Protein AF-0000000084920908 (afdb_homodimer)

Radius of gyration: 29.71 Å; Cα contacts (8 Å, |Δi|>4): 576; chains: 2; bounding box: 121×95×80 Å

Sequence (414 aa):
MKMKKLLQISVFVLLLNSCSPSNESLADKYKKKGDIEKAIKHYKLAIEDGSTKSMNKLALLYVNNHNLSEAKKYYQMSFERGNESAAQILASLCASNQDYEGTIKYAKNLADKGNLDVVYNLGNAYLKLKQYDEAIKYLELDSTSVFTKNLLGEAYYKKGNLLKAEKVWKSAVDNHKKGNASSLQKLLKLYLKQGKTAQYNKYKRLEMKMKKLLQISVFVLLLNSCSPSNESLADKYKKKGDIEKAIKHYKLAIEDGSTKSMNKLALLYVNNHNLSEAKKYYQMSFERGNESAAQILASLCASNQDYEGTIKYAKNLADKGNLDVVYNLGNAYLKLKQYDEAIKYLELDSTSVFTKNLLGEAYYKKGNLLKAEKVWKSAVDNHKKGNASSLQKLLKLYLKQGKTAQYNKYKRLE

pLDDT: mean 85.0, std 16.88, range [24.14, 98.69]

Nearest PDB structures (foldseek):
  6gmh-assembly1_Q  TM=5.364E-01  e=1.686E-04  Homo sapiens
  7xn7-assembly1_q  TM=7.175E-01  e=1.680E-03  Komagataella phaffii
  3uq3-assembly1_A  TM=5.125E-01  e=4.636E-04  Saccharomyces cerevisiae S288C
  4jhr-assembly1_B  TM=6.284E-01  e=4.619E-03  Mus musculus
  4jhr-assembly1_A  TM=5.922E-01  e=3.843E-03  Mus musculus

Solvent-accessible surface area (backbone atoms only — not comparable to full-atom values): 21206 Å² total; per-residue (Å²): 135,82,79,75,79,76,76,75,76,75,74,71,71,68,70,68,65,72,70,66,70,50,41,50,54,49,12,52,51,27,46,74,71,63,38,52,70,59,13,49,48,24,19,53,52,20,37,74,72,63,36,60,68,30,26,49,52,44,16,48,53,25,47,78,63,57,33,37,40,60,14,48,54,29,24,50,54,24,35,77,72,67,37,65,76,34,22,54,57,50,15,26,56,22,42,48,64,68,34,36,69,52,10,41,69,33,16,47,65,46,38,76,70,66,41,64,85,34,25,51,57,33,19,49,28,26,44,76,69,68,35,35,69,62,13,41,62,44,19,63,73,40,83,77,44,55,68,28,26,35,51,38,15,49,27,29,40,75,68,63,41,52,68,60,13,47,53,36,16,47,51,30,20,62,79,30,87,79,32,40,64,67,22,44,52,50,43,42,51,49,22,61,75,68,65,37,57,70,62,30,56,62,54,53,70,69,106,137,86,80,78,76,77,76,77,74,73,74,72,70,69,70,68,66,73,71,66,71,50,41,50,56,50,12,52,53,26,46,74,71,64,38,52,69,57,13,50,49,23,19,53,51,19,36,75,72,63,36,60,68,31,26,48,54,44,16,49,53,25,47,78,63,57,33,36,41,62,14,50,53,29,26,50,53,25,35,78,72,66,38,66,75,33,20,56,58,51,14,24,56,23,42,48,63,69,33,37,67,52,11,41,70,34,17,48,65,45,38,75,72,64,39,64,83,32,24,53,58,32,18,50,27,27,45,77,68,68,36,34,70,62,13,40,62,43,20,63,73,39,84,77,44,55,70,28,26,35,51,36,14,49,28,28,41,76,69,63,40,52,69,60,13,47,54,37,16,48,52,31,19,63,78,31,83,83,33,42,64,67,24,44,54,51,42,41,52,50,23,60,75,67,65,38,57,69,61,30,55,61,53,54,68,68,105

Foldseek 3Di:
DPPPPPPPPPPPPPCPVVVPPQLQRVLVVCVVVVNLVSNLVSLVVNVVVPDLVSLQVNLVSCVVVVNNVSSLVSLVVSVVVPNLVSLLVQLVVCLVVLVLVSNCVSQVVVLVVLNLSSLLSNLVSCVVVVVLVSSLVSLVSDLDDLSSLLSNLVSCVSVPVLVVSLVSLCCQQVVDQLGDPSSLVVNLVSCVVVVVVVVNVVSVVSD/DPPPPPPPPPPPPPCPVVVPPQLQRQLVVCVVVVNLVSNLVSLVVNVVVPDLVSLQVNLVSCVVVVNNVSSLVSLVVSVVVPNLVSLLVQLVVCLVVLVLVSNCVSQVVVLVVLNLSSLLSNLVSCVVVVVLVSSLVSLVSDLDDLSSLLSNLVSCVSVPNLVVSLVSLVCQQVVDQLGDPSSLVVNLVSCVVVVVVVVNVVSVVSD

Structure (mmCIF, N/CA/C/O backbone):
data_AF-0000000084920908-model_v1
#
loop_
_entity.id
_entity.type
_entity.pdbx_description
1 polymer 'Tetratricopeptide TPR_1 repeat-containing protein'
#
loop_
_atom_site.group_PDB
_atom_site.id
_atom_site.type_symbol
_atom_site.label_atom_id
_atom_site.label_alt_id
_atom_site.label_comp_id
_atom_site.label_asym_id
_atom_site.label_entity_id
_atom_site.label_seq_id
_atom_site.pdbx_PDB_ins_code
_atom_site.Cartn_x
_atom_site.Cartn_y
_atom_site.Cartn_z
_atom_site.occupancy
_atom_site.B_iso_or_equiv
_atom_site.auth_seq_id
_atom_site.auth_comp_id
_atom_site.auth_asym_id
_atom_site.auth_atom_id
_atom_site.pdbx_PDB_model_num
ATOM 1 N N . MET A 1 1 ? -63.188 -54.188 19.344 1 24.14 1 MET A N 1
ATOM 2 C CA . MET A 1 1 ? -62.688 -53.375 18.266 1 24.14 1 MET A CA 1
ATOM 3 C C . MET A 1 1 ? -61.656 -52.344 18.797 1 24.14 1 MET A C 1
ATOM 5 O O . MET A 1 1 ? -62.031 -51.25 19.156 1 24.14 1 MET A O 1
ATOM 9 N N . LYS A 1 2 ? -60.656 -52.781 19.672 1 34.5 2 LYS A N 1
ATOM 10 C CA . LYS A 1 2 ? -59.656 -52 20.391 1 34.5 2 LYS A CA 1
ATOM 11 C C . LYS A 1 2 ? -58.75 -51.25 19.406 1 34.5 2 LYS A C 1
ATOM 13 O O . LYS A 1 2 ? -58.125 -51.844 18.531 1 34.5 2 LYS A O 1
ATOM 18 N N . MET A 1 3 ? -58.969 -49.969 19.203 1 29.28 3 MET A N 1
ATOM 19 C CA . MET A 1 3 ? -58.25 -49 18.359 1 29.28 3 MET A CA 1
ATOM 20 C C . MET A 1 3 ? -56.812 -48.906 18.781 1 29.28 3 MET A C 1
ATOM 22 O O . MET A 1 3 ? -56.5 -48.656 19.953 1 29.28 3 MET A O 1
ATOM 26 N N . LYS A 1 4 ? -55.906 -49.719 18.312 1 34.41 4 LYS A N 1
ATOM 27 C CA . LYS A 1 4 ? -54.469 -49.531 18.422 1 34.41 4 LYS A CA 1
ATOM 28 C C . LYS A 1 4 ? -54.062 -48.094 18.078 1 34.41 4 LYS A C 1
ATOM 30 O O . LYS A 1 4 ? -54.406 -47.594 17 1 34.41 4 LYS A O 1
ATOM 35 N N . LYS A 1 5 ? -53.812 -47.219 19.062 1 38.94 5 LYS A N 1
ATOM 36 C CA . LYS A 1 5 ? -53.125 -45.969 19.031 1 38.94 5 LYS A CA 1
ATOM 37 C C . LYS A 1 5 ? -51.781 -46.094 18.297 1 38.94 5 LYS A C 1
ATOM 39 O O . LYS A 1 5 ? -50.875 -46.781 18.75 1 38.94 5 LYS A O 1
ATOM 44 N N . LEU A 1 6 ? -51.781 -46.219 16.953 1 36.66 6 LEU A N 1
ATOM 45 C CA . LEU A 1 6 ? -50.531 -46.094 16.219 1 36.66 6 LEU A CA 1
ATOM 46 C C . LEU A 1 6 ? -49.75 -44.875 16.672 1 36.66 6 LEU A C 1
ATOM 48 O O . LEU A 1 6 ? -50.219 -43.75 16.562 1 36.66 6 LEU A O 1
ATOM 52 N N . LEU A 1 7 ? -48.906 -45.094 17.688 1 41.31 7 LEU A N 1
ATOM 53 C CA . LEU A 1 7 ? -47.875 -44.094 18.062 1 41.31 7 LEU A CA 1
ATOM 54 C C . LEU A 1 7 ? -47.031 -43.688 16.875 1 41.31 7 LEU A C 1
ATOM 56 O O . LEU A 1 7 ? -46.344 -44.5 16.281 1 41.31 7 LEU A O 1
ATOM 60 N N . GLN A 1 8 ? -47.5 -42.781 15.953 1 45.31 8 GLN A N 1
ATOM 61 C CA . GLN A 1 8 ? -46.656 -42.094 14.992 1 45.31 8 GLN A CA 1
ATOM 62 C C . GLN A 1 8 ? -45.406 -41.5 15.672 1 45.31 8 GLN A C 1
ATOM 64 O O . GLN A 1 8 ? -45.531 -40.594 16.469 1 45.31 8 GLN A O 1
ATOM 69 N N . ILE A 1 9 ? -44.438 -42.344 15.898 1 43.97 9 ILE A N 1
ATOM 70 C CA . ILE A 1 9 ? -43.125 -41.781 16.25 1 43.97 9 ILE A CA 1
ATOM 71 C C . ILE A 1 9 ? -42.688 -40.812 15.18 1 43.97 9 ILE A C 1
ATOM 73 O O . ILE A 1 9 ? -42.438 -41.188 14.031 1 43.97 9 ILE A O 1
ATOM 77 N N . SER A 1 10 ? -43.125 -39.594 15.203 1 47 10 SER A N 1
ATOM 78 C CA . SER A 1 10 ? -42.469 -38.531 14.438 1 47 10 SER A CA 1
ATOM 79 C C . SER A 1 10 ? -40.969 -38.531 14.68 1 47 10 SER A C 1
ATOM 81 O O . SER A 1 10 ? -40.5 -38.219 15.773 1 47 10 SER A O 1
ATOM 83 N N . VAL A 1 11 ? -40.25 -39.406 14.0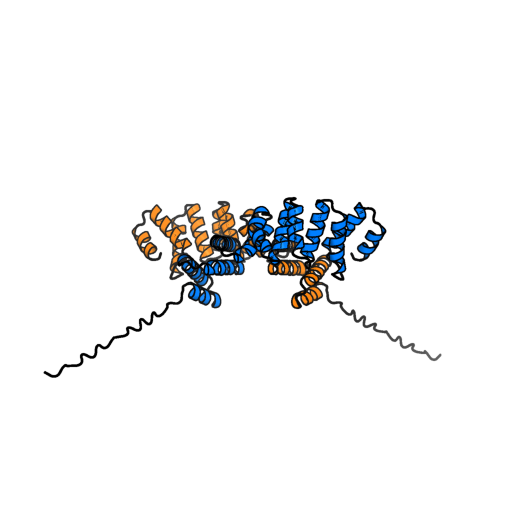23 1 46.66 11 VAL A N 1
ATOM 84 C CA . VAL A 1 11 ? -38.812 -39.219 13.938 1 46.66 11 VAL A CA 1
ATOM 85 C C . VAL A 1 11 ? -38.469 -37.781 13.578 1 46.66 11 VAL A C 1
ATOM 87 O O . VAL A 1 11 ? -38.719 -37.344 12.453 1 46.66 11 VAL A O 1
ATOM 90 N N . PHE A 1 12 ? -38.625 -36.906 14.477 1 45.75 12 PHE A N 1
ATOM 91 C CA . PHE A 1 12 ? -37.938 -35.625 14.289 1 45.75 12 PHE A CA 1
ATOM 92 C C . PHE A 1 12 ? -36.5 -35.875 13.859 1 45.75 12 PHE A C 1
ATOM 94 O O . PHE A 1 12 ? -35.656 -36.312 14.656 1 45.75 12 PHE A O 1
ATOM 101 N N . VAL A 1 13 ? -36.281 -36.406 12.625 1 43.97 13 VAL A N 1
ATOM 102 C CA . VAL A 1 13 ? -34.938 -36.25 12.078 1 43.97 13 VAL A CA 1
ATOM 103 C C . VAL A 1 13 ? -34.375 -34.875 12.469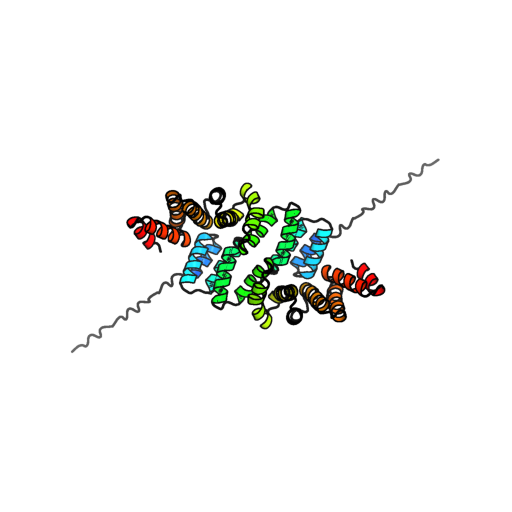 1 43.97 13 VAL A C 1
ATOM 105 O O . VAL A 1 13 ? -34.875 -33.844 12 1 43.97 13 VAL A O 1
ATOM 108 N N . LEU A 1 14 ? -34.094 -34.688 13.703 1 41.53 14 LEU A N 1
ATOM 109 C CA . LEU A 1 14 ? -33.156 -33.594 13.961 1 41.53 14 LEU A CA 1
ATOM 110 C C . LEU A 1 14 ? -32.094 -33.531 12.867 1 41.53 14 LEU A C 1
ATOM 112 O O . LEU A 1 14 ? -31.203 -34.375 12.797 1 41.53 14 LEU A O 1
ATOM 116 N N . LEU A 1 15 ? -32.531 -33.312 11.617 1 40.38 15 LEU A N 1
ATOM 117 C CA . LEU A 1 15 ? -31.5 -32.812 10.711 1 40.38 15 LEU A CA 1
ATOM 118 C C . LEU A 1 15 ? -30.469 -31.984 11.477 1 40.38 15 LEU A C 1
ATOM 120 O O . LEU A 1 15 ? -30.703 -30.812 11.781 1 40.38 15 LEU A O 1
ATOM 124 N N . LEU A 1 16 ? -29.922 -32.531 12.531 1 42.66 16 LEU A N 1
ATOM 125 C CA . LEU A 1 16 ? -28.672 -31.906 12.914 1 42.66 16 LEU A CA 1
ATOM 126 C C . LEU A 1 16 ? -27.922 -31.422 11.68 1 42.66 16 LEU A C 1
ATOM 128 O O . LEU A 1 16 ? -27.312 -32.219 10.961 1 42.66 16 LEU A O 1
ATOM 132 N N . ASN A 1 17 ? -28.469 -30.703 10.844 1 41.69 17 ASN A N 1
ATOM 133 C CA . ASN A 1 17 ? -27.672 -29.984 9.867 1 41.69 17 ASN A CA 1
ATOM 134 C C . ASN A 1 17 ? -26.281 -29.656 10.414 1 41.69 17 ASN A C 1
ATOM 136 O O . ASN A 1 17 ? -26.141 -28.797 11.289 1 41.69 17 ASN A O 1
ATOM 140 N N . SER A 1 18 ? -25.531 -30.609 10.891 1 47.28 18 SER A N 1
ATOM 141 C CA . SER A 1 18 ? -24.109 -30.359 11.125 1 47.28 18 SER A CA 1
ATOM 142 C C . SER A 1 18 ? -23.609 -29.219 10.258 1 47.28 18 SER A C 1
ATOM 144 O O . SER A 1 18 ? -23.5 -29.359 9.031 1 47.28 18 SER A O 1
ATOM 146 N N . CYS A 1 19 ? -23.984 -28.078 10.477 1 54.31 19 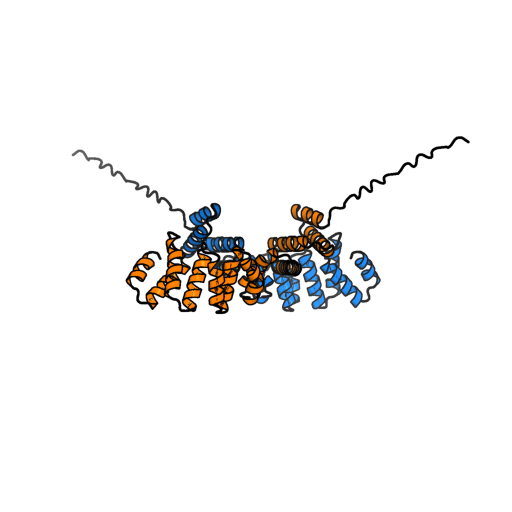CYS A N 1
ATOM 147 C CA . CYS A 1 19 ? -23.672 -26.844 9.742 1 54.31 19 CYS A CA 1
ATOM 148 C C . CYS A 1 19 ? -22.188 -26.766 9.43 1 54.31 19 CYS A C 1
ATOM 150 O O . CYS A 1 19 ? -21.359 -26.609 10.328 1 54.31 19 CYS A O 1
ATOM 152 N N . SER A 1 20 ? -21.672 -27.656 8.516 1 66.56 20 SER A N 1
ATOM 153 C CA . SER A 1 20 ? -20.297 -27.5 8.047 1 66.56 20 SER A CA 1
ATOM 154 C C . SER A 1 20 ? -19.875 -26.031 8.078 1 66.56 20 SER A C 1
ATOM 156 O O . SER A 1 20 ? -20.688 -25.141 7.809 1 66.56 20 SER A O 1
ATOM 158 N N . PRO A 1 21 ? -18.797 -25.922 8.844 1 77.62 21 PRO A N 1
ATOM 159 C CA . PRO A 1 21 ? -18.359 -24.531 8.867 1 77.62 21 PRO A CA 1
ATOM 160 C C . PRO A 1 21 ? -18.344 -23.891 7.477 1 77.62 21 PRO A C 1
ATOM 162 O O . PRO A 1 21 ? -18.125 -24.594 6.48 1 77.62 21 PRO A O 1
ATOM 165 N N . SER A 1 22 ? -18.891 -22.781 7.406 1 92.12 22 SER A N 1
ATOM 166 C CA . SER A 1 22 ? -18.797 -22.031 6.148 1 92.12 22 SER A CA 1
ATOM 167 C C . SER A 1 22 ? -17.359 -21.938 5.668 1 92.12 22 SER A C 1
ATOM 169 O O . SER A 1 22 ? -16.422 -22.078 6.461 1 92.12 22 SER A O 1
ATOM 171 N N . ASN A 1 23 ? -17.125 -21.922 4.457 1 94.5 23 ASN A N 1
ATOM 172 C CA . ASN A 1 23 ? -15.789 -21.719 3.912 1 94.5 23 ASN A CA 1
ATOM 173 C C . ASN A 1 23 ? -15.109 -20.516 4.543 1 94.5 23 ASN A C 1
ATOM 175 O O . ASN A 1 23 ? -13.898 -20.516 4.762 1 94.5 23 ASN A O 1
ATOM 179 N N . GLU A 1 24 ? -15.852 -19.516 4.879 1 95.62 24 GLU A N 1
ATOM 180 C CA . GLU A 1 24 ? -15.289 -18.344 5.539 1 95.62 24 GLU A CA 1
ATOM 181 C C . GLU A 1 24 ? -14.734 -18.688 6.918 1 95.62 24 GLU A C 1
ATOM 183 O O . GLU A 1 24 ? -13.633 -18.281 7.273 1 95.62 24 GLU A O 1
ATOM 188 N N . SER A 1 25 ? -15.539 -19.484 7.605 1 95.81 25 SER A N 1
ATOM 189 C CA . SER A 1 25 ? -15.102 -19.906 8.93 1 95.81 25 SER A CA 1
ATOM 190 C C . SER A 1 25 ? -13.852 -20.781 8.859 1 95.81 25 SER A C 1
ATOM 192 O O . SER A 1 25 ? -12.945 -20.641 9.68 1 95.81 25 SER A O 1
ATOM 194 N N . LEU A 1 26 ? -13.852 -21.609 7.938 1 95.06 26 LEU A N 1
ATOM 195 C CA . LEU A 1 26 ? -12.672 -22.438 7.73 1 95.06 26 LEU A CA 1
ATOM 196 C C . LEU A 1 26 ? -11.453 -21.594 7.383 1 95.06 26 LEU A C 1
ATOM 198 O O . LEU A 1 26 ? -10.367 -21.812 7.914 1 95.06 26 LEU A O 1
ATOM 202 N N . ALA A 1 27 ? -11.656 -20.578 6.52 1 96.19 27 ALA A N 1
ATOM 203 C CA . ALA A 1 27 ? -10.57 -19.688 6.133 1 96.19 27 ALA A CA 1
ATOM 204 C C . ALA A 1 27 ? -10.016 -18.953 7.344 1 96.19 27 ALA A C 1
ATOM 206 O O . ALA A 1 27 ? -8.797 -18.859 7.52 1 96.19 27 ALA A O 1
ATOM 207 N N . ASP A 1 28 ? -10.883 -18.516 8.219 1 96.81 28 ASP A N 1
ATOM 208 C CA . ASP A 1 28 ? -10.461 -17.828 9.438 1 96.81 28 ASP A CA 1
ATOM 209 C C . ASP A 1 28 ? -9.617 -18.75 10.32 1 96.81 28 ASP A C 1
ATOM 211 O O . ASP A 1 28 ? -8.633 -18.312 10.914 1 96.81 28 ASP A O 1
ATOM 215 N N . LYS A 1 29 ? -10.047 -19.922 10.406 1 95.94 29 LYS A N 1
ATOM 216 C CA . LYS A 1 29 ? -9.328 -20.906 11.219 1 95.94 29 LYS A CA 1
ATOM 217 C C . LYS A 1 29 ? -7.934 -21.156 10.664 1 95.94 29 LYS A C 1
ATOM 219 O O . LYS A 1 29 ? -6.957 -21.172 11.422 1 95.94 29 LYS A O 1
ATOM 224 N N . TYR A 1 30 ? -7.852 -21.312 9.398 1 94.88 30 TYR A N 1
ATOM 225 C CA . TYR A 1 30 ? -6.559 -21.562 8.766 1 94.88 30 TYR A CA 1
ATOM 226 C C . TYR A 1 30 ? -5.648 -20.344 8.898 1 94.88 30 TYR A C 1
ATOM 228 O O . TYR A 1 30 ? -4.445 -20.484 9.117 1 94.88 30 TYR A O 1
ATOM 236 N N . LYS A 1 31 ? -6.25 -19.172 8.688 1 95.44 31 LYS A N 1
ATOM 237 C CA . LYS A 1 31 ? -5.484 -17.938 8.867 1 95.44 31 LYS A CA 1
ATOM 238 C C . LYS A 1 31 ? -4.902 -17.859 10.281 1 95.44 31 LYS A C 1
ATOM 240 O O . LYS A 1 31 ? -3.725 -17.547 10.453 1 95.44 31 LYS A O 1
ATOM 245 N N . LYS A 1 32 ? -5.641 -18.219 11.273 1 95.75 32 LYS A N 1
ATOM 246 C CA . LYS A 1 32 ? -5.207 -18.188 12.664 1 95.75 32 LYS A CA 1
ATOM 247 C C . LYS A 1 32 ? -4.09 -19.188 12.922 1 95.75 32 LYS A C 1
ATOM 249 O O . LYS A 1 32 ? -3.186 -18.938 13.719 1 95.75 32 LYS A O 1
ATOM 254 N N . LYS A 1 33 ? -4.09 -20.266 12.203 1 94.19 33 LYS A N 1
ATOM 255 C CA . LYS A 1 33 ? -3.082 -21.312 12.344 1 94.19 33 LYS A CA 1
ATOM 256 C C . LYS A 1 33 ? -1.832 -20.984 11.531 1 94.19 33 LYS A C 1
ATOM 258 O O . LYS A 1 33 ? -0.839 -21.719 11.594 1 94.19 33 LYS A O 1
ATOM 263 N N . GLY A 1 34 ? -1.96 -20 10.734 1 91.06 34 GLY A N 1
ATOM 264 C CA . GLY A 1 34 ? -0.819 -19.594 9.938 1 91.06 34 GLY A CA 1
ATOM 265 C C . GLY A 1 34 ? -0.727 -20.312 8.602 1 91.06 34 GLY A C 1
ATOM 266 O O . GLY A 1 34 ? 0.263 -20.172 7.883 1 91.06 34 GLY A O 1
ATOM 267 N N . ASP A 1 35 ? -1.775 -21.094 8.414 1 89.06 35 ASP A N 1
ATOM 268 C CA . ASP A 1 35 ? -1.82 -21.766 7.121 1 89.06 35 ASP A CA 1
ATOM 269 C C . ASP A 1 35 ? -2.412 -20.859 6.051 1 89.06 35 ASP A C 1
ATOM 271 O O . ASP A 1 35 ? -3.588 -20.984 5.703 1 89.06 35 ASP A O 1
ATOM 275 N N . ILE A 1 36 ? -1.65 -20.047 5.508 1 89.69 36 ILE A N 1
ATOM 276 C CA . ILE A 1 36 ? -2.057 -18.953 4.625 1 89.69 36 ILE A CA 1
ATOM 277 C C . ILE A 1 36 ? -2.631 -19.531 3.33 1 89.69 36 ILE A C 1
ATOM 279 O O . ILE A 1 36 ? -3.643 -19.031 2.824 1 89.69 36 ILE A O 1
ATOM 283 N N . GLU A 1 37 ? -2.039 -20.484 2.82 1 85.25 37 GLU A N 1
ATOM 284 C CA . GLU A 1 37 ? -2.484 -21.078 1.559 1 85.25 37 GLU A CA 1
ATOM 285 C C . GLU A 1 37 ? -3.896 -21.641 1.681 1 85.25 37 GLU A C 1
ATOM 287 O O . GLU A 1 37 ? -4.75 -21.375 0.832 1 85.25 37 GLU A O 1
ATOM 292 N N . LYS A 1 38 ? -4.125 -22.328 2.732 1 87.25 38 LYS A N 1
ATOM 293 C CA . LYS A 1 38 ? -5.465 -22.875 2.943 1 87.25 38 LYS A CA 1
ATOM 294 C C . LYS A 1 38 ? -6.469 -21.766 3.244 1 87.25 38 LYS A C 1
ATOM 296 O O . LYS A 1 38 ? -7.621 -21.828 2.814 1 87.25 38 LYS A O 1
ATOM 301 N N . ALA A 1 39 ? -6.027 -20.797 3.982 1 93.31 39 ALA A N 1
ATOM 302 C CA . ALA A 1 39 ? -6.902 -19.656 4.25 1 93.31 39 ALA A CA 1
ATOM 303 C C . ALA A 1 39 ? -7.355 -19 2.951 1 93.31 39 ALA A C 1
ATOM 305 O O . ALA A 1 39 ? -8.547 -18.766 2.754 1 93.31 39 ALA A O 1
ATOM 306 N N . ILE A 1 40 ? -6.461 -18.766 2.055 1 92.56 40 ILE A N 1
ATOM 307 C CA . ILE A 1 40 ? -6.754 -18.125 0.778 1 92.56 40 ILE A CA 1
ATOM 308 C C . ILE A 1 40 ? -7.734 -18.984 -0.017 1 92.56 40 ILE A C 1
ATOM 310 O O . ILE A 1 40 ? -8.727 -18.484 -0.545 1 92.56 40 ILE A O 1
ATOM 314 N N . LYS A 1 41 ? -7.457 -20.234 -0.027 1 88.38 41 LYS A N 1
ATOM 315 C CA . LYS A 1 41 ? -8.32 -21.172 -0.75 1 88.38 41 LYS A CA 1
ATOM 316 C C . LYS A 1 41 ? -9.758 -21.094 -0.24 1 88.38 41 LYS A C 1
ATOM 318 O O . LYS A 1 41 ? -10.695 -20.953 -1.029 1 88.38 41 LYS A O 1
ATOM 323 N N . HIS A 1 42 ? -9.875 -21.109 0.946 1 92.69 42 HIS A N 1
ATOM 324 C CA . HIS A 1 42 ? -11.211 -21.156 1.519 1 92.69 42 HIS A CA 1
ATOM 325 C C . HIS A 1 42 ? -11.891 -19.781 1.444 1 92.69 42 HIS A C 1
ATOM 327 O O . HIS A 1 42 ? -13.109 -19.703 1.286 1 92.69 42 HIS A O 1
ATOM 333 N N . TYR A 1 43 ? -11.148 -18.75 1.469 1 95.62 43 TYR A N 1
ATOM 334 C CA . TYR A 1 43 ? -11.758 -17.438 1.215 1 95.62 43 TYR A CA 1
ATOM 335 C C . TYR A 1 43 ? -12.266 -17.344 -0.218 1 95.62 43 TYR A C 1
ATOM 337 O O . TYR A 1 43 ? -13.352 -16.812 -0.465 1 95.62 43 TYR A O 1
ATOM 345 N N . LYS A 1 44 ? -11.5 -17.828 -1.12 1 93.38 44 LYS A N 1
ATOM 346 C CA . LYS A 1 44 ? -11.93 -17.797 -2.516 1 93.38 44 LYS A CA 1
ATOM 347 C C . LYS A 1 44 ? -13.195 -18.625 -2.715 1 93.38 44 LYS A C 1
ATOM 349 O O . LYS A 1 44 ? -14.109 -18.203 -3.426 1 93.38 44 LYS A O 1
ATOM 354 N N . LEU A 1 45 ? -13.219 -19.75 -2.09 1 91.62 45 LEU A N 1
ATOM 355 C CA . LEU A 1 45 ? -14.422 -20.562 -2.156 1 91.62 45 LEU A CA 1
ATOM 356 C C . LEU A 1 45 ? -15.609 -19.828 -1.53 1 91.62 45 LEU A C 1
ATOM 358 O O . LEU A 1 45 ? -16.719 -19.891 -2.055 1 91.62 45 LEU A O 1
ATOM 362 N N . ALA A 1 46 ? -15.336 -19.172 -0.464 1 95.25 46 ALA A N 1
ATOM 363 C CA . ALA A 1 46 ? -16.391 -18.391 0.185 1 95.25 46 ALA A CA 1
ATOM 364 C C . ALA A 1 46 ? -16.906 -17.297 -0.737 1 95.25 46 ALA A C 1
ATOM 366 O O . ALA A 1 46 ? -18.109 -17.016 -0.771 1 95.25 46 ALA A O 1
ATOM 367 N N . ILE A 1 47 ? -16.062 -16.688 -1.479 1 95.06 47 ILE A N 1
ATOM 368 C CA . ILE A 1 47 ? -16.438 -15.656 -2.43 1 95.06 47 ILE A CA 1
ATOM 369 C C . ILE A 1 47 ? -17.297 -16.25 -3.537 1 95.06 47 ILE A C 1
ATOM 371 O O . ILE A 1 47 ? -18.312 -15.664 -3.92 1 95.06 47 ILE A O 1
ATOM 375 N N . GLU A 1 48 ? -16.922 -17.406 -3.982 1 92.25 48 GLU A N 1
ATOM 376 C CA . GLU A 1 48 ? -17.719 -18.094 -4.988 1 92.25 48 GLU A CA 1
ATOM 377 C C . GLU A 1 48 ? -19.109 -18.422 -4.465 1 92.25 48 GLU A C 1
ATOM 379 O O . GLU A 1 48 ? -20.094 -18.422 -5.227 1 92.25 48 GLU A O 1
ATOM 384 N N . ASP A 1 49 ? -19.125 -18.641 -3.178 1 92.94 49 ASP A N 1
ATOM 385 C CA . ASP A 1 49 ? -20.391 -18.953 -2.533 1 92.94 49 ASP A CA 1
ATOM 386 C C . ASP A 1 49 ? -21.203 -17.672 -2.285 1 92.94 49 ASP A C 1
ATOM 388 O O . ASP A 1 49 ? -22.297 -17.734 -1.735 1 92.94 49 ASP A O 1
ATOM 392 N N . GLY A 1 50 ? -20.641 -16.547 -2.578 1 91.88 50 GLY A N 1
ATOM 393 C CA . GLY A 1 50 ? -21.391 -15.297 -2.523 1 91.88 50 GLY A CA 1
ATOM 394 C C . GLY A 1 50 ? -20.984 -14.406 -1.359 1 91.88 50 GLY A C 1
ATOM 395 O O . GLY A 1 50 ? -21.594 -13.367 -1.12 1 91.88 50 GLY A O 1
ATOM 396 N N . SER A 1 51 ? -19.969 -14.766 -0.599 1 93.38 51 SER A N 1
ATOM 397 C CA . SER A 1 51 ? -19.578 -13.984 0.569 1 93.38 51 SER A CA 1
ATOM 398 C C . SER A 1 51 ? -18.797 -12.742 0.162 1 93.38 51 SER A C 1
ATOM 400 O O . SER A 1 51 ? -17.594 -12.812 -0.102 1 93.38 51 SER A O 1
ATOM 402 N N . THR A 1 52 ? -19.406 -11.617 0.282 1 91.69 52 THR A N 1
ATOM 403 C CA . THR A 1 52 ? -18.734 -10.359 0.002 1 91.69 52 THR A CA 1
ATOM 404 C C . THR A 1 52 ? -17.75 -10.016 1.115 1 91.69 52 THR A C 1
ATOM 406 O O . THR A 1 52 ? -16.688 -9.422 0.861 1 91.69 52 THR A O 1
ATOM 409 N N . LYS A 1 53 ? -18.047 -10.43 2.301 1 93.38 53 LYS A N 1
ATOM 410 C CA . LYS A 1 53 ? -17.172 -10.211 3.447 1 93.38 53 LYS A CA 1
ATOM 411 C C . LYS A 1 53 ? -15.82 -10.898 3.24 1 93.38 53 LYS A C 1
ATOM 413 O O . LYS A 1 53 ? -14.773 -10.359 3.607 1 93.38 53 LYS A O 1
ATOM 418 N N . SER A 1 54 ? -15.867 -11.992 2.578 1 96.62 54 SER A N 1
ATOM 419 C CA . SER A 1 54 ? -14.648 -12.773 2.373 1 96.62 54 SER A CA 1
ATOM 420 C C . SER A 1 54 ? -13.727 -12.102 1.363 1 96.62 54 SER A C 1
ATOM 422 O O . SER A 1 54 ? -12.516 -12.352 1.358 1 96.62 54 SER A O 1
ATOM 424 N N . MET A 1 55 ? -14.289 -11.211 0.549 1 96.69 55 MET A N 1
ATOM 425 C CA . MET A 1 55 ? -13.445 -10.461 -0.374 1 96.69 55 MET A CA 1
ATOM 426 C C . MET A 1 55 ? -12.508 -9.523 0.385 1 96.69 55 MET A C 1
ATOM 428 O O . MET A 1 55 ? -11.312 -9.484 0.114 1 96.69 55 MET A O 1
ATOM 432 N N . ASN A 1 56 ? -13.047 -8.891 1.368 1 95.69 56 ASN A N 1
ATOM 433 C CA . ASN A 1 56 ? -12.227 -7.988 2.172 1 95.69 56 ASN A CA 1
ATOM 434 C C . ASN A 1 56 ? -11.227 -8.75 3.031 1 95.69 56 ASN A C 1
ATOM 436 O O . ASN A 1 56 ? -10.078 -8.328 3.184 1 95.69 56 ASN A O 1
ATOM 440 N N . LYS A 1 57 ? -11.727 -9.852 3.561 1 95.94 57 LYS A N 1
ATOM 441 C CA . LYS A 1 57 ? -10.844 -10.648 4.406 1 95.94 57 LYS A CA 1
ATOM 442 C C . LYS A 1 57 ? -9.672 -11.203 3.602 1 95.94 57 LYS A C 1
ATOM 444 O O . LYS A 1 57 ? -8.523 -11.188 4.066 1 95.94 57 LYS A O 1
ATOM 449 N N . LEU A 1 58 ? -9.984 -11.633 2.408 1 96.88 58 LEU A N 1
ATOM 450 C CA . LEU A 1 58 ? -8.938 -12.133 1.526 1 96.88 58 LEU A CA 1
ATOM 451 C C . LEU A 1 58 ? -7.98 -11.016 1.132 1 96.88 58 LEU A C 1
ATOM 453 O O . LEU A 1 58 ? -6.762 -11.203 1.131 1 96.88 58 LEU A O 1
ATOM 457 N N . ALA A 1 59 ? -8.531 -9.828 0.811 1 96.19 59 ALA A N 1
ATOM 458 C CA . ALA A 1 59 ? -7.703 -8.672 0.469 1 96.19 59 ALA A CA 1
ATOM 459 C C . ALA A 1 59 ? -6.766 -8.32 1.618 1 96.19 59 ALA A C 1
ATOM 461 O O . ALA A 1 59 ? -5.574 -8.078 1.404 1 96.19 59 ALA A O 1
ATOM 462 N N . LEU A 1 60 ? -7.273 -8.359 2.803 1 94.44 60 LEU A N 1
ATOM 463 C CA . LEU A 1 60 ? -6.465 -8.047 3.977 1 94.44 60 LEU A CA 1
ATOM 464 C C . LEU A 1 60 ? -5.355 -9.078 4.156 1 94.44 60 LEU A C 1
ATOM 466 O O . LEU A 1 60 ? -4.227 -8.727 4.508 1 94.44 60 LEU A O 1
ATOM 470 N N . LEU A 1 61 ? -5.699 -10.289 3.961 1 94.81 61 LEU A N 1
ATOM 471 C CA . LEU A 1 61 ? -4.695 -11.344 4.043 1 94.81 61 LEU A CA 1
ATOM 472 C C . LEU A 1 61 ? -3.562 -11.094 3.053 1 94.81 61 LEU A C 1
ATOM 474 O O . LEU A 1 61 ? -2.391 -11.289 3.385 1 94.81 61 LEU A O 1
ATOM 478 N N . TYR A 1 62 ? -3.924 -10.617 1.863 1 93.56 62 TYR A N 1
ATOM 479 C CA . TYR A 1 62 ? -2.922 -10.312 0.849 1 93.56 62 TYR A CA 1
ATOM 480 C C . TYR A 1 62 ? -2.072 -9.117 1.263 1 93.56 62 TYR A C 1
ATOM 482 O O . TYR A 1 62 ? -0.856 -9.109 1.058 1 93.56 62 TYR A O 1
ATOM 490 N N . VAL A 1 63 ? -2.736 -8.109 1.813 1 91.25 63 VAL A N 1
ATOM 491 C CA . VAL A 1 63 ? -1.991 -6.965 2.322 1 91.25 63 VAL A CA 1
ATOM 492 C C . VAL A 1 63 ? -0.961 -7.434 3.348 1 91.25 63 VAL A C 1
ATOM 494 O O . VAL A 1 63 ? 0.216 -7.074 3.262 1 91.25 63 VAL A O 1
ATOM 497 N N . ASN A 1 64 ? -1.396 -8.297 4.27 1 89.12 64 ASN A N 1
ATOM 498 C CA . ASN A 1 64 ? -0.542 -8.773 5.355 1 89.12 64 ASN A CA 1
ATOM 499 C C . ASN A 1 64 ? 0.615 -9.617 4.828 1 89.12 64 ASN A C 1
ATOM 501 O O . ASN A 1 64 ? 1.618 -9.797 5.52 1 89.12 64 ASN A O 1
ATOM 505 N N . ASN A 1 65 ? 0.451 -10.039 3.623 1 87.44 65 ASN A N 1
ATOM 506 C CA . ASN A 1 65 ? 1.499 -10.852 3.02 1 87.44 65 ASN A CA 1
ATOM 507 C C . ASN A 1 65 ? 2.219 -10.102 1.902 1 87.44 65 ASN A C 1
ATOM 509 O O . ASN A 1 65 ? 2.803 -10.719 1.011 1 87.44 65 ASN A O 1
ATOM 513 N N . HIS A 1 66 ? 2.082 -8.82 1.84 1 86.25 66 HIS A N 1
ATOM 514 C CA . HIS A 1 66 ? 2.816 -7.891 0.994 1 86.25 66 HIS A CA 1
ATOM 515 C C . HIS A 1 66 ? 2.502 -8.117 -0.481 1 86.25 66 HIS A C 1
ATOM 517 O O . HIS A 1 66 ? 3.365 -7.926 -1.341 1 86.25 66 HIS A O 1
ATOM 523 N N . ASN A 1 67 ? 1.369 -8.688 -0.762 1 90.75 67 ASN A N 1
ATOM 524 C CA . ASN A 1 67 ? 0.877 -8.812 -2.129 1 90.75 67 ASN A CA 1
ATOM 525 C C . ASN A 1 67 ? -0.204 -7.785 -2.434 1 90.75 67 ASN A C 1
ATOM 527 O O . ASN A 1 67 ? -1.386 -8.125 -2.52 1 90.75 67 ASN A O 1
ATOM 531 N N . LEU A 1 68 ? 0.258 -6.582 -2.658 1 93.81 68 LEU A N 1
ATOM 532 C CA . LEU A 1 68 ? -0.658 -5.457 -2.803 1 93.81 68 LEU A CA 1
ATOM 533 C C . LEU A 1 68 ? -1.402 -5.527 -4.133 1 93.81 68 LEU A C 1
ATOM 535 O O . LEU A 1 68 ? -2.521 -5.023 -4.25 1 93.81 68 LEU A O 1
ATOM 539 N N . SER A 1 69 ? -0.84 -6.191 -5.109 1 92.5 69 SER A N 1
ATOM 540 C CA . SER A 1 69 ? -1.534 -6.355 -6.383 1 92.5 69 SER A CA 1
ATOM 541 C C . SER A 1 69 ? -2.799 -7.191 -6.219 1 92.5 69 SER A C 1
ATOM 543 O O . SER A 1 69 ? -3.883 -6.777 -6.633 1 92.5 69 SER A O 1
ATOM 545 N N . GLU A 1 70 ? -2.652 -8.312 -5.586 1 92.62 70 GLU A N 1
ATOM 546 C CA . GLU A 1 70 ? -3.816 -9.148 -5.336 1 92.62 70 GLU A CA 1
ATOM 547 C C . GLU A 1 70 ? -4.793 -8.477 -4.379 1 92.62 70 GLU A C 1
ATOM 549 O O . GLU A 1 70 ? -6.008 -8.562 -4.555 1 92.62 70 GLU A O 1
ATOM 554 N N . ALA A 1 71 ? -4.227 -7.836 -3.367 1 95 71 ALA A N 1
ATOM 555 C CA . ALA A 1 71 ? -5.09 -7.113 -2.438 1 95 71 ALA A CA 1
ATOM 556 C C . ALA A 1 71 ? -5.965 -6.102 -3.172 1 95 71 ALA A C 1
ATOM 558 O O . ALA A 1 71 ? -7.18 -6.051 -2.955 1 95 71 ALA A O 1
ATOM 559 N N . LYS A 1 72 ? -5.34 -5.352 -4.012 1 95.62 72 LYS A N 1
ATOM 560 C CA . LYS A 1 72 ? -6.066 -4.336 -4.773 1 95.62 72 LYS A CA 1
ATOM 561 C C . LYS A 1 72 ? -7.195 -4.965 -5.582 1 95.62 72 LYS A C 1
ATOM 563 O O . LYS A 1 72 ? -8.312 -4.441 -5.609 1 95.62 72 LYS A O 1
ATOM 568 N N . LYS A 1 73 ? -6.918 -6.062 -6.23 1 94.88 73 LYS A N 1
ATOM 569 C CA . LYS A 1 73 ? -7.91 -6.781 -7.027 1 94.88 73 LYS A CA 1
ATOM 570 C C . LYS A 1 73 ? -9.133 -7.133 -6.188 1 94.88 73 LYS A C 1
ATOM 572 O O . LYS A 1 73 ? -10.273 -6.867 -6.59 1 94.88 73 LYS A O 1
ATOM 577 N N . TYR A 1 74 ? -8.938 -7.66 -5.055 1 96.94 74 TYR A N 1
ATOM 578 C CA . TYR A 1 74 ? -10.062 -8.125 -4.25 1 96.94 74 TYR A CA 1
ATOM 579 C C . TYR A 1 74 ? -10.758 -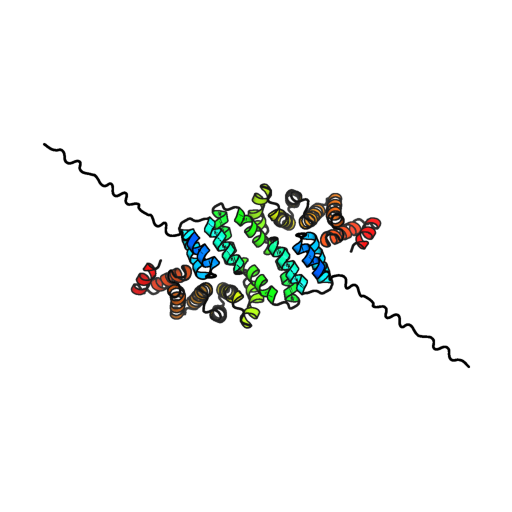6.957 -3.555 1 96.94 74 TYR A C 1
ATOM 581 O O . TYR A 1 74 ? -11.969 -6.98 -3.355 1 96.94 74 TYR A O 1
ATOM 589 N N . TYR A 1 75 ? -10.039 -5.902 -3.24 1 96.94 75 TYR A N 1
ATOM 590 C CA . TYR A 1 75 ? -10.688 -4.695 -2.742 1 96.94 75 TYR A CA 1
ATOM 591 C C . TYR A 1 75 ? -11.57 -4.066 -3.816 1 96.94 75 TYR A C 1
ATOM 593 O O . TYR A 1 75 ? -12.656 -3.568 -3.52 1 96.94 75 TYR A O 1
ATOM 601 N N . GLN A 1 76 ? -11.062 -4.098 -5.012 1 97.25 76 GLN A N 1
ATOM 602 C CA . GLN A 1 76 ? -11.867 -3.574 -6.109 1 97.25 76 GLN A CA 1
ATOM 603 C C . GLN A 1 76 ? -13.148 -4.379 -6.285 1 97.25 76 GLN A C 1
ATOM 605 O O . GLN A 1 76 ? -14.227 -3.809 -6.445 1 97.25 76 GLN A O 1
ATOM 610 N N . MET A 1 77 ? -13.008 -5.691 -6.246 1 96.81 77 MET A N 1
ATOM 611 C CA . MET A 1 77 ? -14.188 -6.551 -6.332 1 96.81 77 MET A CA 1
ATOM 612 C C . MET A 1 77 ? -15.164 -6.25 -5.203 1 96.81 77 MET A C 1
ATOM 614 O O . MET A 1 77 ? -16.375 -6.164 -5.426 1 96.81 77 MET A O 1
ATOM 618 N N . SER A 1 78 ? -14.656 -6.129 -4.047 1 96.75 78 SER A N 1
ATOM 619 C CA . SER A 1 78 ? -15.477 -5.828 -2.877 1 96.75 78 SER A CA 1
ATOM 620 C C . SER A 1 78 ? -16.203 -4.5 -3.041 1 96.75 78 SER A C 1
ATOM 622 O O . SER A 1 78 ? -17.406 -4.41 -2.771 1 96.75 78 SER A O 1
ATOM 624 N N . PHE A 1 79 ? -15.578 -3.508 -3.518 1 97.62 79 PHE A N 1
ATOM 625 C CA . PHE A 1 79 ? -16.156 -2.191 -3.74 1 97.62 79 PHE A CA 1
ATOM 626 C C . PHE A 1 79 ? -17.281 -2.268 -4.766 1 97.62 79 PHE A C 1
ATOM 628 O O . PHE A 1 79 ? -18.359 -1.694 -4.562 1 97.62 79 PHE A O 1
ATOM 635 N N . GLU A 1 80 ? -16.984 -2.947 -5.844 1 95.94 80 GLU A N 1
ATOM 636 C CA . GLU A 1 80 ? -17.969 -3.076 -6.922 1 95.94 80 GLU A CA 1
ATOM 637 C C . GLU A 1 80 ? -19.219 -3.799 -6.441 1 95.94 80 GLU A C 1
ATOM 639 O O . GLU A 1 80 ? -20.297 -3.639 -7.02 1 95.94 80 GLU A O 1
ATOM 644 N N . ARG A 1 81 ? -19.062 -4.535 -5.355 1 95.44 81 ARG A N 1
ATOM 645 C CA . ARG A 1 81 ? -20.203 -5.266 -4.816 1 95.44 81 ARG A CA 1
ATOM 646 C C . ARG A 1 81 ? -20.844 -4.5 -3.668 1 95.44 81 ARG A C 1
ATOM 648 O O . ARG A 1 81 ? -21.688 -5.043 -2.949 1 95.44 81 ARG A O 1
ATOM 655 N N . GLY A 1 82 ? -20.422 -3.318 -3.43 1 92.56 82 GLY A N 1
ATOM 656 C CA . GLY A 1 82 ? -21.125 -2.422 -2.523 1 92.56 82 GLY A CA 1
ATOM 657 C C . GLY A 1 82 ? -20.406 -2.223 -1.204 1 92.56 82 GLY A C 1
ATOM 658 O O . GLY A 1 82 ? -20.906 -1.533 -0.314 1 92.56 82 GLY A O 1
ATOM 659 N N . ASN A 1 83 ? -19.266 -2.836 -1.055 1 91.81 83 ASN A N 1
ATOM 660 C CA . ASN A 1 83 ? -18.516 -2.641 0.185 1 91.81 83 ASN A CA 1
ATOM 661 C C . ASN A 1 83 ? -17.734 -1.338 0.165 1 91.81 83 ASN A C 1
ATOM 663 O O . ASN A 1 83 ? -16.625 -1.288 -0.379 1 91.81 83 ASN A O 1
ATOM 667 N N . GLU A 1 84 ? -18.156 -0.387 0.921 1 91.44 84 GLU A N 1
ATOM 668 C CA . GLU A 1 84 ? -17.578 0.956 0.875 1 91.44 84 GLU A CA 1
ATOM 669 C C . GLU A 1 84 ? -16.266 1.027 1.658 1 91.44 84 GLU A C 1
ATOM 671 O O . GLU A 1 84 ? -15.445 1.907 1.413 1 91.44 84 GLU A O 1
ATOM 676 N N . SER A 1 85 ? -16.094 0.123 2.57 1 89.25 85 SER A N 1
ATOM 677 C CA . SER A 1 85 ? -14.883 0.177 3.393 1 89.25 85 SER A CA 1
ATOM 678 C C . SER A 1 85 ? -13.641 -0.091 2.559 1 89.25 85 SER A C 1
ATOM 680 O O . SER A 1 85 ? -12.555 0.395 2.885 1 89.25 85 SER A O 1
ATOM 682 N N . ALA A 1 86 ? -13.805 -0.811 1.418 1 95 86 ALA A N 1
ATOM 683 C CA . ALA A 1 86 ? -12.68 -1.108 0.531 1 95 86 ALA A CA 1
ATOM 684 C C . ALA A 1 86 ? -12.172 0.157 -0.15 1 95 86 ALA A C 1
ATOM 686 O O . ALA A 1 86 ? -11.016 0.217 -0.575 1 95 86 ALA A O 1
ATOM 687 N N . 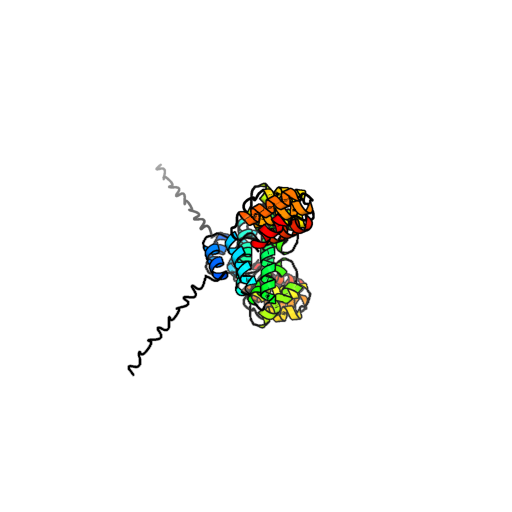ALA A 1 87 ? -13.047 1.149 -0.174 1 96.56 87 ALA A N 1
ATOM 688 C CA . ALA A 1 87 ? -12.75 2.363 -0.93 1 96.56 87 ALA A CA 1
ATOM 689 C C . ALA A 1 87 ? -11.586 3.127 -0.306 1 96.56 87 ALA A C 1
ATOM 691 O O . ALA A 1 87 ? -10.789 3.746 -1.016 1 96.56 87 ALA A O 1
ATOM 692 N N . GLN A 1 88 ? -11.508 3.059 0.974 1 95.62 88 GLN A N 1
ATOM 693 C CA . GLN A 1 88 ? -10.445 3.793 1.653 1 95.62 88 GLN A CA 1
ATOM 694 C C . GLN A 1 88 ? -9.07 3.275 1.244 1 95.62 88 GLN A C 1
ATOM 696 O O . GLN A 1 88 ? -8.18 4.062 0.913 1 95.62 88 GLN A O 1
ATOM 701 N N . ILE A 1 89 ? -8.945 1.944 1.243 1 94.38 89 ILE A N 1
ATOM 702 C CA . ILE A 1 89 ? -7.668 1.33 0.883 1 94.38 89 ILE A CA 1
ATOM 703 C C . ILE A 1 89 ? -7.379 1.572 -0.596 1 94.38 89 ILE A C 1
ATOM 705 O O . ILE A 1 89 ? -6.254 1.921 -0.965 1 94.38 89 ILE A O 1
ATOM 709 N N . LEU A 1 90 ? -8.359 1.419 -1.4 1 96.94 90 LEU A N 1
ATOM 710 C CA . LEU A 1 90 ? -8.188 1.646 -2.832 1 96.94 90 LEU A CA 1
ATOM 711 C C . LEU A 1 90 ? -7.754 3.08 -3.109 1 96.94 90 LEU A C 1
ATOM 713 O O . LEU A 1 90 ? -6.887 3.318 -3.951 1 96.94 90 LEU A O 1
ATOM 717 N N . ALA A 1 91 ? -8.305 4.031 -2.412 1 97.38 91 ALA A N 1
ATOM 718 C CA . ALA A 1 91 ? -7.914 5.43 -2.568 1 97.38 91 ALA A CA 1
ATOM 719 C C . ALA A 1 91 ? -6.438 5.629 -2.23 1 97.38 91 ALA A C 1
ATOM 721 O O . ALA A 1 91 ? -5.723 6.34 -2.941 1 97.38 91 ALA A O 1
ATOM 722 N N . SER A 1 92 ? -5.996 5.023 -1.173 1 96.31 92 SER A N 1
ATOM 723 C CA . SER A 1 92 ? -4.609 5.137 -0.745 1 96.31 92 SER A CA 1
ATOM 724 C C . SER A 1 92 ? -3.66 4.527 -1.772 1 96.31 92 SER A C 1
ATOM 726 O O . SER A 1 92 ? -2.605 5.094 -2.064 1 96.31 92 SER A O 1
ATOM 728 N N . LEU A 1 93 ? -4.043 3.408 -2.271 1 95.5 93 LEU A N 1
ATOM 729 C CA . LEU A 1 93 ? -3.232 2.76 -3.297 1 95.5 93 LEU A CA 1
ATOM 730 C C . LEU A 1 93 ? -3.141 3.627 -4.547 1 95.5 93 LEU A C 1
ATOM 732 O O . LEU A 1 93 ? -2.061 3.779 -5.121 1 95.5 93 LEU A O 1
ATOM 736 N N . CYS A 1 94 ? -4.234 4.188 -4.906 1 96 94 CYS A N 1
ATOM 737 C CA . CYS A 1 94 ? -4.238 5.078 -6.062 1 96 94 CYS A CA 1
ATOM 738 C C . CYS A 1 94 ? -3.342 6.285 -5.824 1 96 94 CYS A C 1
ATOM 740 O O . CYS A 1 94 ? -2.566 6.672 -6.699 1 96 94 CYS A O 1
ATOM 742 N N . ALA A 1 95 ? -3.451 6.82 -4.668 1 96.19 95 ALA A N 1
ATOM 743 C CA . ALA A 1 95 ? -2.656 7.996 -4.324 1 96.19 95 ALA A CA 1
ATOM 744 C C . ALA A 1 95 ? -1.164 7.684 -4.375 1 96.19 95 ALA A C 1
ATOM 746 O O . ALA A 1 95 ? -0.372 8.484 -4.875 1 96.19 95 ALA A O 1
ATOM 747 N N . SER A 1 96 ? -0.759 6.559 -3.881 1 93.94 96 SER A N 1
ATOM 748 C CA . SER A 1 96 ? 0.649 6.18 -3.85 1 93.94 96 SER A CA 1
ATOM 749 C C . SER A 1 96 ? 1.219 6.051 -5.258 1 93.94 96 SER A C 1
ATOM 751 O O . SER A 1 96 ? 2.436 6.113 -5.449 1 93.94 96 SER A O 1
ATOM 753 N N . ASN A 1 97 ? 0.288 5.938 -6.215 1 92.12 97 ASN A N 1
ATOM 754 C CA . ASN A 1 97 ? 0.708 5.789 -7.602 1 92.12 97 ASN A CA 1
ATOM 755 C C . ASN A 1 97 ? 0.421 7.051 -8.414 1 92.12 97 ASN A C 1
ATOM 757 O O . ASN A 1 97 ? 0.427 7.016 -9.648 1 92.12 97 ASN A O 1
ATOM 761 N N . GLN A 1 98 ? 0.032 8.031 -7.754 1 94.75 98 GLN A N 1
ATOM 762 C CA . GLN A 1 98 ? -0.289 9.305 -8.375 1 94.75 98 GLN A CA 1
ATOM 763 C C . GLN A 1 98 ? -1.438 9.164 -9.375 1 94.75 98 GLN A C 1
ATOM 765 O O . GLN A 1 98 ? -1.459 9.828 -10.406 1 94.75 98 GLN A O 1
ATOM 770 N N . ASP A 1 99 ? -2.258 8.125 -9.203 1 95.69 99 ASP A N 1
ATOM 771 C CA . ASP A 1 99 ? -3.537 8 -9.891 1 95.69 99 ASP A CA 1
ATOM 772 C C . ASP A 1 99 ? -4.605 8.867 -9.227 1 95.69 99 ASP A C 1
ATOM 774 O O . ASP A 1 99 ? -5.441 8.359 -8.477 1 95.69 99 ASP A O 1
ATOM 778 N N . TYR A 1 100 ? -4.582 10.109 -9.609 1 97.88 100 TYR A N 1
ATOM 779 C CA . TYR A 1 100 ? -5.414 11.078 -8.914 1 97.88 100 TYR A CA 1
ATOM 780 C C . TYR A 1 100 ? -6.887 10.883 -9.258 1 97.88 100 TYR A C 1
ATOM 782 O O . TYR A 1 100 ? -7.758 11.086 -8.414 1 97.88 100 TYR A O 1
ATOM 790 N N . GLU A 1 101 ? -7.18 10.43 -10.492 1 97.94 101 GLU A N 1
ATOM 791 C CA . GLU A 1 101 ? -8.57 10.148 -10.852 1 97.94 101 GLU A CA 1
ATOM 792 C C . GLU A 1 101 ? -9.109 8.961 -10.062 1 97.94 101 GLU A C 1
ATOM 794 O O . GLU A 1 101 ? -10.242 9 -9.57 1 97.94 101 GLU A O 1
ATOM 799 N N . GLY A 1 102 ? -8.289 7.953 -9.914 1 97.56 102 GLY A N 1
ATOM 800 C CA . GLY A 1 102 ? -8.688 6.824 -9.086 1 97.56 102 GLY A CA 1
ATOM 801 C C . GLY A 1 102 ? -8.859 7.188 -7.625 1 97.56 102 GLY A C 1
ATOM 802 O O . GLY A 1 102 ? -9.781 6.703 -6.961 1 97.56 102 GLY A O 1
ATOM 803 N N . THR A 1 103 ? -7.996 8.055 -7.137 1 98.31 103 THR A N 1
ATOM 804 C CA . THR A 1 103 ? -8.117 8.531 -5.762 1 98.31 103 THR A CA 1
ATOM 805 C C . THR A 1 103 ? -9.461 9.203 -5.531 1 98.31 103 THR A C 1
ATOM 807 O O . THR A 1 103 ? -10.148 8.922 -4.547 1 98.31 103 THR A O 1
ATOM 810 N N . ILE A 1 104 ? -9.82 10.047 -6.5 1 98.62 104 ILE A N 1
ATOM 811 C CA . ILE A 1 104 ? -11.086 10.766 -6.387 1 98.62 104 ILE A CA 1
ATOM 812 C C . ILE A 1 104 ? -12.25 9.781 -6.465 1 98.62 104 ILE A C 1
ATOM 814 O O . ILE A 1 104 ? -13.18 9.836 -5.652 1 98.62 104 ILE A O 1
ATOM 818 N N . LYS A 1 105 ? -12.18 8.852 -7.352 1 97.94 105 LYS A N 1
ATOM 819 C CA . LYS A 1 105 ? -13.211 7.844 -7.543 1 97.94 105 LYS A CA 1
ATOM 820 C C . LYS A 1 105 ? -13.516 7.109 -6.238 1 97.94 105 LYS A C 1
ATOM 822 O O . LYS A 1 105 ? -14.68 6.926 -5.879 1 97.94 105 LYS A O 1
ATOM 827 N N . TYR A 1 106 ? -12.539 6.824 -5.516 1 98.12 106 TYR A N 1
ATOM 828 C CA . TYR A 1 106 ? -12.734 5.953 -4.359 1 98.12 106 TYR A CA 1
ATOM 829 C C . TYR A 1 106 ? -12.906 6.77 -3.086 1 98.12 106 TYR A C 1
ATOM 831 O O . TYR A 1 106 ? -13.602 6.344 -2.16 1 98.12 106 TYR A O 1
ATOM 839 N N . ALA A 1 107 ? -12.398 7.977 -3 1 98.06 107 ALA A N 1
ATOM 840 C CA . ALA A 1 107 ? -12.344 8.719 -1.743 1 98.06 107 ALA A CA 1
ATOM 841 C C . ALA A 1 107 ? -13.547 9.656 -1.609 1 98.06 107 ALA A C 1
ATOM 843 O O . ALA A 1 107 ? -13.992 9.953 -0.497 1 98.06 107 ALA A O 1
ATOM 844 N N . LYS A 1 108 ? -14.023 10.133 -2.699 1 98.25 108 LYS A N 1
ATOM 845 C CA . LYS A 1 108 ? -14.969 11.25 -2.682 1 98.25 108 LYS A CA 1
ATOM 846 C C . LYS A 1 108 ? -16.203 10.914 -1.853 1 98.25 108 LYS A C 1
ATOM 848 O O . LYS A 1 108 ? -16.578 11.672 -0.959 1 98.25 108 LYS A O 1
ATOM 853 N N . ASN A 1 109 ? -16.828 9.758 -2.156 1 97.75 109 ASN A N 1
ATOM 854 C CA . ASN A 1 109 ? -18.047 9.391 -1.442 1 97.75 109 ASN A CA 1
ATOM 855 C C . ASN A 1 109 ? -17.781 9.195 0.049 1 97.75 109 ASN A C 1
ATOM 857 O O . ASN A 1 109 ? -18.625 9.539 0.879 1 97.75 109 ASN A O 1
ATOM 861 N N . LEU A 1 110 ? -16.719 8.641 0.388 1 96.88 110 LEU A N 1
ATOM 862 C CA . LEU A 1 110 ? -16.359 8.477 1.792 1 96.88 110 LEU A CA 1
ATOM 863 C C . LEU A 1 110 ? -16.25 9.828 2.49 1 96.88 110 LEU A C 1
ATOM 865 O O . LEU A 1 110 ? -16.766 10.008 3.596 1 96.88 110 LEU A O 1
ATOM 869 N N . ALA A 1 111 ? -15.602 10.742 1.847 1 97.31 111 ALA A N 1
ATOM 870 C CA . ALA A 1 111 ? -15.453 12.078 2.406 1 97.31 111 ALA A CA 1
ATOM 871 C C . ALA A 1 111 ? -16.812 12.773 2.545 1 97.31 111 ALA A C 1
ATOM 873 O O . ALA A 1 111 ? -17.078 13.406 3.562 1 97.31 111 ALA A O 1
ATOM 874 N N . ASP A 1 112 ? -17.625 12.586 1.57 1 97.62 112 ASP A N 1
ATOM 875 C CA . ASP A 1 112 ? -18.969 13.164 1.604 1 97.62 112 ASP A CA 1
ATOM 876 C C . ASP A 1 112 ? -19.766 12.625 2.785 1 97.62 112 ASP A C 1
ATOM 878 O O . ASP A 1 112 ? -20.625 13.32 3.332 1 97.62 112 ASP A O 1
ATOM 882 N N . LYS A 1 113 ? -19.422 11.477 3.172 1 96.25 113 LYS A N 1
ATOM 883 C CA . LYS A 1 113 ? -20.141 10.844 4.273 1 96.25 113 LYS A CA 1
ATOM 884 C C . LYS A 1 113 ? -19.453 11.117 5.605 1 96.25 113 LYS A C 1
ATOM 886 O O . LYS A 1 113 ? -19.781 10.508 6.625 1 96.25 113 LYS A O 1
ATOM 891 N N . GLY A 1 114 ? -18.391 11.875 5.598 1 94.81 114 GLY A N 1
ATOM 892 C CA . GLY A 1 114 ? -17.781 12.352 6.832 1 94.81 114 GLY A CA 1
ATOM 893 C C . GLY A 1 114 ? -16.531 11.586 7.219 1 94.81 114 GLY A C 1
ATOM 894 O O . GLY A 1 114 ? -15.984 11.789 8.305 1 94.81 114 GLY A O 1
ATOM 895 N N . ASN A 1 115 ? -16.047 10.672 6.379 1 94 115 ASN A N 1
ATOM 896 C CA . ASN A 1 115 ? -14.812 9.945 6.672 1 94 115 ASN A CA 1
ATOM 897 C C . ASN A 1 115 ? -13.586 10.844 6.512 1 94 115 ASN A C 1
ATOM 899 O O . ASN A 1 115 ? -13.164 11.133 5.391 1 94 115 ASN A O 1
ATOM 903 N N . LEU A 1 116 ? -12.922 11.164 7.594 1 93.31 116 LEU A N 1
ATOM 904 C CA . LEU A 1 116 ? -11.812 12.109 7.574 1 93.31 116 LEU A CA 1
ATOM 905 C C . LEU A 1 116 ? -10.523 11.438 7.109 1 93.31 116 LEU A C 1
ATOM 907 O O . LEU A 1 116 ? -9.586 12.109 6.68 1 93.31 116 LEU A O 1
ATOM 911 N N . ASP A 1 117 ? -10.531 10.078 7.082 1 90.25 117 ASP A N 1
ATOM 912 C CA . ASP A 1 117 ? -9.312 9.328 6.762 1 90.25 117 ASP A CA 1
ATOM 913 C C . ASP A 1 117 ? -8.945 9.492 5.289 1 90.25 117 ASP A C 1
ATOM 915 O O . ASP A 1 117 ? -7.789 9.281 4.91 1 90.25 117 ASP A O 1
ATOM 919 N N . VAL A 1 118 ? -9.883 9.883 4.492 1 96.12 118 VAL A N 1
ATOM 920 C CA . VAL A 1 118 ? -9.609 9.93 3.059 1 96.12 118 VAL A CA 1
ATOM 921 C C . VAL A 1 118 ? -9.414 11.375 2.611 1 96.12 118 VAL A C 1
ATOM 923 O O . VAL A 1 118 ? -9.086 11.633 1.45 1 96.12 118 VAL A O 1
ATOM 926 N N . VAL A 1 119 ? -9.586 12.336 3.471 1 96.75 119 VAL A N 1
ATOM 927 C CA . VAL A 1 119 ? -9.625 13.758 3.143 1 96.75 119 VAL A CA 1
ATOM 928 C C . VAL A 1 119 ? -8.266 14.211 2.615 1 96.75 119 VAL A C 1
ATOM 930 O O . VAL A 1 119 ? -8.195 14.914 1.607 1 96.75 119 VAL A O 1
ATOM 933 N N . TYR A 1 120 ? -7.195 13.758 3.221 1 95.25 120 TYR A N 1
ATOM 934 C CA . TYR A 1 120 ? -5.855 14.141 2.783 1 95.25 120 TYR A CA 1
ATOM 935 C C . TYR A 1 120 ? -5.609 13.703 1.344 1 95.25 120 TYR A C 1
ATOM 937 O O . TYR A 1 120 ? -5.246 14.523 0.496 1 95.25 120 TYR A O 1
ATOM 945 N N . ASN A 1 121 ? -5.852 12.406 1.062 1 97 121 ASN A N 1
ATOM 946 C CA . ASN A 1 121 ? -5.609 11.875 -0.273 1 97 121 ASN A CA 1
ATOM 947 C C . ASN A 1 121 ? -6.52 12.523 -1.311 1 97 121 ASN A C 1
ATOM 949 O O . ASN A 1 121 ? -6.078 12.859 -2.41 1 97 121 ASN A O 1
ATOM 953 N N . LEU A 1 122 ? -7.75 12.711 -0.906 1 98.12 122 LEU A N 1
ATOM 954 C CA . LEU A 1 122 ? -8.711 13.336 -1.807 1 98.12 122 LEU A CA 1
ATOM 955 C C . LEU A 1 122 ? -8.32 14.773 -2.113 1 98.12 122 LEU A C 1
ATOM 957 O O . LEU A 1 122 ? -8.273 15.18 -3.277 1 98.12 122 LEU A O 1
ATOM 961 N N . GLY A 1 123 ? -8.031 15.523 -1.063 1 98.06 123 GLY A N 1
ATOM 962 C CA . GLY A 1 123 ? -7.598 16.906 -1.241 1 98.06 123 GLY A CA 1
ATOM 963 C C . GLY A 1 123 ? -6.348 17.031 -2.094 1 98.06 123 GLY A C 1
ATOM 964 O O . GLY A 1 123 ? -6.273 17.891 -2.971 1 98.06 123 GLY A O 1
ATOM 965 N N . ASN A 1 124 ? -5.371 16.172 -1.807 1 97 124 ASN A N 1
ATOM 966 C CA . ASN A 1 124 ? -4.137 16.188 -2.584 1 97 124 ASN A CA 1
ATOM 967 C C . ASN A 1 124 ? -4.395 15.875 -4.055 1 97 124 ASN A C 1
ATOM 969 O O . ASN A 1 124 ? -3.781 16.469 -4.941 1 97 124 ASN A O 1
ATOM 973 N N . ALA A 1 125 ? -5.266 14.906 -4.328 1 98.38 125 ALA A N 1
ATOM 974 C CA . ALA A 1 125 ? -5.605 14.562 -5.707 1 98.38 125 ALA A CA 1
ATOM 975 C C . ALA A 1 125 ? -6.172 15.773 -6.449 1 98.38 125 ALA A C 1
ATOM 977 O O . ALA A 1 125 ? -5.727 16.094 -7.551 1 98.38 125 ALA A O 1
ATOM 978 N N . TYR A 1 126 ? -7.082 16.453 -5.84 1 98.56 126 TYR A N 1
ATOM 979 C CA . TYR A 1 126 ? -7.664 17.641 -6.453 1 98.56 126 TYR A CA 1
ATOM 980 C C . TYR A 1 126 ? -6.609 18.719 -6.66 1 98.56 126 TYR A C 1
ATOM 982 O O . TYR A 1 126 ? -6.625 19.422 -7.676 1 98.56 126 TYR A O 1
ATOM 990 N N . LEU A 1 127 ? -5.703 18.875 -5.656 1 97.62 127 LEU A N 1
ATOM 991 C CA . LEU A 1 127 ? -4.621 19.844 -5.766 1 97.62 127 LEU A CA 1
ATOM 992 C C . LEU A 1 127 ? -3.74 19.547 -6.973 1 97.62 127 LEU A C 1
ATOM 994 O O . LEU A 1 127 ? -3.416 20.453 -7.746 1 97.62 127 LEU A O 1
ATOM 998 N N . LYS A 1 128 ? -3.422 18.312 -7.156 1 97.69 128 LYS A N 1
ATOM 999 C CA . LYS A 1 128 ? -2.533 17.906 -8.242 1 97.69 128 LYS A CA 1
ATOM 1000 C C . LYS A 1 128 ? -3.221 18.031 -9.594 1 97.69 128 LYS A C 1
ATOM 1002 O O . LYS A 1 128 ? -2.564 18.297 -10.609 1 97.69 128 LYS A O 1
ATOM 1007 N N . LEU A 1 129 ? -4.504 17.953 -9.578 1 98.31 129 LEU A N 1
ATOM 1008 C CA . LEU A 1 129 ? -5.281 18.125 -10.797 1 98.31 129 LEU A CA 1
ATOM 1009 C C . LEU A 1 129 ? -5.66 19.594 -11.008 1 98.31 129 LEU A C 1
ATOM 1011 O O . LEU A 1 129 ? -6.434 19.922 -11.906 1 98.31 129 LEU A O 1
ATOM 1015 N N . LYS A 1 130 ? -5.227 20.469 -10.148 1 98.06 130 LYS A N 1
ATOM 1016 C CA . LYS A 1 130 ? -5.41 21.922 -10.195 1 98.06 130 LYS A CA 1
ATOM 1017 C C . LYS A 1 130 ? -6.883 22.297 -10.039 1 98.06 130 LYS A C 1
ATOM 1019 O O . LYS A 1 130 ? -7.344 23.281 -10.609 1 98.06 130 LYS A O 1
ATOM 1024 N N . GLN A 1 131 ? -7.598 21.422 -9.453 1 98.56 131 GLN A N 1
ATOM 1025 C CA . GLN A 1 131 ? -8.969 21.688 -9.039 1 98.56 131 GLN A CA 1
ATOM 1026 C C . GLN A 1 131 ? -9.023 22.25 -7.621 1 98.56 131 GLN A C 1
ATOM 1028 O O . GLN A 1 131 ? -9.477 21.562 -6.699 1 98.56 131 GLN A O 1
ATOM 1033 N N . TYR A 1 132 ? -8.688 23.516 -7.496 1 98.19 132 TYR A N 1
ATOM 1034 C CA . TYR A 1 132 ? -8.383 24.109 -6.199 1 98.19 132 TYR A CA 1
ATOM 1035 C C . TYR A 1 132 ? -9.656 24.297 -5.375 1 98.19 132 TYR A C 1
ATOM 1037 O O . TYR A 1 132 ? -9.633 24.156 -4.152 1 98.19 132 TYR A O 1
ATOM 1045 N N . ASP A 1 133 ? -10.75 24.609 -6.047 1 98.44 133 ASP A N 1
ATOM 1046 C CA . ASP A 1 133 ? -12 24.766 -5.312 1 98.44 133 ASP A CA 1
ATOM 1047 C C . ASP A 1 133 ? -12.438 23.453 -4.668 1 98.44 133 ASP A C 1
ATOM 1049 O O . ASP A 1 133 ? -12.844 23.438 -3.502 1 98.44 133 ASP A O 1
ATOM 1053 N N . GLU A 1 134 ? -12.312 22.406 -5.406 1 98.69 134 GLU A N 1
ATOM 1054 C CA . GLU A 1 134 ? -12.648 21.094 -4.859 1 98.69 134 GLU A CA 1
ATOM 1055 C C . GLU A 1 134 ? -11.68 20.703 -3.748 1 98.69 134 GLU A C 1
ATOM 1057 O O . GLU A 1 134 ? -12.086 20.125 -2.736 1 98.69 134 GLU A O 1
ATOM 1062 N N . ALA A 1 135 ? -10.414 20.984 -3.957 1 98.5 135 ALA A N 1
ATOM 1063 C CA . ALA A 1 135 ? -9.422 20.703 -2.922 1 98.5 135 ALA A CA 1
ATOM 1064 C C . ALA A 1 135 ? -9.781 21.406 -1.613 1 98.5 135 ALA A C 1
ATOM 1066 O O . ALA A 1 135 ? -9.805 20.766 -0.552 1 98.5 135 ALA A O 1
ATOM 1067 N N . ILE A 1 136 ? -10.133 22.656 -1.725 1 98 136 ILE A N 1
ATOM 1068 C CA . ILE A 1 136 ? -10.469 23.469 -0.556 1 98 136 ILE A CA 1
ATOM 1069 C C . ILE A 1 136 ? -11.719 22.906 0.115 1 98 136 ILE A C 1
ATOM 1071 O O . ILE A 1 136 ? -11.75 22.719 1.334 1 98 136 ILE A O 1
ATOM 1075 N N . LYS A 1 137 ? -12.719 22.594 -0.62 1 98.25 137 LYS A N 1
ATOM 1076 C CA . LYS A 1 137 ? -13.977 22.062 -0.112 1 98.25 137 LYS A CA 1
ATOM 1077 C C . LYS A 1 137 ? -13.734 20.844 0.783 1 98.25 137 LYS A C 1
ATOM 1079 O O . LYS A 1 137 ? -14.242 20.781 1.903 1 98.25 137 LYS A O 1
ATOM 1084 N N . TYR A 1 138 ? -12.953 19.953 0.372 1 98.38 138 TYR A N 1
ATOM 1085 C CA . TYR A 1 138 ? -12.781 18.688 1.088 1 98.38 138 TYR A CA 1
ATOM 1086 C C . TYR A 1 138 ? -11.742 18.828 2.195 1 98.38 138 TYR A C 1
ATOM 1088 O O . TYR A 1 138 ? -11.898 18.266 3.279 1 98.38 138 TYR A O 1
ATOM 1096 N N . LEU A 1 139 ? -10.68 19.578 1.903 1 97.19 139 LEU A N 1
ATOM 1097 C CA . LEU A 1 139 ? -9.648 19.734 2.92 1 97.19 139 LEU A CA 1
ATOM 1098 C C . LEU A 1 139 ? -10.188 20.469 4.137 1 97.19 139 LEU A C 1
ATOM 1100 O O . LEU A 1 139 ? -9.734 20.234 5.262 1 97.19 139 LEU A O 1
ATOM 1104 N N . GLU A 1 140 ? -11.141 21.219 3.988 1 96.69 140 GLU A N 1
ATOM 1105 C CA . GLU A 1 140 ? -11.742 21.969 5.086 1 96.69 140 GLU A CA 1
ATOM 1106 C C . GLU A 1 140 ? -12.523 21.062 6.02 1 96.69 140 GLU A C 1
ATOM 1108 O O . GLU A 1 140 ? -12.852 21.438 7.145 1 96.69 140 GLU A O 1
ATOM 1113 N N . LEU A 1 141 ? -12.828 19.859 5.586 1 95.75 141 LEU A N 1
ATOM 1114 C CA . LEU A 1 141 ? -13.57 18.906 6.41 1 95.75 141 LEU A CA 1
ATOM 1115 C C . LEU A 1 141 ? -12.742 18.484 7.625 1 95.75 141 LEU A C 1
ATOM 1117 O O . LEU A 1 141 ? -13.305 18.109 8.656 1 95.75 141 LEU A O 1
ATOM 1121 N N . ASP A 1 142 ? -11.445 18.453 7.453 1 91.56 142 ASP A N 1
ATOM 1122 C CA . ASP A 1 142 ? -10.547 18.047 8.531 1 91.56 142 ASP A CA 1
ATOM 1123 C C . ASP A 1 142 ? -9.742 19.234 9.047 1 91.56 142 ASP A C 1
ATOM 1125 O O . ASP A 1 142 ? -8.672 19.547 8.508 1 91.56 142 ASP A O 1
ATOM 1129 N N . SER A 1 143 ? -10.07 19.828 10.125 1 80.25 143 SER A N 1
ATOM 1130 C CA . SER A 1 143 ? -9.461 21.062 10.641 1 80.25 143 SER A CA 1
ATOM 1131 C C . SER A 1 143 ? -8.383 20.75 11.664 1 80.25 143 SER A C 1
ATOM 1133 O O . SER A 1 143 ? -7.715 21.656 12.164 1 80.25 143 SER A O 1
ATOM 1135 N N . THR A 1 144 ? -8.219 19.547 11.945 1 78.44 144 THR A N 1
ATOM 1136 C CA . THR A 1 144 ? -7.34 19.234 13.062 1 78.44 144 THR A CA 1
ATOM 1137 C C . THR A 1 144 ? -6.02 18.656 12.562 1 78.44 144 THR A C 1
ATOM 1139 O O . THR A 1 144 ? -4.984 18.797 13.219 1 78.44 144 THR A O 1
ATOM 1142 N N . SER A 1 145 ? -6.039 18.125 11.453 1 82.62 145 SER A N 1
ATOM 1143 C CA . SER A 1 145 ? -4.844 17.469 10.938 1 82.62 145 SER A CA 1
ATOM 1144 C C . SER A 1 145 ? -3.854 18.484 10.375 1 82.62 145 SER A C 1
ATOM 1146 O O . SER A 1 145 ? -4.203 19.266 9.484 1 82.62 145 SER A O 1
ATOM 1148 N N . VAL A 1 146 ? -2.619 18.406 10.797 1 76.88 146 VAL A N 1
ATOM 1149 C CA . VAL A 1 146 ? -1.579 19.297 10.297 1 76.88 146 VAL A CA 1
ATOM 1150 C C . VAL A 1 146 ? -1.291 18.984 8.828 1 76.88 146 VAL A C 1
ATOM 1152 O O . VAL A 1 146 ? -0.983 19.891 8.047 1 76.88 146 VAL A O 1
ATOM 1155 N N . PHE A 1 147 ? -1.495 17.75 8.398 1 82.12 147 PHE A N 1
ATOM 1156 C CA . PHE A 1 147 ? -1.277 17.344 7.02 1 82.12 147 PHE A CA 1
ATOM 1157 C C . PHE A 1 147 ? -2.305 18 6.098 1 82.12 147 PHE A C 1
ATOM 1159 O O . PHE A 1 147 ? -1.95 18.547 5.051 1 82.12 147 PHE A O 1
ATOM 1166 N N . THR A 1 148 ? -3.467 17.891 6.652 1 90.25 148 THR A N 1
ATOM 1167 C CA . THR A 1 148 ? -4.547 18.453 5.852 1 90.25 148 THR A CA 1
ATOM 1168 C C . THR A 1 148 ? -4.445 19.969 5.801 1 90.25 148 THR A C 1
ATOM 1170 O O . THR A 1 148 ? -4.688 20.578 4.754 1 90.25 148 THR A O 1
ATOM 1173 N N . LYS A 1 149 ? -3.996 20.578 6.891 1 87.44 149 LYS A N 1
ATOM 1174 C CA . LYS A 1 149 ? -3.824 22.031 6.926 1 87.44 149 LYS A CA 1
ATOM 1175 C C . LYS A 1 149 ? -2.738 22.484 5.953 1 87.44 149 LYS A C 1
ATOM 1177 O O . LYS A 1 149 ? -2.879 23.516 5.289 1 87.44 149 LYS A O 1
ATOM 1182 N N . ASN A 1 150 ? -1.679 21.734 5.902 1 85.94 150 ASN A N 1
ATOM 1183 C CA . ASN A 1 150 ? -0.618 22.062 4.949 1 85.94 150 ASN A CA 1
ATOM 1184 C C . ASN A 1 150 ? -1.141 22.078 3.518 1 85.94 150 ASN A C 1
ATOM 1186 O O . ASN A 1 150 ? -0.875 23.016 2.77 1 85.94 150 ASN A O 1
ATOM 1190 N N . LEU A 1 151 ? -1.934 21.141 3.178 1 92.19 151 LEU A N 1
ATOM 1191 C CA . LEU A 1 151 ? -2.484 21.062 1.829 1 92.19 151 LEU A CA 1
ATOM 1192 C C . LEU A 1 151 ? -3.523 22.156 1.603 1 92.19 151 LEU A C 1
ATOM 1194 O O . LEU A 1 151 ? -3.631 22.688 0.501 1 92.19 151 LEU A O 1
ATOM 1198 N N . LEU A 1 152 ? -4.293 22.391 2.645 1 94.06 152 LEU A N 1
ATOM 1199 C CA . LEU A 1 152 ? -5.297 23.453 2.545 1 94.06 152 LEU A CA 1
ATOM 1200 C C . LEU A 1 152 ? -4.645 24.797 2.268 1 94.06 152 LEU A C 1
ATOM 1202 O O . LEU A 1 152 ? -5.094 25.547 1.396 1 94.06 152 LEU A O 1
ATOM 1206 N N . GLY A 1 153 ? -3.57 25.078 3.021 1 91.38 153 GLY A N 1
ATOM 1207 C CA . GLY A 1 153 ? -2.814 26.281 2.738 1 91.38 153 GLY A CA 1
ATOM 1208 C C . GLY A 1 153 ? -2.291 26.344 1.316 1 91.38 153 GLY A C 1
ATOM 1209 O O . GLY A 1 153 ? -2.365 27.391 0.663 1 91.38 153 GLY A O 1
ATOM 1210 N N . GLU A 1 154 ? -1.796 25.234 0.819 1 90.56 154 GLU A N 1
ATOM 1211 C CA . GLU A 1 154 ? -1.312 25.156 -0.555 1 90.56 154 GLU A CA 1
ATOM 1212 C C . GLU A 1 154 ? -2.434 25.422 -1.554 1 90.56 154 GLU A C 1
ATOM 1214 O O . GLU A 1 154 ? -2.225 26.094 -2.562 1 90.56 154 GLU A O 1
ATOM 1219 N N . ALA A 1 155 ? -3.566 24.859 -1.301 1 95.56 155 ALA A N 1
ATOM 1220 C CA . ALA A 1 155 ? -4.707 25.062 -2.188 1 95.56 155 ALA A CA 1
ATOM 1221 C C . ALA A 1 155 ? -5.086 26.531 -2.264 1 95.56 155 ALA A C 1
ATOM 1223 O O . ALA A 1 155 ? -5.281 27.078 -3.354 1 95.56 155 ALA A O 1
ATOM 1224 N N . TYR A 1 156 ? -5.152 27.203 -1.151 1 93.88 156 TYR A N 1
ATOM 1225 C CA . TYR A 1 156 ? -5.445 28.625 -1.123 1 93.88 156 TYR A CA 1
ATOM 1226 C C . TYR A 1 156 ? -4.371 29.422 -1.863 1 93.88 156 TYR A C 1
ATOM 1228 O O . TYR A 1 156 ? -4.684 30.344 -2.615 1 93.88 156 TYR A O 1
ATOM 1236 N N . TYR A 1 157 ? -3.148 29.016 -1.595 1 89.69 157 TYR A N 1
ATOM 1237 C CA . TYR A 1 157 ? -2.02 29.688 -2.242 1 89.69 157 TYR A CA 1
ATOM 1238 C C . TYR A 1 157 ? -2.121 29.578 -3.758 1 89.69 157 TYR A C 1
ATOM 1240 O O . TYR A 1 157 ? -2.021 30.578 -4.465 1 89.69 157 TYR A O 1
ATOM 1248 N N . LYS A 1 158 ? -2.369 28.406 -4.246 1 93.88 158 LYS A N 1
ATOM 1249 C CA . LYS A 1 158 ? -2.441 28.156 -5.684 1 93.88 158 LYS A CA 1
ATOM 1250 C C . LYS A 1 158 ? -3.654 28.844 -6.301 1 93.88 158 LYS A C 1
ATOM 1252 O O . LYS A 1 158 ? -3.611 29.266 -7.461 1 93.88 158 LYS A O 1
ATOM 1257 N N . LYS A 1 159 ? -4.676 29.031 -5.531 1 94.38 159 LYS A N 1
ATOM 1258 C CA . LYS A 1 159 ? -5.879 29.719 -5.988 1 94.38 159 LYS A CA 1
ATOM 1259 C C . LYS A 1 159 ? -5.684 31.234 -5.98 1 94.38 159 LYS A C 1
ATOM 1261 O O . LYS A 1 159 ? -6.535 31.969 -6.477 1 94.38 159 LYS A O 1
ATOM 1266 N N . GLY A 1 160 ? -4.629 31.641 -5.266 1 91 160 GLY A N 1
ATOM 1267 C CA . GLY A 1 160 ? -4.324 33.062 -5.242 1 91 160 GLY A CA 1
ATOM 1268 C C . GLY A 1 160 ? -4.836 33.781 -4 1 91 160 GLY A C 1
ATOM 1269 O O . GLY A 1 160 ? -4.746 35 -3.889 1 91 160 GLY A O 1
ATOM 1270 N N . ASN A 1 161 ? -5.449 33 -3.174 1 92.19 161 ASN A N 1
ATOM 1271 C CA . ASN A 1 161 ? -5.891 33.594 -1.908 1 92.19 161 ASN A CA 1
ATOM 1272 C C . ASN A 1 161 ? -4.777 33.562 -0.861 1 92.19 161 ASN A C 1
ATOM 1274 O O . ASN A 1 161 ? -4.793 32.719 0.041 1 92.19 161 ASN A O 1
ATOM 1278 N N . LEU A 1 162 ? -3.867 34.438 -0.949 1 84.81 162 LEU A N 1
ATOM 1279 C CA . LEU A 1 162 ? -2.633 34.438 -0.172 1 84.81 162 LEU A CA 1
ATOM 1280 C C . LEU A 1 162 ? -2.922 34.688 1.308 1 84.81 162 LEU A C 1
ATOM 1282 O O . LEU A 1 162 ? -2.246 34.125 2.174 1 84.81 162 LEU A O 1
ATOM 1286 N N . LEU A 1 163 ? -3.922 35.469 1.607 1 86.12 163 LEU A N 1
ATOM 1287 C CA . LEU A 1 163 ? -4.273 35.75 2.996 1 86.12 163 LEU A CA 1
ATOM 1288 C C . LEU A 1 163 ? -4.758 34.5 3.697 1 86.12 163 LEU A C 1
ATOM 1290 O O . LEU A 1 163 ? -4.328 34.188 4.812 1 86.12 163 LEU A O 1
ATOM 1294 N N . LYS A 1 164 ? -5.648 33.781 3.094 1 90.56 164 LYS A N 1
ATOM 1295 C CA . LYS A 1 164 ? -6.145 32.531 3.686 1 90.56 164 LYS A CA 1
ATOM 1296 C C . LYS A 1 164 ? -5.039 31.484 3.77 1 90.56 164 LYS A C 1
ATOM 1298 O O . LYS A 1 164 ? -4.965 30.734 4.742 1 90.56 164 LYS A O 1
ATOM 1303 N N . ALA A 1 165 ? -4.203 31.422 2.742 1 87.94 165 ALA A N 1
ATOM 1304 C CA . ALA A 1 165 ? -3.061 30.516 2.777 1 87.94 165 ALA A CA 1
ATOM 1305 C C . ALA A 1 165 ? -2.186 30.781 4 1 87.94 165 ALA A C 1
ATOM 1307 O O . ALA A 1 165 ? -1.851 29.859 4.746 1 87.94 165 ALA A O 1
ATOM 1308 N N . GLU A 1 166 ? -1.907 32 4.199 1 82.94 166 GLU A N 1
ATOM 1309 C CA . GLU A 1 166 ? -1.097 32.438 5.34 1 82.94 166 GLU A CA 1
ATOM 1310 C C . GLU A 1 166 ? -1.748 32.031 6.656 1 82.94 166 GLU A C 1
ATOM 1312 O O . GLU A 1 166 ? -1.092 31.438 7.527 1 82.94 166 GLU A O 1
ATOM 1317 N N . LYS A 1 167 ? -3.012 32.312 6.812 1 84.31 167 LYS A N 1
ATOM 1318 C CA . LYS A 1 167 ? -3.746 31.984 8.039 1 84.31 167 LYS A CA 1
ATOM 1319 C C . LYS A 1 167 ? -3.705 30.5 8.344 1 84.31 167 LYS A C 1
ATOM 1321 O O . LYS A 1 167 ? -3.453 30.094 9.484 1 84.31 167 LYS A O 1
ATOM 1326 N N . VAL A 1 168 ? -3.936 29.719 7.367 1 86.62 168 VAL A N 1
ATOM 1327 C CA . VAL A 1 168 ? -4 28.266 7.547 1 86.62 168 VAL A CA 1
ATOM 1328 C C . VAL A 1 168 ? -2.621 27.734 7.918 1 86.62 168 VAL A C 1
ATOM 1330 O O . VAL A 1 168 ? -2.482 26.969 8.875 1 86.62 168 VAL A O 1
ATOM 1333 N N . TRP A 1 169 ? -1.607 28.125 7.18 1 83.56 169 TRP A N 1
ATOM 1334 C CA . TRP A 1 169 ? -0.264 27.625 7.469 1 83.56 169 TRP A CA 1
ATOM 1335 C C . TRP A 1 169 ? 0.205 28.094 8.844 1 83.56 169 TRP A C 1
ATOM 1337 O O . TRP A 1 169 ? 0.872 27.359 9.562 1 83.56 169 TRP A O 1
ATOM 1347 N N . LYS A 1 170 ? -0.158 29.281 9.273 1 80.62 170 LYS A N 1
ATOM 1348 C CA . LYS A 1 170 ? 0.142 29.75 10.625 1 80.62 170 LYS A CA 1
ATOM 1349 C C . LYS A 1 170 ? -0.499 28.859 11.68 1 80.62 170 LYS A C 1
ATOM 1351 O O . LYS A 1 170 ? 0.138 28.5 12.672 1 80.62 170 LYS A O 1
ATOM 1356 N N . SER A 1 171 ? -1.711 28.531 11.453 1 81.62 171 SER A N 1
ATOM 1357 C CA . SER A 1 171 ? -2.424 27.672 12.391 1 81.62 171 SER A CA 1
ATOM 1358 C C . SER A 1 171 ? -1.768 26.297 12.492 1 81.62 171 SER A C 1
ATOM 1360 O O . SER A 1 171 ? -1.759 25.688 13.562 1 81.62 171 SER A O 1
ATOM 1362 N N . ALA A 1 172 ? -1.288 25.844 11.375 1 78.12 172 ALA A N 1
ATOM 1363 C CA . ALA A 1 172 ? -0.613 24.562 11.344 1 78.12 172 ALA A CA 1
ATOM 1364 C C . ALA A 1 172 ? 0.708 24.609 12.109 1 78.12 172 ALA A C 1
ATOM 1366 O O . ALA A 1 172 ? 1.12 23.609 12.719 1 78.12 172 ALA A O 1
ATOM 1367 N N . VAL A 1 173 ? 1.366 25.703 12.047 1 74.5 173 VAL A N 1
ATOM 1368 C CA . VAL A 1 173 ? 2.664 25.875 12.688 1 74.5 173 VAL A CA 1
ATOM 1369 C C . VAL A 1 173 ? 2.473 26.156 14.172 1 74.5 173 VAL A C 1
ATOM 1371 O O . VAL A 1 173 ? 3.182 25.609 15.016 1 74.5 173 VAL A O 1
ATOM 1374 N N . ASP A 1 174 ? 1.533 26.953 14.57 1 71 174 ASP A N 1
ATOM 1375 C CA . ASP A 1 174 ? 1.344 27.438 15.93 1 71 174 ASP A CA 1
ATOM 1376 C C . ASP A 1 174 ? 0.751 26.344 16.828 1 71 174 ASP A C 1
ATOM 1378 O O . ASP A 1 174 ? 1.023 26.312 18.016 1 71 174 ASP A O 1
ATOM 1382 N N . ASN A 1 175 ? -0.238 25.625 16.359 1 60.59 175 ASN A N 1
ATOM 1383 C CA . ASN A 1 175 ? -0.867 24.578 17.172 1 60.59 175 ASN A CA 1
ATOM 1384 C C . ASN A 1 175 ? 0.135 23.516 17.578 1 60.59 175 ASN A C 1
ATOM 1386 O O . ASN A 1 175 ? -0.122 22.734 18.5 1 60.59 175 ASN A O 1
ATOM 1390 N N . HIS A 1 176 ? 1.256 23.5 16.859 1 55.56 176 HIS A N 1
ATOM 1391 C CA . HIS A 1 176 ? 2.219 22.484 17.234 1 55.56 176 HIS A CA 1
ATOM 1392 C C . HIS A 1 176 ? 3.539 23.094 17.688 1 55.56 176 HIS A C 1
ATOM 1394 O O . HIS A 1 176 ? 3.996 24.078 17.094 1 55.56 176 HIS A O 1
ATOM 1400 N N . LYS A 1 177 ? 3.707 23.234 19.031 1 49.97 177 LYS A N 1
ATOM 1401 C CA . LYS A 1 177 ? 4.953 23.859 19.484 1 49.97 177 LYS A CA 1
ATOM 1402 C C . LYS A 1 177 ? 5.98 23.906 18.344 1 49.97 177 LYS A C 1
ATOM 1404 O O . LYS A 1 177 ? 6.562 24.953 18.062 1 49.97 177 LYS A O 1
ATOM 1409 N N . LYS A 1 178 ? 6.645 22.844 18.031 1 49.22 178 LYS A N 1
ATOM 1410 C CA . LYS A 1 178 ? 7.652 22.859 16.984 1 49.22 178 LYS A CA 1
ATOM 1411 C C . LYS A 1 178 ? 7.039 22.5 15.633 1 49.22 178 LYS A C 1
ATOM 1413 O O . LYS A 1 178 ? 6.582 21.375 15.43 1 49.22 178 LYS A O 1
ATOM 1418 N N . GLY A 1 179 ? 6.23 23.359 15.039 1 51.69 179 GLY A N 1
ATOM 1419 C CA . GLY A 1 179 ? 5.449 23.594 13.836 1 51.69 179 GLY A CA 1
ATOM 1420 C C . GLY A 1 179 ? 5.598 22.516 12.797 1 51.69 179 GLY A C 1
ATOM 1421 O O . GLY A 1 179 ? 6.473 21.641 12.906 1 51.69 179 GLY A O 1
ATOM 1422 N N . ASN A 1 180 ? 4.5 22.266 11.984 1 63.47 180 ASN A N 1
ATOM 1423 C CA . ASN A 1 180 ? 4.609 21.469 10.773 1 63.47 180 ASN A CA 1
ATOM 1424 C C . ASN A 1 180 ? 5.68 22.016 9.836 1 63.47 180 ASN A C 1
ATOM 1426 O O . ASN A 1 180 ? 5.543 23.125 9.312 1 63.47 180 ASN A O 1
ATOM 1430 N N . ALA A 1 181 ? 6.742 21.375 9.711 1 64 181 ALA A N 1
ATOM 1431 C CA . ALA A 1 181 ? 7.906 21.844 8.961 1 64 181 ALA A CA 1
ATOM 1432 C C . ALA A 1 181 ? 7.52 22.234 7.539 1 64 181 ALA A C 1
ATOM 1434 O O . ALA A 1 181 ? 7.984 23.25 7.023 1 64 181 ALA A O 1
ATOM 1435 N N . SER A 1 182 ? 6.637 21.484 6.973 1 69.25 182 SER A N 1
ATOM 1436 C CA . SER A 1 182 ? 6.246 21.797 5.605 1 69.25 182 SER A CA 1
ATOM 1437 C C . SER A 1 182 ? 5.449 23.094 5.539 1 69.25 182 SER A C 1
ATOM 1439 O O . SER A 1 182 ? 5.719 23.953 4.699 1 69.25 182 SER A O 1
ATOM 1441 N N . SER A 1 183 ? 4.531 23.203 6.434 1 71.5 183 SER A N 1
ATOM 1442 C CA . SER A 1 183 ? 3.738 24.438 6.477 1 71.5 183 SER A CA 1
ATOM 1443 C C . SER A 1 183 ? 4.605 25.641 6.809 1 71.5 183 SER A C 1
ATOM 1445 O O . SER A 1 183 ? 4.391 26.734 6.273 1 71.5 183 SER A O 1
ATOM 1447 N N . LEU A 1 184 ? 5.59 25.422 7.715 1 71.81 184 LEU A N 1
ATOM 1448 C CA . LEU A 1 184 ? 6.5 26.5 8.078 1 71.81 184 LEU A CA 1
ATOM 1449 C C . LEU A 1 184 ? 7.309 26.953 6.871 1 71.81 184 LEU A C 1
ATOM 1451 O O . LEU A 1 184 ? 7.406 28.156 6.602 1 71.81 184 LEU A O 1
ATOM 1455 N N . GLN A 1 185 ? 7.777 26 6.105 1 72.38 185 GLN A N 1
ATOM 1456 C CA . GLN A 1 185 ? 8.547 26.344 4.914 1 72.38 185 GLN A CA 1
ATOM 1457 C C . GLN A 1 185 ? 7.68 27.094 3.9 1 72.38 185 GLN A C 1
ATOM 1459 O O . GLN A 1 185 ? 8.133 28.062 3.283 1 72.38 185 GLN A O 1
ATOM 1464 N N . LYS A 1 186 ? 6.484 26.688 3.846 1 72.62 186 LYS A N 1
ATOM 1465 C CA . LYS A 1 186 ? 5.574 27.344 2.91 1 72.62 186 LYS A CA 1
ATOM 1466 C C . LYS A 1 186 ? 5.191 28.734 3.393 1 72.62 186 LYS A C 1
ATOM 1468 O O . LYS A 1 186 ? 5.098 29.672 2.592 1 72.62 186 LYS A O 1
ATOM 1473 N N . LEU A 1 187 ? 5.051 28.844 4.605 1 74.12 187 LEU A N 1
ATOM 1474 C CA . LEU A 1 187 ? 4.762 30.125 5.215 1 74.12 187 LEU A CA 1
ATOM 1475 C C . LEU A 1 187 ? 5.922 31.094 5.016 1 74.12 187 LEU A C 1
ATOM 1477 O O . LEU A 1 187 ? 5.715 32.25 4.637 1 74.12 187 LEU A O 1
ATOM 1481 N N . LEU A 1 188 ? 7.109 30.641 5.16 1 74.88 188 LEU A N 1
ATOM 1482 C CA . LEU A 1 188 ? 8.297 31.469 4.992 1 74.88 188 LEU A CA 1
ATOM 1483 C C . LEU A 1 188 ? 8.461 31.906 3.539 1 74.88 188 LEU A C 1
ATOM 1485 O O . LEU A 1 188 ? 8.75 33.062 3.26 1 74.88 188 LEU A O 1
ATOM 1489 N N . LYS A 1 189 ? 8.156 31 2.68 1 76.62 189 LYS A N 1
ATOM 1490 C CA . LYS A 1 189 ? 8.203 31.328 1.259 1 76.62 189 LYS A CA 1
ATOM 1491 C C . LYS A 1 189 ? 7.148 32.375 0.905 1 76.62 189 LYS A C 1
ATOM 1493 O O . LYS A 1 189 ? 7.414 33.281 0.126 1 76.62 189 LYS A O 1
ATOM 1498 N N . LEU A 1 190 ? 6.051 32.25 1.498 1 74.25 190 LEU A N 1
ATOM 1499 C CA . LEU A 1 190 ? 4.977 33.219 1.287 1 74.25 190 LEU A CA 1
ATOM 1500 C C . LEU A 1 190 ? 5.383 34.594 1.788 1 74.25 190 LEU A C 1
ATOM 1502 O O . LEU A 1 190 ? 5.172 35.594 1.098 1 74.25 190 LEU A O 1
ATOM 1506 N N . TYR A 1 191 ? 6 34.688 2.91 1 82.75 191 TYR A N 1
ATOM 1507 C CA . TYR A 1 191 ? 6.395 35.969 3.492 1 82.75 191 TYR A CA 1
ATOM 1508 C C . TYR A 1 191 ? 7.512 36.625 2.68 1 82.75 191 TYR A C 1
ATOM 1510 O O . TYR A 1 191 ? 7.523 37.844 2.492 1 82.75 191 TYR A O 1
ATOM 1518 N N . LEU A 1 192 ? 8.383 35.844 2.172 1 81.56 192 LEU A N 1
ATOM 1519 C CA . LEU A 1 192 ? 9.445 36.344 1.304 1 81.56 192 LEU A CA 1
ATOM 1520 C C . LEU A 1 192 ? 8.859 36.938 0.02 1 81.56 192 LEU A C 1
ATOM 1522 O O . LEU A 1 192 ? 9.234 38.031 -0.397 1 81.56 192 LEU A O 1
ATOM 1526 N N . LYS A 1 193 ? 7.883 36.281 -0.47 1 76.62 193 LYS A N 1
ATOM 1527 C CA . LYS A 1 193 ? 7.234 36.719 -1.701 1 76.62 193 LYS A CA 1
ATOM 1528 C C . LYS A 1 193 ? 6.461 38.031 -1.481 1 76.62 193 LYS A C 1
ATOM 1530 O O . LYS A 1 193 ? 6.395 38.875 -2.373 1 76.62 193 LYS A O 1
ATOM 1535 N N . GLN A 1 194 ? 6 38.125 -0.268 1 83.38 194 GLN A N 1
ATOM 1536 C CA . GLN A 1 194 ? 5.148 39.25 0.032 1 83.38 194 GLN A CA 1
ATOM 1537 C C . GLN A 1 194 ? 5.957 40.406 0.622 1 83.38 194 GLN A C 1
ATOM 1539 O O . GLN A 1 194 ? 5.422 41.5 0.866 1 83.38 194 GLN A O 1
ATOM 1544 N N . GLY A 1 195 ? 7.27 40.188 0.888 1 82.75 195 GLY A N 1
ATOM 1545 C CA . GLY A 1 195 ? 8.125 41.219 1.486 1 82.75 195 GLY A CA 1
ATOM 1546 C C . GLY A 1 195 ? 7.801 41.469 2.945 1 82.75 195 GLY A C 1
ATOM 1547 O O . GLY A 1 195 ? 8.055 42.562 3.451 1 82.75 195 GLY A O 1
ATOM 1548 N N . LYS A 1 196 ? 7.102 40.469 3.557 1 84.25 196 LYS A N 1
ATOM 1549 C CA . LYS A 1 196 ? 6.773 40.594 4.973 1 84.25 196 LYS A CA 1
ATOM 1550 C C . LYS A 1 196 ? 7.945 40.156 5.852 1 84.25 196 LYS A C 1
ATOM 1552 O O . LYS A 1 196 ? 7.902 39.094 6.469 1 84.25 196 LYS A O 1
ATOM 1557 N N . THR A 1 197 ? 8.938 41.062 6.031 1 88 197 THR A N 1
ATOM 1558 C CA . THR A 1 197 ? 10.219 40.75 6.652 1 88 197 THR A CA 1
ATOM 1559 C C . THR A 1 197 ? 10.039 40.438 8.141 1 88 197 THR A C 1
ATOM 1561 O O . THR A 1 197 ? 10.641 39.5 8.672 1 88 197 THR A O 1
ATOM 1564 N N . ALA A 1 198 ? 9.242 41.25 8.805 1 87.75 198 ALA A N 1
ATOM 1565 C CA . ALA A 1 198 ? 9.031 41.062 10.242 1 87.75 198 ALA A CA 1
ATOM 1566 C C . ALA A 1 198 ? 8.422 39.688 10.516 1 87.75 198 ALA A C 1
ATOM 1568 O O . ALA A 1 198 ? 8.891 38.969 11.398 1 87.75 198 ALA A O 1
ATOM 1569 N N . GLN A 1 199 ? 7.445 39.375 9.812 1 84.5 199 GLN A N 1
ATOM 1570 C CA . GLN A 1 199 ? 6.797 38.062 9.977 1 84.5 199 GLN A CA 1
ATOM 1571 C C . GLN A 1 199 ? 7.742 36.938 9.586 1 84.5 199 GLN A C 1
ATOM 1573 O O . GLN A 1 199 ? 7.77 35.875 10.242 1 84.5 199 GLN A O 1
ATOM 1578 N N . TYR A 1 200 ? 8.477 37.094 8.453 1 83.75 200 TYR A N 1
ATOM 1579 C CA . TYR A 1 200 ? 9.469 36.094 8.031 1 83.75 200 TYR A CA 1
ATOM 1580 C C . TYR A 1 200 ? 10.453 35.812 9.156 1 83.75 200 TYR A C 1
ATOM 1582 O O . TYR A 1 200 ? 10.672 34.625 9.5 1 83.75 200 TYR A O 1
ATOM 1590 N N . ASN A 1 201 ? 11 36.844 9.727 1 82.81 201 ASN A N 1
ATOM 1591 C CA . ASN A 1 201 ? 12 36.688 10.773 1 82.81 201 ASN A CA 1
ATOM 1592 C C . ASN A 1 201 ? 11.406 36 12.008 1 82.81 201 ASN A C 1
ATOM 1594 O O . ASN A 1 201 ? 12.07 35.188 12.656 1 82.81 201 ASN A O 1
ATOM 1598 N N . LYS A 1 202 ? 10.25 36.312 12.367 1 82.12 202 LYS A N 1
ATOM 1599 C CA . LYS A 1 202 ? 9.57 35.719 13.516 1 82.12 202 LYS A CA 1
ATOM 1600 C C . LYS A 1 202 ? 9.445 34.219 13.352 1 82.12 202 LYS A C 1
ATOM 1602 O O . LYS A 1 202 ? 9.766 33.469 14.273 1 82.12 202 LYS A O 1
ATOM 1607 N N . TYR A 1 203 ? 9.055 33.875 12.172 1 78.81 203 TYR A N 1
ATOM 1608 C CA . TYR A 1 203 ? 8.789 32.438 11.969 1 78.81 203 TYR A CA 1
ATOM 1609 C C . TYR A 1 203 ? 10.055 31.703 11.586 1 78.81 203 TYR A C 1
ATOM 1611 O O . TYR A 1 203 ? 10.156 30.484 11.781 1 78.81 203 TYR A O 1
ATOM 1619 N N . LYS A 1 204 ? 11.023 32.375 11.023 1 78.88 204 LYS A N 1
ATOM 1620 C CA . LYS A 1 204 ? 12.305 31.75 10.703 1 78.88 204 LYS A CA 1
ATOM 1621 C C . LYS A 1 204 ? 12.992 31.234 11.961 1 78.88 204 LYS A C 1
ATOM 1623 O O . LYS A 1 204 ? 13.719 30.234 11.914 1 78.88 204 LYS A O 1
ATOM 1628 N N . ARG A 1 205 ? 12.648 31.875 13.047 1 74.62 205 ARG A N 1
ATOM 1629 C CA . ARG A 1 205 ? 13.219 31.484 14.336 1 74.62 205 ARG A CA 1
ATOM 1630 C C . ARG A 1 205 ? 12.711 30.109 14.766 1 74.62 205 ARG A C 1
ATOM 1632 O O . ARG A 1 205 ? 13.312 29.453 15.617 1 74.62 205 ARG A O 1
ATOM 1639 N N . LEU A 1 206 ? 11.617 29.734 14.164 1 67.5 206 LEU A N 1
ATOM 1640 C CA . LEU A 1 206 ? 11.023 28.453 14.523 1 67.5 206 LEU A CA 1
ATOM 1641 C C . LEU A 1 206 ? 11.656 27.312 13.719 1 67.5 206 LEU A C 1
ATOM 1643 O O . LEU A 1 206 ? 11.484 26.141 14.047 1 67.5 206 LEU A O 1
ATOM 1647 N N . GLU A 1 207 ? 12.352 27.625 12.602 1 64.62 207 GLU A N 1
ATOM 1648 C CA . GLU A 1 207 ? 13.023 26.609 11.797 1 64.62 207 GLU A CA 1
ATOM 1649 C C . GLU A 1 207 ? 14.156 25.938 12.578 1 64.62 207 GLU A C 1
ATOM 1651 O O . GLU A 1 207 ? 14.914 26.625 13.273 1 64.62 207 GLU A O 1
ATOM 1656 N N . MET B 1 1 ? 59.406 27.188 54.812 1 31 1 MET B N 1
ATOM 1657 C CA . MET B 1 1 ? 58.688 27.312 53.531 1 31 1 MET B CA 1
ATOM 1658 C C . MET B 1 1 ? 57.656 26.203 53.406 1 31 1 MET B C 1
ATOM 1660 O O . MET B 1 1 ? 58 25.047 53.156 1 31 1 MET B O 1
ATOM 1664 N N . LYS B 1 2 ? 56.531 26.25 54.25 1 40.03 2 LYS B N 1
ATOM 1665 C CA . LYS B 1 2 ? 55.375 25.391 54.344 1 40.03 2 LYS B CA 1
ATOM 1666 C C . LYS B 1 2 ? 54.625 25.359 53 1 40.03 2 LYS B C 1
ATOM 1668 O O . LYS B 1 2 ? 54.219 26.391 52.5 1 40.03 2 LYS B O 1
ATOM 1673 N N . MET B 1 3 ? 54.812 24.391 52.125 1 39.56 3 MET B N 1
ATOM 1674 C CA . MET B 1 3 ? 54.188 24.078 50.844 1 39.56 3 MET B CA 1
ATOM 1675 C C . MET B 1 3 ? 52.719 23.797 51 1 39.56 3 MET B C 1
ATOM 1677 O O . MET B 1 3 ? 52.344 22.891 51.75 1 39.56 3 MET B O 1
ATOM 1681 N N . LYS B 1 4 ? 51.844 24.844 51.125 1 44.47 4 LYS B N 1
ATOM 1682 C CA . LYS B 1 4 ? 50.406 24.734 50.938 1 44.47 4 LYS B CA 1
ATOM 1683 C C . LYS B 1 4 ? 50.094 23.891 49.719 1 44.47 4 LYS B C 1
ATOM 1685 O O . LYS B 1 4 ? 50.5 24.219 48.594 1 44.47 4 LYS B O 1
ATOM 1690 N N . LYS B 1 5 ? 49.906 22.547 49.781 1 41.72 5 LYS B N 1
ATOM 1691 C CA . LYS B 1 5 ? 49.281 21.688 48.781 1 41.72 5 LYS B CA 1
ATOM 1692 C C . LYS B 1 5 ? 47.906 22.203 48.406 1 41.72 5 LYS B C 1
ATOM 1694 O O . LYS B 1 5 ? 47 22.25 49.25 1 41.72 5 LYS B O 1
ATOM 1699 N N . LEU B 1 6 ? 47.781 23.188 47.5 1 39.81 6 LEU B N 1
ATOM 1700 C CA . LEU B 1 6 ? 46.5 23.453 46.844 1 39.81 6 LEU B CA 1
ATOM 1701 C C . LEU B 1 6 ? 45.875 22.172 46.344 1 39.81 6 LEU B C 1
ATOM 1703 O O . LEU B 1 6 ? 46.469 21.469 45.531 1 39.81 6 LEU B O 1
ATOM 1707 N N . LEU B 1 7 ? 44.969 21.547 47.125 1 42.06 7 LEU B N 1
ATOM 1708 C CA . LEU B 1 7 ? 44.094 20.5 46.656 1 42.06 7 LEU B CA 1
ATOM 1709 C C . LEU B 1 7 ? 43.312 20.938 45.406 1 42.06 7 LEU B C 1
ATOM 1711 O O . LEU B 1 7 ? 42.531 21.891 45.469 1 42.06 7 LEU B O 1
ATOM 1715 N N . GLN B 1 8 ? 43.906 20.797 44.188 1 47.94 8 GLN B N 1
ATOM 1716 C CA . GLN B 1 8 ? 43.125 20.906 42.969 1 47.94 8 GLN B CA 1
ATOM 1717 C C . GLN B 1 8 ? 41.875 20.031 43.031 1 47.94 8 GLN B C 1
ATOM 1719 O O . GLN B 1 8 ? 41.969 18.812 43.094 1 47.94 8 GLN B O 1
ATOM 1724 N N . ILE B 1 9 ? 40.812 20.562 43.656 1 45.34 9 ILE B N 1
ATOM 1725 C CA . ILE B 1 9 ? 39.5 19.922 43.469 1 45.34 9 ILE B CA 1
ATOM 1726 C C . ILE B 1 9 ? 39.188 19.828 42 1 45.34 9 ILE B C 1
ATOM 1728 O O . ILE B 1 9 ? 39.031 20.844 41.312 1 45.34 9 ILE B O 1
ATOM 1732 N N . SER B 1 10 ? 39.719 18.828 41.344 1 48.69 10 SER B N 1
ATOM 1733 C CA . SER B 1 10 ? 39.156 18.5 40.031 1 48.69 10 SER B CA 1
ATOM 1734 C C . SER B 1 10 ? 37.625 18.422 40.062 1 48.69 10 SER B C 1
ATOM 1736 O O . SER B 1 10 ? 37.062 17.516 40.719 1 48.69 10 SER B O 1
ATOM 1738 N N . VAL B 1 11 ? 36.938 19.531 40.031 1 47.28 11 VAL B N 1
ATOM 1739 C CA . VAL B 1 11 ? 35.531 19.484 39.719 1 47.28 11 VAL B CA 1
ATOM 1740 C C . VAL B 1 11 ? 35.281 18.578 38.531 1 47.28 11 VAL B C 1
ATOM 1742 O O . VAL B 1 11 ? 35.656 18.922 37.406 1 47.28 11 VAL B O 1
ATOM 1745 N N . PHE B 1 12 ? 35.375 17.297 38.719 1 47.66 12 PHE B N 1
ATOM 1746 C CA . PHE B 1 12 ? 34.75 16.438 37.719 1 47.66 12 PHE B CA 1
ATOM 1747 C C . PHE B 1 12 ? 33.344 16.953 37.375 1 47.66 12 PHE B C 1
ATOM 1749 O O . PHE B 1 12 ? 32.406 16.844 38.156 1 47.66 12 PHE B O 1
ATOM 1756 N N . VAL B 1 13 ? 33.312 18.094 36.688 1 45.41 13 VAL B N 1
ATOM 1757 C CA . VAL B 1 13 ? 32.031 18.375 36 1 45.41 13 VAL B CA 1
ATOM 1758 C C . VAL B 1 13 ? 31.484 17.094 35.406 1 45.41 13 VAL B C 1
ATOM 1760 O O . VAL B 1 13 ? 32.031 16.562 34.438 1 45.41 13 VAL B O 1
ATOM 1763 N N . LEU B 1 14 ? 31.016 16.203 36.219 1 42.81 14 LEU B N 1
ATOM 1764 C CA . LEU B 1 14 ? 30.109 15.234 35.625 1 42.81 14 LEU B CA 1
ATOM 1765 C C . LEU B 1 14 ? 29.203 15.891 34.594 1 42.81 14 LEU B C 1
ATOM 1767 O O . LEU B 1 14 ? 28.297 16.656 34.938 1 42.81 14 LEU B O 1
ATOM 1771 N N . LEU B 1 15 ? 29.812 16.422 33.562 1 41.12 15 LEU B N 1
ATOM 1772 C CA . LEU B 1 15 ? 28.922 16.672 32.438 1 41.12 15 LEU B CA 1
ATOM 1773 C C . LEU B 1 15 ? 27.828 15.609 32.375 1 41.12 15 LEU B C 1
ATOM 1775 O O . LEU B 1 15 ? 28.062 14.5 31.891 1 41.12 15 LEU B O 1
ATOM 1779 N N . LEU B 1 16 ? 27.125 15.422 33.438 1 43.25 16 LEU B N 1
ATOM 1780 C CA . LEU B 1 16 ? 25.859 14.742 33.188 1 43.25 16 LEU B CA 1
ATOM 1781 C C . LEU B 1 16 ? 25.266 15.156 31.844 1 43.25 16 LEU B C 1
ATOM 1783 O O . LEU B 1 16 ? 24.766 16.281 31.703 1 43.25 16 LEU B O 1
ATOM 1787 N N . ASN B 1 17 ? 25.969 15.055 30.828 1 41.97 17 ASN B N 1
ATOM 1788 C CA . ASN B 1 17 ? 25.297 15.141 29.531 1 41.97 17 ASN B CA 1
ATOM 1789 C C . ASN B 1 17 ? 23.859 14.625 29.594 1 41.97 17 ASN B C 1
ATOM 1791 O O . ASN B 1 17 ? 23.641 13.422 29.719 1 41.97 17 ASN B O 1
ATOM 1795 N N . SER B 1 18 ? 23.047 15.117 30.453 1 47.5 18 SER B N 1
ATOM 1796 C CA . SER B 1 18 ? 21.609 14.852 30.328 1 47.5 18 SER B CA 1
ATOM 1797 C C . SER B 1 18 ? 21.234 14.523 28.891 1 47.5 18 SER B C 1
ATOM 1799 O O . SER B 1 18 ? 21.281 15.398 28.016 1 47.5 18 SER B O 1
ATOM 1801 N N . CYS B 1 19 ? 21.609 13.453 28.391 1 54.44 19 CYS B N 1
ATOM 1802 C CA . CYS B 1 19 ? 21.438 12.961 27.031 1 54.44 19 CYS B CA 1
ATOM 1803 C C . CYS B 1 19 ? 20 13.164 26.578 1 54.44 19 CYS B C 1
ATOM 1805 O O . CYS B 1 19 ? 19.078 12.523 27.078 1 54.44 19 CYS B O 1
ATOM 1807 N N . SER B 1 20 ? 19.562 14.438 26.359 1 66.25 20 SER B N 1
ATOM 1808 C CA . SER B 1 20 ? 18.266 14.672 25.734 1 66.25 20 SER B CA 1
ATOM 1809 C C . SER B 1 20 ? 17.891 13.539 24.781 1 66.25 20 SER B C 1
ATOM 1811 O O . SER B 1 20 ? 18.75 12.984 24.109 1 66.25 20 SER B O 1
ATOM 1813 N N . PRO B 1 21 ? 16.719 13.016 25.172 1 77.94 21 PRO B N 1
ATOM 1814 C CA . PRO B 1 21 ? 16.328 11.945 24.266 1 77.94 21 PRO B CA 1
ATOM 1815 C C . PRO B 1 21 ? 16.516 12.32 22.797 1 77.94 21 PRO B C 1
ATOM 1817 O O . PRO B 1 21 ? 16.406 13.5 22.438 1 77.94 21 PRO B O 1
ATOM 1820 N N . SER B 1 22 ? 17.094 11.461 22.094 1 92.12 22 SER B N 1
ATOM 1821 C CA . SER B 1 22 ? 17.188 11.68 20.656 1 92.12 22 SER B CA 1
ATOM 1822 C C . SER B 1 22 ? 15.82 11.977 20.047 1 92.12 22 SER B C 1
ATOM 1824 O O . SER B 1 22 ? 14.789 11.641 20.641 1 92.12 22 SER B O 1
ATOM 1826 N N . ASN B 1 23 ? 15.75 12.734 19.094 1 94.25 23 ASN B N 1
ATOM 1827 C CA . ASN B 1 23 ? 14.5 12.984 18.391 1 94.25 23 ASN B CA 1
ATOM 1828 C C . ASN B 1 23 ? 13.789 11.688 18.016 1 94.25 23 ASN B C 1
ATOM 1830 O O . ASN B 1 23 ? 12.555 11.617 18.047 1 94.25 23 ASN B O 1
ATOM 1834 N N . GLU B 1 24 ? 14.523 10.664 17.734 1 95.69 24 GLU B N 1
ATOM 1835 C CA . GLU B 1 24 ? 13.922 9.367 17.438 1 95.69 24 GLU B CA 1
ATOM 1836 C C . GLU B 1 24 ? 13.188 8.812 18.656 1 95.69 24 GLU B C 1
ATOM 1838 O O . GLU B 1 24 ? 12.055 8.328 18.531 1 95.69 24 GLU B O 1
ATOM 1843 N N . SER B 1 25 ? 13.867 8.945 19.766 1 95.94 25 SER B N 1
ATOM 1844 C CA . SER B 1 25 ? 13.25 8.461 21 1 95.94 25 SER B CA 1
ATOM 1845 C C . SER B 1 25 ? 11.992 9.258 21.344 1 95.94 25 SER B C 1
ATOM 1847 O O . SER B 1 25 ? 10.992 8.68 21.766 1 95.94 25 SER B O 1
ATOM 1849 N N . LEU B 1 26 ? 12.062 10.477 21.172 1 95 26 LEU B N 1
ATOM 1850 C CA . LEU B 1 26 ? 10.891 11.32 21.391 1 95 26 LEU B CA 1
ATOM 1851 C C . LEU B 1 26 ? 9.766 10.945 20.438 1 95 26 LEU B C 1
ATOM 1853 O O . LEU B 1 26 ? 8.602 10.844 20.859 1 95 26 LEU B O 1
ATOM 1857 N N . ALA B 1 27 ? 10.109 10.68 19.172 1 96.31 27 ALA B N 1
ATOM 1858 C CA . ALA B 1 27 ? 9.109 10.281 18.188 1 96.31 27 ALA B CA 1
ATOM 1859 C C . ALA B 1 27 ? 8.43 8.977 18.578 1 96.31 27 ALA B C 1
ATOM 1861 O O . ALA B 1 27 ? 7.207 8.859 18.5 1 96.31 27 ALA B O 1
ATOM 1862 N N . ASP B 1 28 ? 9.219 8.055 19.078 1 96.94 28 ASP B N 1
ATOM 1863 C CA . ASP B 1 28 ? 8.672 6.785 19.531 1 96.94 28 ASP B CA 1
ATOM 1864 C C . ASP B 1 28 ? 7.695 6.988 20.688 1 96.94 28 ASP B C 1
ATOM 1866 O O . ASP B 1 28 ? 6.652 6.332 20.75 1 96.94 28 ASP B O 1
ATOM 1870 N N . LYS B 1 29 ? 8.055 7.816 21.547 1 96.19 29 LYS B N 1
ATOM 1871 C CA . LYS B 1 29 ? 7.207 8.102 22.703 1 96.19 29 LYS B CA 1
ATOM 1872 C C . LYS B 1 29 ? 5.879 8.727 22.266 1 96.19 29 LYS B C 1
ATOM 1874 O O . LYS B 1 29 ? 4.816 8.32 22.75 1 96.19 29 LYS B O 1
ATOM 1879 N N . TYR B 1 30 ? 5.941 9.656 21.375 1 94.81 30 TYR B N 1
ATOM 1880 C CA . TYR B 1 30 ? 4.73 10.305 20.891 1 94.81 30 TYR B CA 1
ATOM 1881 C C . TYR B 1 30 ? 3.857 9.328 20.109 1 94.81 30 TYR B C 1
ATOM 1883 O O . TYR B 1 30 ? 2.629 9.359 20.234 1 94.81 30 TYR B O 1
ATOM 1891 N N . LYS B 1 31 ? 4.523 8.523 19.281 1 95.5 31 LYS B N 1
ATOM 1892 C CA . LYS B 1 31 ? 3.785 7.488 18.562 1 95.5 31 LYS B CA 1
ATOM 1893 C C . LYS B 1 31 ? 3.033 6.574 19.516 1 95.5 31 LYS B C 1
ATOM 1895 O O . LYS B 1 31 ? 1.854 6.281 19.312 1 95.5 31 LYS B O 1
ATOM 1900 N N . LYS B 1 32 ? 3.645 6.191 20.609 1 95.88 32 LYS B N 1
ATOM 1901 C CA . LYS B 1 32 ? 3.041 5.312 21.609 1 95.88 32 LYS B CA 1
ATOM 1902 C C . LYS B 1 32 ? 1.864 5.992 22.297 1 95.88 32 LYS B C 1
ATOM 1904 O O . LYS B 1 32 ? 0.876 5.34 22.641 1 95.88 32 LYS B O 1
ATOM 1909 N N . LYS B 1 33 ? 1.909 7.277 22.422 1 94.38 33 LYS B N 1
ATOM 1910 C CA . LYS B 1 33 ? 0.856 8.055 23.062 1 94.38 33 LYS B CA 1
ATOM 1911 C C . LYS B 1 33 ? -0.27 8.375 22.094 1 94.38 33 LYS B C 1
ATOM 1913 O O . LYS B 1 33 ? -1.285 8.961 22.484 1 94.38 33 LYS B O 1
ATOM 1918 N N . GLY B 1 34 ? -0.007 8.102 20.875 1 91.06 34 GLY B N 1
ATOM 1919 C CA . GLY B 1 34 ? -1.023 8.344 19.859 1 91.06 34 GLY B CA 1
ATOM 1920 C C . GLY B 1 34 ? -0.967 9.742 19.266 1 91.06 34 GLY B C 1
ATOM 1921 O O . GLY B 1 34 ? -1.848 10.133 18.5 1 91.06 34 GLY B O 1
ATOM 1922 N N . ASP B 1 35 ? 0.048 10.414 19.75 1 89.31 35 ASP B N 1
ATOM 1923 C CA . ASP B 1 35 ? 0.232 11.75 19.172 1 89.31 35 ASP B CA 1
ATOM 1924 C C . ASP B 1 35 ? 0.988 11.68 17.859 1 89.31 35 ASP B C 1
ATOM 1926 O O . ASP B 1 35 ? 2.193 11.938 17.812 1 89.31 35 ASP B O 1
ATOM 1930 N N . ILE B 1 36 ? 0.324 11.43 16.828 1 89.75 36 ILE B N 1
ATOM 1931 C CA . ILE B 1 36 ? 0.879 11.109 15.508 1 89.75 36 ILE B CA 1
ATOM 1932 C C . ILE B 1 36 ? 1.59 12.336 14.945 1 89.75 36 ILE B C 1
ATOM 1934 O O . ILE B 1 36 ? 2.676 12.227 14.367 1 89.75 36 ILE B O 1
ATOM 1938 N N . GLU B 1 37 ? 1.04 13.43 15.086 1 85.12 37 GLU B N 1
ATOM 1939 C CA . GLU B 1 37 ? 1.621 14.656 14.539 1 85.12 37 GLU B CA 1
ATOM 1940 C C . GLU B 1 37 ? 2.986 14.938 15.156 1 85.12 37 GLU B C 1
ATOM 1942 O O . GLU B 1 37 ? 3.951 15.219 14.445 1 85.12 37 GLU B O 1
ATOM 1947 N N . LYS B 1 38 ? 3.043 14.812 16.438 1 87.44 38 LYS B N 1
ATOM 1948 C CA . LYS B 1 38 ? 4.324 15.023 17.109 1 87.44 38 LYS B CA 1
ATOM 1949 C C . LYS B 1 38 ? 5.32 13.922 16.75 1 87.44 38 LYS B C 1
ATOM 1951 O O . LYS B 1 38 ? 6.516 14.188 16.609 1 87.44 38 LYS B O 1
ATOM 1956 N N . ALA B 1 39 ? 4.832 12.734 16.672 1 93.38 39 ALA B N 1
ATOM 1957 C CA . ALA B 1 39 ? 5.707 11.641 16.25 1 93.38 39 ALA B CA 1
ATOM 1958 C C . ALA B 1 39 ? 6.34 11.922 14.898 1 93.38 39 ALA B C 1
ATOM 1960 O O . ALA B 1 39 ? 7.559 11.789 14.734 1 93.38 39 ALA B O 1
ATOM 1961 N N . ILE B 1 40 ? 5.57 12.352 13.961 1 92.62 40 ILE B N 1
ATOM 1962 C CA . ILE B 1 40 ? 6.047 12.648 12.609 1 92.62 40 ILE B CA 1
ATOM 1963 C C . ILE B 1 40 ? 7.09 13.766 12.664 1 92.62 40 ILE B C 1
ATOM 1965 O O . ILE B 1 40 ? 8.156 13.648 12.062 1 92.62 40 ILE B O 1
ATOM 1969 N N . LYS B 1 41 ? 6.777 14.758 13.406 1 88.25 41 LYS B N 1
ATOM 1970 C CA . LYS B 1 41 ? 7.699 15.883 13.539 1 88.25 41 LYS B CA 1
ATOM 1971 C C . LYS B 1 41 ? 9.062 15.43 14.055 1 88.25 41 LYS B C 1
ATOM 1973 O O . LYS B 1 41 ? 10.094 15.766 13.477 1 88.25 41 LYS B O 1
ATOM 1978 N N . HIS B 1 42 ? 9.023 14.68 15 1 92.88 42 HIS B N 1
ATOM 1979 C CA . HIS B 1 42 ? 10.273 14.281 15.633 1 92.88 42 HIS B CA 1
ATOM 1980 C C . HIS B 1 42 ? 11.008 13.234 14.789 1 92.88 42 HIS B C 1
ATOM 1982 O O . HIS B 1 42 ? 12.234 13.203 14.766 1 92.88 42 HIS B O 1
ATOM 1988 N N . TYR B 1 43 ? 10.312 12.445 14.062 1 95.69 43 TYR B N 1
ATOM 1989 C CA . TYR B 1 43 ? 10.984 11.562 13.117 1 95.69 43 TYR B CA 1
ATOM 1990 C C . TYR B 1 43 ? 11.672 12.359 12.016 1 95.69 43 TYR B C 1
ATOM 1992 O O . TYR B 1 43 ? 12.789 12.031 11.617 1 95.69 43 TYR B O 1
ATOM 2000 N N . LYS B 1 44 ? 11 13.352 11.531 1 93.44 44 LYS B N 1
ATOM 2001 C CA . LYS B 1 44 ? 11.609 14.18 10.492 1 93.44 44 LYS B CA 1
ATOM 2002 C C . LYS B 1 44 ? 12.859 14.883 11.016 1 93.44 44 LYS B C 1
ATOM 2004 O O . LYS B 1 44 ? 13.875 14.961 10.32 1 93.44 44 LYS B O 1
ATOM 2009 N N . LEU B 1 45 ? 12.766 15.367 12.203 1 91.44 45 LEU B N 1
ATOM 2010 C CA . LEU B 1 45 ? 13.945 15.977 12.812 1 91.44 45 LEU B CA 1
ATOM 2011 C C . LEU B 1 45 ? 15.062 14.953 12.984 1 91.44 45 LEU B C 1
ATOM 2013 O O . LEU B 1 45 ? 16.234 15.266 12.742 1 91.44 45 LEU B O 1
ATOM 2017 N N . ALA B 1 46 ? 14.68 13.781 13.359 1 95.31 46 ALA B N 1
ATOM 2018 C CA . ALA B 1 46 ? 15.664 12.711 13.492 1 95.31 46 ALA B CA 1
ATOM 2019 C C . ALA B 1 46 ? 16.328 12.414 12.156 1 95.31 46 ALA B C 1
ATOM 2021 O O . ALA B 1 46 ? 17.547 12.156 12.102 1 95.31 46 ALA B O 1
ATOM 2022 N N . ILE B 1 47 ? 15.609 12.453 11.117 1 95.06 47 ILE B N 1
ATOM 2023 C CA . ILE B 1 47 ? 16.141 12.227 9.773 1 95.06 47 ILE B CA 1
ATOM 2024 C C . ILE B 1 47 ? 17.125 13.336 9.406 1 95.06 47 ILE B C 1
ATOM 2026 O O . ILE B 1 47 ? 18.203 13.07 8.867 1 95.06 47 ILE B O 1
ATOM 2030 N N . GLU B 1 48 ? 16.797 14.531 9.727 1 91.88 48 GLU B N 1
ATOM 2031 C CA . GLU B 1 48 ? 17.688 15.656 9.492 1 91.88 48 GLU B CA 1
ATOM 2032 C C . GLU B 1 48 ? 18.984 15.5 10.266 1 91.88 48 GLU B C 1
ATOM 2034 O O . GLU B 1 48 ? 20.047 15.914 9.797 1 91.88 48 GLU B O 1
ATOM 2039 N N . ASP B 1 49 ? 18.812 14.859 11.422 1 92.69 49 ASP B N 1
ATOM 2040 C CA . ASP B 1 49 ? 19.984 14.617 12.258 1 92.69 49 ASP B CA 1
ATOM 2041 C C . ASP B 1 49 ? 20.797 13.43 11.742 1 92.69 49 ASP B C 1
ATOM 2043 O O . ASP B 1 49 ? 21.812 13.07 12.32 1 92.69 49 ASP B O 1
ATOM 2047 N N . GLY B 1 50 ? 20.328 12.773 10.742 1 91.94 50 GLY B N 1
ATOM 2048 C CA . GLY B 1 50 ? 21.094 11.727 10.086 1 91.94 50 GLY B CA 1
ATOM 2049 C C . GLY B 1 50 ? 20.578 10.336 10.375 1 91.94 50 GLY B C 1
ATOM 2050 O O . GLY B 1 50 ? 21.188 9.344 9.977 1 91.94 50 GLY B O 1
ATOM 2051 N N . SER B 1 51 ? 19.469 10.211 11.055 1 93.31 51 SER B N 1
ATOM 2052 C CA . SER B 1 51 ? 18.938 8.891 11.414 1 93.31 51 SER B CA 1
ATOM 2053 C C . SER B 1 51 ? 18.266 8.219 10.227 1 93.31 51 SER B C 1
ATOM 2055 O O . SER B 1 51 ? 17.109 8.5 9.922 1 93.31 51 SER B O 1
ATOM 2057 N N . THR B 1 52 ? 18.906 7.234 9.688 1 91.81 52 THR B N 1
ATOM 2058 C CA . THR B 1 52 ? 18.312 6.469 8.594 1 91.81 52 THR B CA 1
ATOM 2059 C C . THR B 1 52 ? 17.203 5.551 9.117 1 91.81 52 THR B C 1
ATOM 2061 O O . THR B 1 52 ? 16.219 5.305 8.414 1 91.81 52 THR B O 1
ATOM 2064 N N . LYS B 1 53 ? 17.344 5.117 10.32 1 93.38 53 LYS B N 1
ATOM 2065 C CA . LYS B 1 53 ? 16.328 4.277 10.953 1 93.38 53 LYS B CA 1
ATOM 2066 C C . LYS B 1 53 ? 14.992 5.008 11.07 1 93.38 53 LYS B C 1
ATOM 2068 O O . LYS B 1 53 ? 13.938 4.406 10.883 1 93.38 53 LYS B O 1
ATOM 2073 N N . SER B 1 54 ? 15.078 6.277 11.242 1 96.62 54 SER B N 1
ATOM 2074 C CA . SER B 1 54 ? 13.867 7.074 11.43 1 96.62 54 SER B CA 1
ATOM 2075 C C . SER B 1 54 ? 13.102 7.23 10.125 1 96.62 54 SER B C 1
ATOM 2077 O O . SER B 1 54 ? 11.898 7.484 10.133 1 96.62 54 SER B O 1
ATOM 2079 N N . MET B 1 55 ? 13.805 7.023 9.008 1 96.69 55 MET B N 1
ATOM 2080 C CA . MET B 1 55 ? 13.109 7.059 7.719 1 96.69 55 MET B CA 1
ATOM 2081 C C . MET B 1 55 ? 12.125 5.902 7.602 1 96.69 55 MET B C 1
ATOM 2083 O O . MET B 1 55 ? 10.969 6.105 7.219 1 96.69 55 MET B O 1
ATOM 2087 N N . ASN B 1 56 ? 12.562 4.773 8.031 1 95.75 56 ASN B N 1
ATOM 2088 C CA . ASN B 1 56 ? 11.68 3.607 7.984 1 95.75 56 ASN B CA 1
ATOM 2089 C C . ASN B 1 56 ? 10.555 3.717 9.008 1 95.75 56 ASN B C 1
ATOM 2091 O O . ASN B 1 56 ? 9.414 3.346 8.719 1 95.75 56 ASN B O 1
ATOM 2095 N N . LYS B 1 57 ? 10.93 4.211 10.156 1 95.88 57 LYS B N 1
ATOM 2096 C CA . LYS B 1 57 ? 9.914 4.348 11.195 1 95.88 57 LYS B CA 1
ATOM 2097 C C . LYS B 1 57 ? 8.836 5.34 10.781 1 95.88 57 LYS B C 1
ATOM 2099 O O . LYS B 1 57 ? 7.645 5.094 10.992 1 95.88 57 LYS B O 1
ATOM 2104 N N . LEU B 1 58 ? 9.281 6.414 10.172 1 96.88 58 LEU B N 1
ATOM 2105 C CA . LEU B 1 58 ? 8.336 7.406 9.68 1 96.88 58 LEU B CA 1
ATOM 2106 C C . LEU B 1 58 ? 7.48 6.828 8.562 1 96.88 58 LEU B C 1
ATOM 2108 O O . LEU B 1 58 ? 6.266 7.039 8.531 1 96.88 58 LEU B O 1
ATOM 2112 N N . ALA B 1 59 ? 8.102 6.078 7.633 1 96.19 59 ALA B N 1
ATOM 2113 C CA . ALA B 1 59 ? 7.367 5.438 6.547 1 96.19 59 ALA B CA 1
ATOM 2114 C C . ALA B 1 59 ? 6.309 4.484 7.09 1 96.19 59 ALA B C 1
ATOM 2116 O O . ALA B 1 59 ? 5.164 4.492 6.633 1 96.19 59 ALA B O 1
ATOM 2117 N N . LEU B 1 60 ? 6.664 3.742 8.086 1 94.5 60 LEU B N 1
ATOM 2118 C CA . LEU B 1 60 ? 5.723 2.807 8.703 1 94.5 60 LEU B CA 1
ATOM 2119 C C . LEU B 1 60 ? 4.566 3.551 9.352 1 94.5 60 LEU B C 1
ATOM 2121 O O . LEU B 1 60 ? 3.414 3.113 9.273 1 94.5 60 LEU B O 1
ATOM 2125 N N . LEU B 1 61 ? 4.883 4.609 10.008 1 94.94 61 LEU B N 1
ATOM 2126 C CA . LEU B 1 61 ? 3.842 5.434 10.609 1 94.94 61 LEU B CA 1
ATOM 2127 C C . LEU B 1 61 ? 2.848 5.914 9.555 1 94.94 61 LEU B C 1
ATOM 2129 O O . LEU B 1 61 ? 1.637 5.91 9.797 1 94.94 61 LEU B O 1
ATOM 2133 N N . TYR B 1 62 ? 3.371 6.258 8.383 1 93.62 62 TYR B N 1
ATOM 2134 C CA . TYR B 1 62 ? 2.514 6.707 7.293 1 93.62 62 TYR B CA 1
ATOM 2135 C C . TYR B 1 62 ? 1.666 5.559 6.758 1 93.62 62 TYR B C 1
ATOM 2137 O O . TYR B 1 62 ? 0.487 5.738 6.449 1 93.62 62 TYR B O 1
ATOM 2145 N N . VAL B 1 63 ? 2.297 4.414 6.625 1 91.19 63 VAL B N 1
ATOM 2146 C CA . VAL B 1 63 ? 1.539 3.242 6.203 1 91.19 63 VAL B CA 1
ATOM 2147 C C . VAL B 1 63 ? 0.371 3.01 7.16 1 91.19 63 VAL B C 1
ATOM 2149 O O . VAL B 1 63 ? -0.771 2.848 6.727 1 91.19 63 VAL B O 1
ATOM 2152 N N . ASN B 1 64 ? 0.654 3.076 8.461 1 89.12 64 ASN B N 1
ATOM 2153 C CA . ASN B 1 64 ? -0.346 2.803 9.492 1 89.12 64 ASN B CA 1
ATOM 2154 C C . ASN B 1 64 ? -1.46 3.846 9.477 1 89.12 64 ASN B C 1
ATOM 2156 O O . ASN B 1 64 ? -2.549 3.604 10.008 1 89.12 64 ASN B O 1
ATOM 2160 N N . ASN B 1 65 ? -1.162 4.926 8.844 1 87.25 65 ASN B N 1
ATOM 2161 C CA . ASN B 1 65 ? -2.158 5.988 8.766 1 87.25 65 ASN B CA 1
ATOM 2162 C C . ASN B 1 65 ? -2.707 6.145 7.355 1 87.25 65 ASN B C 1
ATOM 2164 O O . ASN B 1 65 ? -3.189 7.219 6.988 1 87.25 65 ASN B O 1
ATOM 2168 N N . HIS B 1 66 ? -2.521 5.176 6.516 1 86.06 66 HIS B N 1
ATOM 2169 C CA . HIS B 1 66 ? -3.115 5.023 5.195 1 86.06 66 HIS B CA 1
ATOM 2170 C C . HIS B 1 66 ? -2.623 6.109 4.242 1 86.06 66 HIS B C 1
ATOM 2172 O O . HIS B 1 66 ? -3.363 6.547 3.357 1 86.06 66 HIS B O 1
ATOM 2178 N N . ASN B 1 67 ? -1.486 6.66 4.512 1 90.62 67 ASN B N 1
ATOM 2179 C CA . ASN B 1 67 ? -0.833 7.594 3.602 1 90.62 67 ASN B CA 1
ATOM 2180 C C . ASN B 1 67 ? 0.318 6.934 2.85 1 90.62 67 ASN B C 1
ATOM 2182 O O . ASN B 1 67 ? 1.487 7.191 3.143 1 90.62 67 ASN B O 1
ATOM 2186 N N . LEU B 1 68 ? -0.075 6.148 1.865 1 93.81 68 LEU B N 1
ATOM 2187 C CA . LEU B 1 68 ? 0.897 5.324 1.157 1 93.81 68 LEU B CA 1
ATOM 2188 C C . LEU B 1 68 ? 1.796 6.18 0.272 1 93.81 68 LEU B C 1
ATOM 2190 O O . LEU B 1 68 ? 2.941 5.812 0 1 93.81 68 LEU B O 1
ATOM 2194 N N . SER B 1 69 ? 1.336 7.336 -0.13 1 92.5 69 SER B N 1
ATOM 2195 C CA . SER B 1 69 ? 2.174 8.234 -0.923 1 92.5 69 SER B CA 1
ATOM 2196 C C . SER B 1 69 ? 3.375 8.719 -0.12 1 92.5 69 SER B C 1
ATOM 2198 O O . SER B 1 69 ? 4.516 8.609 -0.571 1 92.5 69 SER B O 1
ATOM 2200 N N . GLU B 1 70 ? 3.104 9.203 1.053 1 92.5 70 GLU B N 1
ATOM 2201 C CA . GLU B 1 70 ? 4.195 9.648 1.915 1 92.5 70 GLU B CA 1
ATOM 2202 C C . GLU B 1 70 ? 5.07 8.477 2.344 1 92.5 70 GLU B C 1
ATOM 2204 O O . GLU B 1 70 ? 6.293 8.602 2.418 1 92.5 70 GLU B O 1
ATOM 2209 N N . ALA B 1 71 ? 4.422 7.367 2.648 1 95.06 71 ALA B N 1
ATOM 2210 C CA . ALA B 1 71 ? 5.191 6.18 3.014 1 95.06 71 ALA B CA 1
ATOM 2211 C C . ALA B 1 71 ? 6.191 5.82 1.921 1 95.06 71 ALA B C 1
ATOM 2213 O O . ALA B 1 71 ? 7.371 5.586 2.203 1 95.06 71 ALA B O 1
ATOM 2214 N N . LYS B 1 72 ? 5.684 5.789 0.728 1 95.75 72 LYS B N 1
ATOM 2215 C CA . LYS B 1 72 ? 6.535 5.449 -0.408 1 95.75 72 LYS B CA 1
ATOM 2216 C C . LYS B 1 72 ? 7.734 6.395 -0.497 1 95.75 72 LYS B C 1
ATOM 2218 O O . LYS B 1 72 ? 8.867 5.949 -0.711 1 95.75 72 LYS B O 1
ATOM 2223 N N . LYS B 1 73 ? 7.512 7.668 -0.324 1 95 73 LYS B N 1
ATOM 2224 C CA . LYS B 1 73 ? 8.57 8.672 -0.361 1 95 73 LYS B CA 1
ATOM 2225 C C . LYS B 1 73 ? 9.664 8.359 0.652 1 95 73 LYS B C 1
ATOM 2227 O O . LYS B 1 73 ? 10.852 8.352 0.309 1 95 73 LYS B O 1
ATOM 2232 N N . TYR B 1 74 ? 9.312 8.062 1.819 1 97 74 TYR B N 1
ATOM 2233 C CA . TYR B 1 74 ? 10.312 7.863 2.865 1 97 74 TYR B CA 1
ATOM 2234 C C . TYR B 1 74 ? 10.953 6.484 2.748 1 97 74 TYR B C 1
ATOM 2236 O O . TYR B 1 74 ? 12.133 6.316 3.059 1 97 74 TYR B O 1
ATOM 2244 N N . TYR B 1 75 ? 10.25 5.496 2.234 1 96.94 75 TYR B N 1
ATOM 2245 C CA . TYR B 1 75 ? 10.875 4.215 1.933 1 96.94 75 TYR B CA 1
ATOM 2246 C C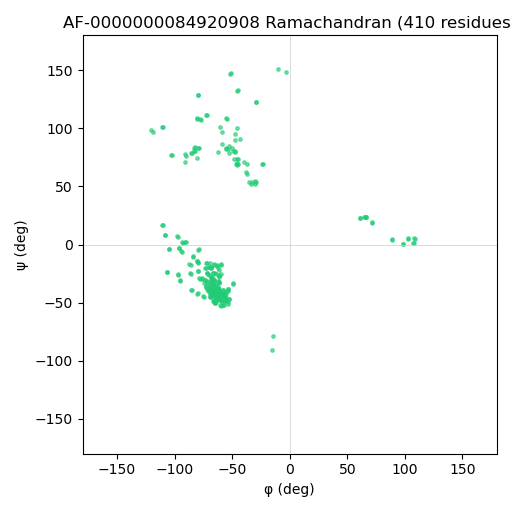 . TYR B 1 75 ? 11.906 4.359 0.819 1 96.94 75 TYR B C 1
ATOM 2248 O O . TYR B 1 75 ? 12.969 3.734 0.861 1 96.94 75 TYR B O 1
ATOM 2256 N N . GLN B 1 76 ? 11.547 5.164 -0.139 1 97.25 76 GLN B N 1
ATOM 2257 C CA . GLN B 1 76 ? 12.5 5.414 -1.215 1 97.25 76 GLN B CA 1
ATOM 2258 C C . GLN B 1 76 ? 13.766 6.082 -0.685 1 97.25 76 GLN B C 1
ATOM 2260 O O . GLN B 1 76 ? 14.883 5.688 -1.04 1 97.25 76 GLN B O 1
ATOM 2265 N N . MET B 1 77 ? 13.578 7.09 0.151 1 96.81 77 MET B N 1
ATOM 2266 C CA . MET B 1 77 ? 14.719 7.754 0.765 1 96.81 77 MET B CA 1
ATOM 2267 C C . MET B 1 77 ? 15.562 6.766 1.564 1 96.81 77 MET B C 1
ATOM 2269 O O . MET B 1 77 ? 16.797 6.777 1.483 1 96.81 77 MET B O 1
ATOM 2273 N N . SER B 1 78 ? 14.922 5.953 2.32 1 96.75 78 SER B N 1
ATOM 2274 C CA . SER B 1 78 ? 15.602 4.945 3.127 1 96.75 78 SER B CA 1
ATOM 2275 C C . SER B 1 78 ? 16.406 3.982 2.254 1 96.75 78 SER B C 1
ATOM 2277 O O . SER B 1 78 ? 17.562 3.686 2.551 1 96.75 78 SER B O 1
ATOM 2279 N N . PHE B 1 79 ? 15.883 3.537 1.185 1 97.69 79 PHE B N 1
ATOM 2280 C CA . PHE B 1 79 ? 16.547 2.627 0.258 1 97.69 79 PHE B CA 1
ATOM 2281 C C . PHE B 1 79 ? 17.781 3.277 -0.342 1 97.69 79 PHE B C 1
ATOM 2283 O O . PHE B 1 79 ? 18.844 2.654 -0.415 1 97.69 79 PHE B O 1
ATOM 2290 N N . GLU B 1 80 ? 17.578 4.504 -0.778 1 96 80 GLU B N 1
ATOM 2291 C CA . GLU B 1 80 ? 18.672 5.234 -1.401 1 96 80 GLU B CA 1
ATOM 2292 C C . GLU B 1 80 ? 19.828 5.426 -0.426 1 96 80 GLU B C 1
ATOM 2294 O O . GLU B 1 80 ? 20.984 5.605 -0.843 1 96 80 GLU B O 1
ATOM 2299 N N . ARG B 1 81 ? 19.516 5.336 0.852 1 95.31 81 ARG B N 1
ATOM 2300 C CA . ARG B 1 81 ? 20.547 5.508 1.864 1 95.31 81 ARG B CA 1
ATOM 2301 C C . ARG B 1 81 ? 21.078 4.16 2.346 1 95.31 81 ARG B C 1
ATOM 2303 O O . ARG B 1 81 ? 21.797 4.086 3.34 1 95.31 81 ARG B O 1
ATOM 2310 N N . GLY B 1 82 ? 20.672 3.109 1.736 1 92.56 82 GLY B N 1
ATOM 2311 C CA . GLY B 1 82 ? 21.297 1.812 1.951 1 92.56 82 GLY B CA 1
ATOM 2312 C C . GLY B 1 82 ? 20.422 0.859 2.748 1 92.56 82 GLY B C 1
ATOM 2313 O O . GLY B 1 82 ? 20.844 -0.26 3.055 1 92.56 82 GLY B O 1
ATOM 2314 N N . ASN B 1 83 ? 19.25 1.297 3.113 1 91.69 83 ASN B N 1
ATOM 2315 C CA . ASN B 1 83 ? 18.359 0.398 3.848 1 91.69 83 ASN B CA 1
ATOM 2316 C C . ASN B 1 83 ? 17.641 -0.561 2.91 1 91.69 83 ASN B C 1
ATOM 2318 O O . ASN B 1 83 ? 16.609 -0.205 2.32 1 91.69 83 ASN B O 1
ATOM 2322 N N . GLU B 1 84 ? 18 -1.784 2.941 1 91.44 84 GLU B N 1
ATOM 2323 C CA . GLU B 1 84 ? 17.5 -2.77 1.986 1 91.44 84 GLU B CA 1
ATOM 2324 C C . GLU B 1 84 ? 16.109 -3.256 2.373 1 91.44 84 GLU B C 1
ATOM 2326 O O . GLU B 1 84 ? 15.359 -3.742 1.526 1 91.44 84 GLU B O 1
ATOM 2331 N N . SER B 1 85 ? 15.773 -3.131 3.625 1 89 85 SER B N 1
ATOM 2332 C CA . SER B 1 85 ? 14.477 -3.633 4.07 1 89 85 SER B CA 1
ATOM 2333 C C . SER B 1 85 ? 13.336 -2.838 3.449 1 89 85 SER B C 1
ATOM 2335 O O . SER B 1 85 ? 12.234 -3.363 3.26 1 89 85 SER B O 1
ATOM 2337 N N . ALA B 1 86 ? 13.625 -1.566 3.055 1 94.94 86 ALA B N 1
ATOM 2338 C CA . ALA B 1 86 ? 12.609 -0.722 2.426 1 94.94 86 ALA B CA 1
ATOM 2339 C C . ALA B 1 86 ? 12.242 -1.244 1.041 1 94.94 86 ALA B C 1
ATOM 2341 O O . ALA B 1 86 ? 11.156 -0.965 0.535 1 94.94 86 ALA B O 1
ATOM 2342 N N . ALA B 1 87 ? 13.148 -2.043 0.5 1 96.5 87 ALA B N 1
ATOM 2343 C CA . ALA B 1 87 ? 13 -2.492 -0.882 1 96.5 87 ALA B CA 1
ATOM 2344 C C . ALA B 1 87 ? 11.797 -3.42 -1.03 1 96.5 87 ALA B C 1
ATOM 2346 O O . ALA B 1 87 ? 11.125 -3.412 -2.064 1 96.5 87 ALA B O 1
ATOM 2347 N N . GLN B 1 88 ? 11.547 -4.16 -0.016 1 95.5 88 GLN B N 1
ATOM 2348 C CA . GLN B 1 88 ? 10.438 -5.105 -0.091 1 95.5 88 GLN B CA 1
ATOM 2349 C C . GLN B 1 88 ? 9.102 -4.383 -0.245 1 95.5 88 GLN B C 1
ATOM 2351 O O . GLN B 1 88 ? 8.289 -4.738 -1.104 1 95.5 88 GLN B O 1
ATOM 2356 N N . ILE B 1 89 ? 8.93 -3.354 0.576 1 94.25 89 ILE B N 1
ATOM 2357 C CA . ILE B 1 89 ? 7.688 -2.59 0.533 1 94.25 89 ILE B CA 1
ATOM 2358 C C . ILE B 1 89 ? 7.594 -1.832 -0.789 1 94.25 89 ILE B C 1
ATOM 2360 O O . ILE B 1 89 ? 6.539 -1.816 -1.43 1 94.25 89 ILE B O 1
ATOM 2364 N N . LEU B 1 90 ? 8.664 -1.251 -1.188 1 96.94 90 LEU B N 1
ATOM 2365 C CA . LEU B 1 90 ? 8.688 -0.515 -2.447 1 96.94 90 LEU B CA 1
ATOM 2366 C C . LEU B 1 90 ? 8.344 -1.432 -3.617 1 96.94 90 LEU B C 1
ATOM 2368 O O . LEU B 1 90 ? 7.602 -1.044 -4.52 1 96.94 90 LEU B O 1
ATOM 2372 N N . ALA B 1 91 ? 8.844 -2.637 -3.615 1 97.38 91 ALA B N 1
ATOM 2373 C CA . ALA B 1 91 ? 8.531 -3.605 -4.664 1 97.38 91 ALA B CA 1
ATOM 2374 C C . ALA B 1 91 ? 7.039 -3.904 -4.711 1 97.38 91 ALA B C 1
ATOM 2376 O O . ALA B 1 91 ? 6.445 -3.973 -5.789 1 97.38 91 ALA B O 1
ATOM 2377 N N . SER B 1 92 ? 6.445 -4.082 -3.578 1 96.25 92 SER B N 1
ATOM 2378 C CA . SER B 1 92 ? 5.02 -4.379 -3.49 1 96.25 92 SER B CA 1
ATOM 2379 C C . SER B 1 92 ? 4.18 -3.217 -4.012 1 96.25 92 SER B C 1
ATOM 2381 O O . SER B 1 92 ? 3.193 -3.426 -4.723 1 96.25 92 SER B O 1
ATOM 2383 N N . LEU B 1 93 ? 4.566 -2.053 -3.641 1 95.44 93 LEU B N 1
ATOM 2384 C CA . LEU B 1 93 ? 3.857 -0.87 -4.117 1 95.44 93 LEU B CA 1
ATOM 2385 C C . LEU B 1 93 ? 3.957 -0.752 -5.633 1 95.44 93 LEU B C 1
ATOM 2387 O O . LEU B 1 93 ? 2.965 -0.457 -6.305 1 95.44 93 LEU B O 1
ATOM 2391 N N . CYS B 1 94 ? 5.113 -0.994 -6.129 1 96 94 CYS B N 1
ATOM 2392 C CA . CYS B 1 94 ? 5.301 -0.959 -7.574 1 96 94 CYS B CA 1
ATOM 2393 C C . CYS B 1 94 ? 4.434 -2.008 -8.258 1 96 94 CYS B C 1
ATOM 2395 O O . CYS B 1 94 ? 3.789 -1.722 -9.273 1 96 94 CYS B O 1
ATOM 2397 N N . ALA B 1 95 ? 4.422 -3.16 -7.699 1 96.19 95 ALA B N 1
ATOM 2398 C CA . ALA B 1 95 ? 3.643 -4.254 -8.273 1 96.19 95 ALA B CA 1
ATOM 2399 C C . ALA B 1 95 ? 2.156 -3.912 -8.297 1 96.19 95 ALA B C 1
ATOM 2401 O O . ALA B 1 95 ? 1.467 -4.184 -9.281 1 96.19 95 ALA B O 1
ATOM 2402 N N . SER B 1 96 ? 1.648 -3.326 -7.27 1 93.88 96 SER B N 1
ATOM 2403 C CA . SER B 1 96 ? 0.232 -2.984 -7.176 1 93.88 96 SER B CA 1
ATOM 2404 C C . SER B 1 96 ? -0.165 -1.976 -8.25 1 93.88 96 SER B C 1
ATOM 2406 O O . SER B 1 96 ? -1.346 -1.846 -8.578 1 93.88 96 SER B O 1
ATOM 2408 N N . ASN B 1 97 ? 0.864 -1.33 -8.789 1 91.88 97 ASN B N 1
ATOM 2409 C CA . ASN B 1 97 ? 0.61 -0.324 -9.82 1 91.88 97 ASN B CA 1
ATOM 2410 C C . ASN B 1 97 ? 1.052 -0.807 -11.195 1 91.88 97 ASN B C 1
ATOM 2412 O O . ASN B 1 97 ? 1.204 -0.005 -12.117 1 91.88 97 ASN B O 1
ATOM 2416 N N . GLN B 1 98 ? 1.393 -1.994 -11.266 1 94.75 98 GLN B N 1
ATOM 2417 C CA . GLN B 1 98 ? 1.843 -2.607 -12.508 1 94.75 98 GLN B CA 1
ATOM 2418 C C . GLN B 1 98 ? 3.102 -1.925 -13.039 1 94.75 98 GLN B C 1
ATOM 2420 O O . GLN B 1 98 ? 3.281 -1.794 -14.25 1 94.75 98 GLN B O 1
ATOM 2425 N N . ASP B 1 99 ? 3.855 -1.268 -12.156 1 95.56 99 ASP B N 1
ATOM 2426 C CA . ASP B 1 99 ? 5.203 -0.793 -12.453 1 95.56 99 ASP B CA 1
ATOM 2427 C C . ASP B 1 99 ? 6.219 -1.929 -12.344 1 95.56 99 ASP B C 1
ATOM 2429 O O . ASP B 1 99 ? 6.938 -2.041 -11.352 1 95.56 99 ASP B O 1
ATOM 2433 N N . TYR B 1 100 ? 6.293 -2.668 -13.414 1 97.94 100 TYR B N 1
ATOM 2434 C CA . TYR B 1 100 ? 7.074 -3.898 -13.383 1 97.94 100 TYR B CA 1
ATOM 2435 C C . TYR B 1 100 ? 8.57 -3.598 -13.352 1 97.94 100 TYR B C 1
ATOM 2437 O O . TYR B 1 100 ? 9.344 -4.324 -12.719 1 97.94 100 TYR B O 1
ATOM 2445 N N . GLU B 1 101 ? 9 -2.48 -13.977 1 97.88 101 GLU B N 1
ATOM 2446 C CA . GLU B 1 101 ? 10.406 -2.098 -13.906 1 97.88 101 GLU B CA 1
ATOM 2447 C C . GLU B 1 101 ? 10.797 -1.698 -12.484 1 97.88 101 GLU B C 1
ATOM 2449 O O . GLU B 1 101 ? 11.859 -2.082 -12 1 97.88 101 GLU B O 1
ATOM 2454 N N . GLY B 1 102 ? 9.922 -0.961 -11.844 1 97.56 102 GLY B N 1
ATOM 2455 C CA . GLY B 1 102 ? 10.164 -0.624 -10.445 1 97.56 102 GLY B CA 1
ATOM 2456 C C . GLY B 1 102 ? 10.164 -1.834 -9.531 1 97.56 102 GLY B C 1
ATOM 2457 O O . GLY B 1 102 ? 10.977 -1.918 -8.609 1 97.56 102 GLY B O 1
ATOM 2458 N N . THR B 1 103 ? 9.289 -2.779 -9.812 1 98.31 103 THR B N 1
ATOM 2459 C CA . THR B 1 103 ? 9.258 -4.016 -9.047 1 98.31 103 THR B CA 1
ATOM 2460 C C . THR B 1 103 ? 10.594 -4.746 -9.133 1 98.31 103 THR B C 1
ATOM 2462 O O . THR B 1 103 ? 11.141 -5.176 -8.109 1 98.31 103 THR B O 1
ATOM 2465 N N . ILE B 1 104 ? 11.109 -4.805 -10.344 1 98.62 104 ILE B N 1
ATOM 2466 C CA . ILE B 1 104 ? 12.383 -5.488 -10.555 1 98.62 104 ILE B CA 1
ATOM 2467 C C . ILE B 1 104 ? 13.508 -4.727 -9.852 1 98.62 104 ILE B C 1
ATOM 2469 O O . ILE B 1 104 ? 14.328 -5.32 -9.148 1 98.62 104 ILE B O 1
ATOM 2473 N N . LYS B 1 105 ? 13.492 -3.447 -9.977 1 97.94 105 LYS B N 1
ATOM 2474 C CA . LYS B 1 105 ? 14.5 -2.59 -9.359 1 97.94 105 LYS B CA 1
ATOM 2475 C C . LYS B 1 105 ? 14.609 -2.855 -7.859 1 97.94 105 LYS B C 1
ATOM 2477 O O . LYS B 1 105 ? 15.711 -2.992 -7.328 1 97.94 105 LYS B O 1
ATOM 2482 N N . TYR B 1 106 ? 13.547 -3.043 -7.242 1 98.12 106 TYR B N 1
ATOM 2483 C CA . TYR B 1 106 ? 13.555 -3.102 -5.785 1 98.12 106 TYR B CA 1
ATOM 2484 C C . TYR B 1 106 ? 13.609 -4.547 -5.297 1 98.12 106 TYR B C 1
ATOM 2486 O O . TYR B 1 106 ? 14.164 -4.828 -4.234 1 98.12 106 TYR B O 1
ATOM 2494 N N . ALA B 1 107 ? 13.141 -5.508 -6.051 1 98.06 107 ALA B N 1
ATOM 2495 C CA . ALA B 1 107 ? 12.969 -6.871 -5.559 1 98.06 107 ALA B CA 1
ATOM 2496 C C . ALA B 1 107 ? 14.18 -7.738 -5.898 1 98.06 107 ALA B C 1
ATOM 2498 O O . ALA B 1 107 ? 14.492 -8.688 -5.176 1 98.06 107 ALA B O 1
ATOM 2499 N N . LYS B 1 108 ? 14.812 -7.441 -6.965 1 98.25 108 LYS B N 1
ATOM 2500 C CA . LYS B 1 108 ? 15.789 -8.359 -7.535 1 98.25 108 LYS B CA 1
ATOM 2501 C C . LYS B 1 108 ? 16.891 -8.68 -6.535 1 98.25 108 LYS B C 1
ATOM 2503 O O . LYS B 1 108 ? 17.188 -9.852 -6.281 1 98.25 108 LYS B O 1
ATOM 2508 N N . ASN B 1 109 ? 17.5 -7.625 -5.969 1 97.69 109 ASN B N 1
ATOM 2509 C CA . ASN B 1 109 ? 18.609 -7.848 -5.043 1 97.69 109 ASN B CA 1
ATOM 2510 C C . ASN B 1 109 ? 18.156 -8.625 -3.811 1 97.69 109 ASN B C 1
ATOM 2512 O O . ASN B 1 109 ? 18.906 -9.453 -3.285 1 97.69 109 ASN B O 1
ATOM 2516 N N . LEU B 1 110 ? 17.031 -8.359 -3.336 1 96.81 110 LEU B N 1
ATOM 2517 C CA . LEU B 1 110 ? 16.5 -9.102 -2.197 1 96.81 110 LEU B CA 1
ATOM 2518 C C . LEU B 1 110 ? 16.359 -10.578 -2.529 1 96.81 110 LEU B C 1
ATOM 2520 O O . LEU B 1 110 ? 16.734 -11.438 -1.729 1 96.81 110 LEU B O 1
ATOM 2524 N N . ALA B 1 111 ? 15.828 -10.859 -3.676 1 97.38 111 ALA B N 1
ATOM 2525 C CA . ALA B 1 111 ? 15.672 -12.242 -4.113 1 97.38 111 ALA B CA 1
ATOM 2526 C C . ALA B 1 111 ? 17.031 -12.93 -4.27 1 97.38 111 ALA B C 1
ATOM 2528 O O . ALA B 1 111 ? 17.203 -14.078 -3.857 1 97.38 111 ALA B O 1
ATOM 2529 N N . ASP B 1 112 ? 17.953 -12.203 -4.793 1 97.56 112 ASP B N 1
ATOM 2530 C CA . ASP B 1 112 ? 19.297 -12.734 -4.965 1 97.56 112 ASP B CA 1
ATOM 2531 C C . ASP B 1 112 ? 19.922 -13.102 -3.619 1 97.56 112 ASP B C 1
ATOM 2533 O O . ASP B 1 112 ? 20.734 -14.023 -3.533 1 97.56 112 ASP B O 1
ATOM 2537 N N . LYS B 1 113 ? 19.5 -12.445 -2.643 1 96.19 113 LYS B N 1
ATOM 2538 C CA . LYS B 1 113 ? 20.031 -12.68 -1.309 1 96.19 113 LYS B CA 1
ATOM 2539 C C . LYS B 1 113 ? 19.203 -13.695 -0.545 1 96.19 113 LYS B C 1
ATOM 2541 O O . LYS B 1 113 ? 19.391 -13.883 0.659 1 96.19 113 LYS B O 1
ATOM 2546 N N . GLY B 1 114 ? 18.172 -14.227 -1.172 1 94.69 114 GLY B N 1
ATOM 2547 C CA . GLY B 1 114 ? 17.438 -15.344 -0.603 1 94.69 114 GLY B CA 1
ATOM 2548 C C . GLY B 1 114 ? 16.109 -14.938 0.025 1 94.69 114 GLY B C 1
ATOM 2549 O O . GLY B 1 114 ? 15.453 -15.758 0.666 1 94.69 114 GLY B O 1
ATOM 2550 N N . ASN B 1 115 ? 15.711 -13.695 -0.086 1 93.75 115 ASN B N 1
ATOM 2551 C CA . ASN B 1 115 ? 14.422 -13.258 0.442 1 93.75 115 ASN B CA 1
ATOM 2552 C C . ASN B 1 115 ? 13.266 -13.789 -0.398 1 93.75 115 ASN B C 1
ATOM 2554 O O . ASN B 1 115 ? 13.008 -13.297 -1.496 1 93.75 115 ASN B O 1
ATOM 2558 N N . LEU B 1 116 ? 12.492 -14.688 0.144 1 93.12 116 LEU B N 1
ATOM 2559 C CA . LEU B 1 116 ? 11.438 -15.359 -0.607 1 93.12 116 LEU B CA 1
ATOM 2560 C C . LEU B 1 116 ? 10.195 -14.484 -0.7 1 93.12 116 LEU B C 1
ATOM 2562 O O . LEU B 1 116 ? 9.352 -14.688 -1.576 1 93.12 116 LEU B O 1
ATOM 2566 N N . ASP B 1 117 ? 10.133 -13.422 0.133 1 89.75 117 ASP B N 1
ATOM 2567 C CA . ASP B 1 117 ? 8.93 -12.586 0.211 1 89.75 117 ASP B CA 1
ATOM 2568 C C . ASP B 1 117 ? 8.75 -11.766 -1.063 1 89.75 117 ASP B C 1
ATOM 2570 O O . ASP B 1 117 ? 7.645 -11.32 -1.368 1 89.75 117 ASP B O 1
ATOM 2574 N N . VAL B 1 118 ? 9.797 -11.609 -1.81 1 96 118 VAL B N 1
ATOM 2575 C CA . VAL B 1 118 ? 9.703 -10.727 -2.967 1 96 118 VAL B CA 1
ATOM 2576 C C . VAL B 1 118 ? 9.633 -11.562 -4.246 1 96 118 VAL B C 1
ATOM 2578 O O . VAL B 1 118 ? 9.461 -11.016 -5.34 1 96 118 VAL B O 1
ATOM 2581 N N . VAL B 1 119 ? 9.734 -12.844 -4.176 1 96.75 119 VAL B N 1
ATOM 2582 C CA . VAL B 1 119 ? 9.883 -13.742 -5.316 1 96.75 119 VAL B CA 1
ATOM 2583 C C . VAL B 1 119 ? 8.617 -13.703 -6.176 1 96.75 119 VAL B C 1
ATOM 2585 O O . VAL B 1 119 ? 8.703 -13.609 -7.402 1 96.75 119 VAL B O 1
ATOM 2588 N N . TYR B 1 120 ? 7.461 -13.703 -5.555 1 95.12 120 TYR B N 1
ATOM 2589 C CA . TYR B 1 120 ? 6.207 -13.664 -6.293 1 95.12 120 TYR B CA 1
ATOM 2590 C C . TYR B 1 120 ? 6.121 -12.406 -7.156 1 95.12 120 TYR B C 1
ATOM 2592 O O . TYR B 1 120 ? 5.898 -12.492 -8.367 1 95.12 120 TYR B O 1
ATOM 2600 N N . ASN B 1 121 ? 6.332 -11.227 -6.527 1 96.88 121 ASN B N 1
ATOM 2601 C CA . ASN B 1 121 ? 6.23 -9.969 -7.246 1 96.88 121 ASN B CA 1
ATOM 2602 C C . ASN B 1 121 ? 7.293 -9.852 -8.336 1 96.88 121 ASN B C 1
ATOM 2604 O O . ASN B 1 121 ? 7.004 -9.406 -9.445 1 96.88 121 ASN B O 1
ATOM 2608 N N . LEU B 1 122 ? 8.477 -10.297 -7.996 1 98.12 122 LEU B N 1
ATOM 2609 C CA . LEU B 1 122 ? 9.562 -10.258 -8.961 1 98.12 122 LEU B CA 1
ATOM 2610 C C . LEU B 1 122 ? 9.273 -11.164 -10.156 1 98.12 122 LEU B C 1
ATOM 2612 O O . LEU B 1 122 ? 9.391 -10.742 -11.305 1 98.12 122 LEU B O 1
ATOM 2616 N N . GLY B 1 123 ? 8.891 -12.391 -9.859 1 98.12 123 GLY B N 1
ATOM 2617 C CA . GLY B 1 123 ? 8.547 -13.328 -10.914 1 98.12 123 GLY B CA 1
ATOM 2618 C C . GLY B 1 123 ? 7.418 -12.836 -11.797 1 98.12 123 GLY B C 1
ATOM 2619 O O . GLY B 1 123 ? 7.492 -12.945 -13.023 1 98.12 123 GLY B O 1
ATOM 2620 N N . ASN B 1 124 ? 6.375 -12.32 -11.164 1 97 124 ASN B N 1
ATOM 2621 C CA . ASN B 1 124 ? 5.246 -11.781 -11.922 1 97 124 ASN B CA 1
ATOM 2622 C C . ASN B 1 124 ? 5.672 -10.625 -12.812 1 97 124 ASN B C 1
ATOM 2624 O O . ASN B 1 124 ? 5.199 -10.5 -13.945 1 97 124 ASN B O 1
ATOM 2628 N N . ALA B 1 125 ? 6.527 -9.75 -12.305 1 98.38 125 ALA B N 1
ATOM 2629 C CA . ALA B 1 125 ? 7.016 -8.625 -13.102 1 98.38 125 ALA B CA 1
ATOM 2630 C C . ALA B 1 125 ? 7.723 -9.117 -14.367 1 98.38 125 ALA B C 1
ATOM 2632 O O . ALA B 1 125 ? 7.434 -8.656 -15.469 1 98.38 125 ALA B O 1
ATOM 2633 N N . TYR B 1 126 ? 8.586 -10.07 -14.219 1 98.56 126 TYR B N 1
ATOM 2634 C CA . TYR B 1 126 ? 9.289 -10.625 -15.367 1 98.56 126 TYR B CA 1
ATOM 2635 C C . TYR B 1 126 ? 8.32 -11.289 -16.344 1 98.56 126 TYR B C 1
ATOM 2637 O O . TYR B 1 126 ? 8.484 -11.195 -17.547 1 98.56 126 TYR B O 1
ATOM 2645 N N . LEU B 1 127 ? 7.301 -12 -15.766 1 97.69 127 LEU B N 1
ATOM 2646 C CA . LEU B 1 127 ? 6.285 -12.641 -16.594 1 97.69 127 LEU B CA 1
ATOM 2647 C C . LEU B 1 127 ? 5.547 -11.609 -17.438 1 97.69 127 LEU B C 1
ATOM 2649 O O . LEU B 1 127 ? 5.359 -11.805 -18.641 1 97.69 127 LEU B O 1
ATOM 2653 N N . LYS B 1 128 ? 5.195 -10.516 -16.844 1 97.69 128 LYS B N 1
ATOM 2654 C CA . LYS B 1 128 ? 4.43 -9.469 -17.516 1 97.69 128 LYS B CA 1
ATOM 2655 C C . LYS B 1 128 ? 5.281 -8.75 -18.562 1 97.69 128 LYS B C 1
ATOM 2657 O O . LYS B 1 128 ? 4.77 -8.289 -19.578 1 97.69 128 LYS B O 1
ATOM 2662 N N . LEU B 1 129 ? 6.551 -8.766 -18.344 1 98.38 129 LEU B N 1
ATOM 2663 C CA . LEU B 1 129 ? 7.477 -8.156 -19.281 1 98.38 129 LEU B CA 1
ATOM 2664 C C . LEU B 1 129 ? 7.945 -9.18 -20.328 1 98.38 129 LEU B C 1
ATOM 2666 O O . LEU B 1 129 ? 8.836 -8.891 -21.125 1 98.38 129 LEU B O 1
ATOM 2670 N N . LYS B 1 130 ? 7.445 -10.383 -20.281 1 98.06 130 LYS B N 1
ATOM 2671 C CA . LYS B 1 130 ? 7.699 -11.484 -21.203 1 98.06 130 LYS B CA 1
ATOM 2672 C C . LYS B 1 130 ? 9.156 -11.93 -21.141 1 98.06 130 LYS B C 1
ATOM 2674 O O . LYS B 1 130 ? 9.727 -12.352 -22.141 1 98.06 130 LYS B O 1
ATOM 2679 N N . GLN B 1 131 ? 9.758 -11.656 -20.047 1 98.56 131 GLN B N 1
ATOM 2680 C CA . GLN B 1 131 ? 11.086 -12.18 -19.734 1 98.56 131 GLN B CA 1
ATOM 2681 C C . GLN B 1 131 ? 10.984 -13.508 -18.984 1 98.56 131 GLN B C 1
ATOM 2683 O O . GLN B 1 131 ? 11.297 -13.578 -17.797 1 98.56 131 GLN B O 1
ATOM 2688 N N . TYR B 1 132 ? 10.711 -14.555 -19.734 1 98.25 132 TYR B N 1
ATOM 2689 C CA . TYR B 1 132 ? 10.273 -15.82 -19.141 1 98.25 132 TYR B CA 1
ATOM 2690 C C . TYR B 1 132 ? 11.438 -16.547 -18.484 1 98.25 132 TYR B C 1
ATOM 2692 O O . TYR B 1 132 ? 11.258 -17.203 -17.453 1 98.25 132 TYR B O 1
ATOM 2700 N N . ASP B 1 133 ? 12.617 -16.406 -19.047 1 98.5 133 ASP B N 1
ATOM 2701 C CA . ASP B 1 133 ? 13.773 -17.047 -18.438 1 98.5 133 ASP B CA 1
ATOM 2702 C C . ASP B 1 133 ? 14.062 -16.453 -17.047 1 98.5 133 ASP B C 1
ATOM 2704 O O . ASP B 1 133 ? 14.32 -17.188 -16.094 1 98.5 133 ASP B O 1
ATOM 2708 N N . GLU B 1 134 ? 13.992 -15.18 -16.984 1 98.69 134 GLU B N 1
ATOM 2709 C CA . GLU B 1 134 ? 14.188 -14.523 -15.688 1 98.69 134 GLU B CA 1
ATOM 2710 C C . GLU B 1 134 ? 13.07 -14.875 -14.711 1 98.69 134 GLU B C 1
ATOM 2712 O O . GLU B 1 134 ? 13.328 -15.086 -13.523 1 98.69 134 GLU B O 1
ATOM 2717 N N . ALA B 1 135 ? 11.852 -14.906 -15.211 1 98.5 135 ALA B N 1
ATOM 2718 C CA . ALA B 1 135 ? 10.727 -15.297 -14.359 1 98.5 135 ALA B CA 1
ATOM 2719 C C . ALA B 1 135 ? 10.953 -16.672 -13.758 1 98.5 135 ALA B C 1
ATOM 2721 O O . ALA B 1 135 ? 10.812 -16.859 -12.547 1 98.5 135 ALA B O 1
ATOM 2722 N N . ILE B 1 136 ? 11.367 -17.594 -14.594 1 98.12 136 ILE B N 1
ATOM 2723 C CA . ILE B 1 136 ? 11.594 -18.969 -14.164 1 98.12 136 ILE B CA 1
ATOM 2724 C C . ILE B 1 136 ? 12.727 -19.016 -13.141 1 98.12 136 ILE B C 1
ATOM 2726 O O . ILE B 1 136 ? 12.602 -19.625 -12.078 1 98.12 136 ILE B O 1
ATOM 2730 N N . LYS B 1 137 ? 13.797 -18.344 -13.391 1 98.25 137 LYS B N 1
ATOM 2731 C CA . LYS B 1 137 ? 14.961 -18.312 -12.508 1 98.25 137 LYS B CA 1
ATOM 2732 C C . LYS B 1 137 ? 14.555 -17.922 -11.086 1 98.25 137 LYS B C 1
ATOM 2734 O O . LYS B 1 137 ? 14.922 -18.594 -10.125 1 98.25 137 LYS B O 1
ATOM 2739 N N . TYR B 1 138 ? 13.797 -16.953 -10.93 1 98.38 138 TYR B N 1
ATOM 2740 C CA . TYR B 1 138 ? 13.484 -16.422 -9.609 1 98.38 138 TYR B CA 1
ATOM 2741 C C . TYR B 1 138 ? 12.328 -17.172 -8.977 1 98.38 138 TYR B C 1
ATOM 2743 O O . TYR B 1 138 ? 12.328 -17.422 -7.77 1 98.38 138 TYR B O 1
ATOM 2751 N N . LEU B 1 139 ? 11.344 -17.516 -9.805 1 97.19 139 LEU B N 1
ATOM 2752 C CA . LEU B 1 139 ? 10.195 -18.234 -9.25 1 97.19 139 LEU B CA 1
ATOM 2753 C C . LEU B 1 139 ? 10.609 -19.609 -8.719 1 97.19 139 LEU B C 1
ATOM 2755 O O . LEU B 1 139 ? 10.016 -20.109 -7.762 1 97.19 139 LEU B O 1
ATOM 2759 N N . GLU B 1 140 ? 11.609 -20.125 -9.188 1 96.75 140 GLU B N 1
ATOM 2760 C CA . GLU B 1 140 ? 12.102 -21.422 -8.742 1 96.75 140 GLU B CA 1
ATOM 2761 C C . GLU B 1 140 ? 12.727 -21.328 -7.352 1 96.75 140 GLU B C 1
ATOM 2763 O O . GLU B 1 140 ? 12.922 -22.359 -6.688 1 96.75 140 GLU B O 1
ATOM 2768 N N . LEU B 1 141 ? 13.031 -20.141 -6.891 1 95.69 141 LEU B N 1
ATOM 2769 C CA . LEU B 1 141 ? 13.617 -19.969 -5.57 1 95.69 141 LEU B CA 1
ATOM 2770 C C . LEU B 1 141 ? 12.633 -20.359 -4.473 1 95.69 141 LEU B C 1
ATOM 2772 O O . LEU B 1 141 ? 13.039 -20.734 -3.375 1 95.69 141 LEU B O 1
ATOM 2776 N N . ASP B 1 142 ? 11.359 -20.188 -4.738 1 91.44 142 ASP B N 1
ATOM 2777 C CA . ASP B 1 142 ? 10.32 -20.516 -3.768 1 91.44 142 ASP B CA 1
ATOM 2778 C C . ASP B 1 142 ? 9.508 -21.719 -4.227 1 91.44 142 ASP B C 1
ATOM 2780 O O . ASP B 1 142 ? 8.523 -21.562 -4.957 1 91.44 142 ASP B O 1
ATOM 2784 N N . SER B 1 143 ? 9.727 -22.875 -3.746 1 80.38 143 SER B N 1
ATOM 2785 C CA . SER B 1 143 ? 9.117 -24.109 -4.203 1 80.38 143 SER B CA 1
ATOM 2786 C C . SER B 1 143 ? 7.898 -24.484 -3.352 1 80.38 143 SER B C 1
ATOM 2788 O O . SER B 1 143 ? 7.211 -25.453 -3.635 1 80.38 143 SER B O 1
ATOM 2790 N N . THR B 1 144 ? 7.664 -23.719 -2.396 1 78.12 144 THR B N 1
ATOM 2791 C CA . THR B 1 144 ? 6.637 -24.141 -1.449 1 78.12 144 THR B CA 1
ATOM 2792 C C . THR B 1 144 ? 5.363 -23.328 -1.625 1 78.12 144 THR B C 1
ATOM 2794 O O . THR B 1 144 ? 4.266 -23.812 -1.341 1 78.12 144 THR B O 1
ATOM 2797 N N . SER B 1 145 ? 5.504 -22.219 -2.141 1 82.06 145 SER B N 1
ATOM 2798 C CA . SER B 1 145 ? 4.348 -21.328 -2.264 1 82.06 145 SER B CA 1
ATOM 2799 C C . SER B 1 145 ? 3.484 -21.719 -3.461 1 82.06 145 SER B C 1
ATOM 2801 O O . SER B 1 145 ? 3.973 -21.766 -4.59 1 82.06 145 SER B O 1
ATOM 2803 N N . VAL B 1 146 ? 2.215 -21.875 -3.246 1 75.81 146 VAL B N 1
ATOM 2804 C CA . VAL B 1 146 ? 1.284 -22.219 -4.32 1 75.81 146 VAL B CA 1
ATOM 2805 C C . VAL B 1 146 ? 1.16 -21.047 -5.281 1 75.81 146 VAL B C 1
ATOM 2807 O O . VAL B 1 146 ? 0.998 -21.234 -6.492 1 75.81 146 VAL B O 1
ATOM 2810 N N . PHE B 1 147 ? 1.341 -19.812 -4.805 1 81.5 147 PHE B N 1
ATOM 2811 C CA . PHE B 1 147 ? 1.271 -18.625 -5.641 1 81.5 147 PHE B CA 1
ATOM 2812 C C . PHE B 1 147 ? 2.438 -18.578 -6.621 1 81.5 147 PHE B C 1
ATOM 2814 O O . PHE B 1 147 ? 2.244 -18.328 -7.812 1 81.5 147 PHE B O 1
ATOM 2821 N N . THR B 1 148 ? 3.523 -18.891 -5.977 1 90.06 148 THR B N 1
ATOM 2822 C CA . THR B 1 148 ? 4.723 -18.875 -6.809 1 90.06 148 THR B CA 1
ATOM 2823 C C . THR B 1 148 ? 4.699 -20.016 -7.82 1 90.06 148 THR B C 1
ATOM 2825 O O . THR B 1 148 ? 5.098 -19.828 -8.977 1 90.06 148 THR B O 1
ATOM 2828 N N . LYS B 1 149 ? 4.145 -21.156 -7.434 1 87.25 149 LYS B N 1
ATOM 2829 C CA . LYS B 1 149 ? 4.039 -22.281 -8.344 1 87.25 149 LYS B CA 1
ATOM 2830 C C . LYS B 1 149 ? 3.104 -21.969 -9.508 1 87.25 149 LYS B C 1
ATOM 2832 O O . LYS B 1 149 ? 3.373 -22.359 -10.648 1 87.25 149 LYS B O 1
ATOM 2837 N N . ASN B 1 150 ? 2.018 -21.344 -9.211 1 85.62 150 ASN B N 1
ATOM 2838 C CA . ASN B 1 150 ? 1.1 -20.938 -10.273 1 85.62 150 ASN B CA 1
ATOM 2839 C C . ASN B 1 150 ? 1.795 -20.078 -11.32 1 85.62 150 ASN B C 1
ATOM 2841 O O . ASN B 1 150 ? 1.664 -20.312 -12.523 1 85.62 150 ASN B O 1
ATOM 2845 N N . LEU B 1 151 ? 2.586 -19.156 -10.883 1 92.25 151 LEU B N 1
ATOM 2846 C CA . LEU B 1 151 ? 3.297 -18.266 -11.797 1 92.25 151 LEU B CA 1
ATOM 2847 C C . LEU B 1 151 ? 4.402 -19.016 -12.531 1 92.25 151 LEU B C 1
ATOM 2849 O O . LEU B 1 151 ? 4.668 -18.75 -13.703 1 92.25 151 LEU B O 1
ATOM 2853 N N . LEU B 1 152 ? 5.047 -19.906 -11.797 1 94.06 152 LEU B N 1
ATOM 2854 C CA . LEU B 1 152 ? 6.102 -20.703 -12.414 1 94.06 152 LEU B CA 1
ATOM 2855 C C . LEU B 1 152 ? 5.547 -21.547 -13.555 1 94.06 152 LEU B C 1
ATOM 2857 O O . LEU B 1 152 ? 6.133 -21.594 -14.641 1 94.06 152 LEU B O 1
ATOM 2861 N N . GLY B 1 153 ? 4.406 -22.172 -13.281 1 91.44 153 GLY B N 1
ATOM 2862 C CA . GLY B 1 153 ? 3.742 -22.906 -14.352 1 91.44 153 GLY B CA 1
ATOM 2863 C C . GLY B 1 153 ? 3.4 -22.031 -15.539 1 91.44 153 GLY B C 1
ATOM 2864 O O . GLY B 1 153 ? 3.602 -22.438 -16.688 1 91.44 153 GLY B O 1
ATOM 2865 N N . GLU B 1 154 ? 2.922 -20.859 -15.289 1 90.31 154 GLU B N 1
ATOM 2866 C CA . GLU B 1 154 ? 2.607 -19.906 -16.359 1 90.31 154 GLU B CA 1
ATOM 2867 C C . GLU B 1 154 ? 3.857 -19.531 -17.141 1 90.31 154 GLU B C 1
ATOM 2869 O O . GLU B 1 154 ? 3.807 -19.406 -18.375 1 90.31 154 GLU B O 1
ATOM 2874 N N . ALA B 1 155 ? 4.926 -19.297 -16.453 1 95.75 155 ALA B N 1
ATOM 2875 C CA . ALA B 1 155 ? 6.176 -18.953 -17.125 1 95.75 155 ALA B CA 1
ATOM 2876 C C . ALA B 1 155 ? 6.629 -20.062 -18.062 1 95.75 155 ALA B C 1
ATOM 2878 O O . ALA B 1 155 ? 6.984 -19.812 -19.219 1 95.75 155 ALA B O 1
ATOM 2879 N N . TYR B 1 156 ? 6.574 -21.266 -17.641 1 93.81 156 TYR B N 1
ATOM 2880 C CA . TYR B 1 156 ? 6.922 -22.406 -18.484 1 93.81 156 TYR B CA 1
ATOM 2881 C C . TYR B 1 156 ? 5.988 -22.5 -19.672 1 93.81 156 TYR B C 1
ATOM 2883 O O . TYR B 1 156 ? 6.43 -22.766 -20.797 1 93.81 156 TYR B O 1
ATOM 2891 N N . TYR B 1 157 ? 4.727 -22.328 -19.359 1 89.5 157 TYR B N 1
ATOM 2892 C CA . TYR B 1 157 ? 3.717 -22.375 -20.422 1 89.5 157 TYR B CA 1
ATOM 2893 C C . TYR B 1 157 ? 4.004 -21.344 -21.5 1 89.5 157 TYR B C 1
ATOM 2895 O O . TYR B 1 157 ? 4.031 -21.672 -22.688 1 89.5 157 TYR B O 1
ATOM 2903 N N . LYS B 1 158 ? 4.254 -20.141 -21.109 1 93.81 158 LYS B N 1
ATOM 2904 C CA . LYS B 1 158 ? 4.488 -19.031 -22.031 1 93.81 158 LYS B CA 1
ATOM 2905 C C . LYS B 1 158 ? 5.801 -19.234 -22.797 1 93.81 158 LYS B C 1
ATOM 2907 O O . LYS B 1 158 ? 5.918 -18.828 -23.953 1 93.81 158 LYS B O 1
ATOM 2912 N N . LYS B 1 159 ? 6.719 -19.906 -22.188 1 94.56 159 LYS B N 1
ATOM 2913 C CA . LYS B 1 159 ? 8 -20.188 -22.828 1 94.56 159 LYS B CA 1
ATOM 2914 C C . LYS B 1 159 ? 7.879 -21.359 -23.797 1 94.56 159 LYS B C 1
ATOM 2916 O O . LYS B 1 159 ? 8.82 -21.656 -24.531 1 94.56 159 LYS B O 1
ATOM 2921 N N . GLY B 1 160 ? 6.762 -22.094 -23.656 1 91.19 160 GLY B N 1
ATOM 2922 C CA . GLY B 1 160 ? 6.523 -23.203 -24.562 1 91.19 160 GLY B CA 1
ATOM 2923 C C . GLY B 1 160 ? 6.91 -24.547 -24 1 91.19 160 GLY B C 1
ATOM 2924 O O . GLY B 1 160 ? 6.867 -25.562 -24.688 1 91.19 160 GLY B O 1
ATOM 2925 N N . ASN B 1 161 ? 7.379 -24.5 -22.812 1 92.31 161 ASN B N 1
ATOM 2926 C CA . ASN B 1 161 ? 7.684 -25.766 -22.141 1 92.31 161 ASN B CA 1
ATOM 2927 C C . ASN B 1 161 ? 6.453 -26.359 -21.469 1 92.31 161 ASN B C 1
ATOM 2929 O O . ASN B 1 161 ? 6.316 -26.266 -20.25 1 92.31 161 ASN B O 1
ATOM 2933 N N . LEU B 1 162 ? 5.602 -26.969 -22.203 1 84.81 162 LEU B N 1
ATOM 2934 C CA . LEU B 1 162 ? 4.281 -27.391 -21.766 1 84.81 162 LEU B CA 1
ATOM 2935 C C . LEU B 1 162 ? 4.387 -28.516 -20.75 1 84.81 162 LEU B C 1
ATOM 2937 O O . LEU B 1 162 ? 3.584 -28.594 -19.812 1 84.81 162 LEU B O 1
ATOM 2941 N N . LEU B 1 163 ? 5.379 -29.359 -20.875 1 85.75 163 LEU B N 1
ATOM 2942 C CA . LEU B 1 163 ? 5.562 -30.469 -19.938 1 85.75 163 LEU B CA 1
ATOM 2943 C C . LEU B 1 163 ? 5.902 -29.953 -18.547 1 85.75 163 LEU B C 1
ATOM 2945 O O . LEU B 1 163 ? 5.324 -30.406 -17.562 1 85.75 163 LEU B O 1
ATOM 2949 N N . LYS B 1 164 ? 6.836 -29.062 -18.453 1 90.31 164 LYS B N 1
ATOM 2950 C CA . LYS B 1 164 ? 7.199 -28.5 -17.156 1 90.31 164 LYS B CA 1
ATOM 2951 C C . LYS B 1 164 ? 6.047 -27.688 -16.562 1 90.31 164 LYS B C 1
ATOM 2953 O O . LYS B 1 164 ? 5.824 -27.703 -15.359 1 90.31 164 LYS B O 1
ATOM 2958 N N . ALA B 1 165 ? 5.359 -26.953 -17.422 1 87.31 165 ALA B N 1
ATOM 2959 C CA . ALA B 1 165 ? 4.18 -26.234 -16.969 1 87.31 165 ALA B CA 1
ATOM 2960 C C . ALA B 1 165 ? 3.174 -27.172 -16.312 1 87.31 165 ALA B C 1
ATOM 2962 O O . ALA B 1 165 ? 2.709 -26.906 -15.195 1 87.31 165 ALA B O 1
ATOM 2963 N N . GLU B 1 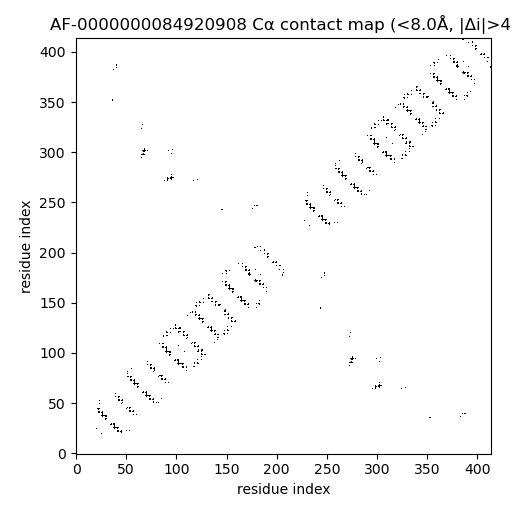166 ? 2.92 -28.234 -16.969 1 81.81 166 GLU B N 1
ATOM 2964 C CA . GLU B 1 166 ? 1.993 -29.234 -16.453 1 81.81 166 GLU B CA 1
ATOM 2965 C C . GLU B 1 166 ? 2.457 -29.781 -15.102 1 81.81 166 GLU B C 1
ATOM 2967 O O . GLU B 1 166 ? 1.672 -29.844 -14.148 1 81.81 166 GLU B O 1
ATOM 2972 N N . LYS B 1 167 ? 3.682 -30.141 -15 1 83.62 167 LYS B N 1
ATOM 2973 C CA . LYS B 1 167 ? 4.246 -30.703 -13.781 1 83.62 167 LYS B CA 1
ATOM 2974 C C . LYS B 1 167 ? 4.098 -29.734 -12.609 1 83.62 167 LYS B C 1
ATOM 2976 O O . LYS B 1 167 ? 3.686 -30.141 -11.516 1 83.62 167 LYS B O 1
ATOM 2981 N N . VAL B 1 168 ? 4.43 -28.547 -12.828 1 86.12 168 VAL B N 1
ATOM 2982 C CA . VAL B 1 168 ? 4.406 -27.531 -11.773 1 86.12 168 VAL B CA 1
ATOM 2983 C C . VAL B 1 168 ? 2.969 -27.297 -11.32 1 86.12 168 VAL B C 1
ATOM 2985 O O . VAL B 1 168 ? 2.682 -27.297 -10.117 1 86.12 168 VAL B O 1
ATOM 2988 N N . TRP B 1 169 ? 2.08 -27.094 -12.258 1 82.75 169 TRP B N 1
ATOM 2989 C CA . TRP B 1 169 ? 0.691 -26.828 -11.891 1 82.75 169 TRP B CA 1
ATOM 2990 C C . TRP B 1 169 ? 0.076 -28.031 -11.195 1 82.75 169 TRP B C 1
ATOM 2992 O O . TRP B 1 169 ? -0.708 -27.891 -10.258 1 82.75 169 TRP B O 1
ATOM 3002 N N . LYS B 1 170 ? 0.434 -29.234 -11.555 1 80.06 170 LYS B N 1
ATOM 3003 C CA . LYS B 1 170 ? -0.012 -30.438 -10.859 1 80.06 170 LYS B CA 1
ATOM 3004 C C . LYS B 1 170 ? 0.455 -30.422 -9.406 1 80.06 170 LYS B C 1
ATOM 3006 O O . LYS B 1 170 ? -0.316 -30.75 -8.5 1 80.06 170 LYS B O 1
ATOM 3011 N N . SER B 1 171 ? 1.67 -30.078 -9.219 1 81.19 171 SER B N 1
ATOM 3012 C CA . SER B 1 171 ? 2.223 -30.031 -7.871 1 81.19 171 SER B CA 1
ATOM 3013 C C . SER B 1 171 ? 1.501 -29 -7.012 1 81.19 171 SER B C 1
ATOM 3015 O O . SER B 1 171 ? 1.338 -29.203 -5.805 1 81.19 171 SER B O 1
ATOM 3017 N N . ALA B 1 172 ? 1.158 -27.938 -7.641 1 77.62 172 ALA B N 1
ATOM 3018 C CA . ALA B 1 172 ? 0.434 -26.891 -6.93 1 77.62 172 ALA B CA 1
ATOM 3019 C C . ALA B 1 172 ? -0.965 -27.359 -6.535 1 77.62 172 ALA B C 1
ATOM 3021 O O . ALA B 1 172 ? -1.492 -26.953 -5.496 1 77.62 172 ALA B O 1
ATOM 3022 N N . VAL B 1 173 ? -1.559 -28.156 -7.352 1 73.94 173 VAL B N 1
ATOM 3023 C CA . VAL B 1 173 ? -2.914 -28.641 -7.125 1 73.94 173 VAL B CA 1
ATOM 3024 C C . VAL B 1 173 ? -2.889 -29.812 -6.137 1 73.94 173 VAL B C 1
ATOM 3026 O O . VAL B 1 173 ? -3.719 -29.875 -5.227 1 73.94 173 VAL B O 1
ATOM 3029 N N . ASP B 1 174 ? -2.006 -30.703 -6.227 1 70.19 174 ASP B N 1
ATOM 3030 C CA . ASP B 1 174 ? -1.962 -31.938 -5.449 1 70.19 174 ASP B CA 1
ATOM 3031 C C . ASP B 1 174 ? -1.534 -31.672 -4.012 1 70.19 174 ASP B C 1
ATOM 3033 O O . ASP B 1 174 ? -1.953 -32.375 -3.09 1 70.19 174 ASP B O 1
ATOM 3037 N N . ASN B 1 175 ? -0.522 -30.875 -3.789 1 59.78 175 ASN B N 1
ATOM 3038 C CA . ASN B 1 175 ? -0.052 -30.594 -2.438 1 59.78 175 ASN B CA 1
ATOM 3039 C C . ASN B 1 175 ? -1.147 -29.969 -1.583 1 59.78 175 ASN B C 1
ATOM 3041 O O . ASN B 1 175 ? -1.034 -29.922 -0.357 1 59.78 175 ASN B O 1
ATOM 3045 N N . HIS B 1 176 ? -2.113 -29.5 -2.26 1 55.34 176 HIS B N 1
ATOM 3046 C CA . HIS B 1 176 ? -3.18 -28.906 -1.458 1 55.34 176 HIS B CA 1
ATOM 3047 C C . HIS B 1 176 ? -4.508 -29.609 -1.701 1 55.34 176 HIS B C 1
ATOM 3049 O O . HIS B 1 176 ? -4.82 -29.984 -2.836 1 55.34 176 HIS B O 1
ATOM 3055 N N . LYS B 1 177 ? -4.859 -30.547 -0.779 1 48.56 177 LYS B N 1
ATOM 3056 C CA . LYS B 1 177 ? -6.152 -31.188 -1.031 1 48.56 177 LYS B CA 1
ATOM 3057 C C . LYS B 1 177 ? -6.961 -30.391 -2.053 1 48.56 177 LYS B C 1
ATOM 3059 O O . LYS B 1 177 ? -7.156 -30.844 -3.184 1 48.56 177 LYS B O 1
ATOM 3064 N N . LYS B 1 178 ? -7.773 -29.469 -1.652 1 46.75 178 LYS B N 1
ATOM 3065 C CA . LYS B 1 178 ? -8.594 -28.734 -2.611 1 46.75 178 LYS B CA 1
ATOM 3066 C C . LYS B 1 178 ? -7.797 -27.625 -3.293 1 46.75 178 LYS B C 1
ATOM 3068 O O . LYS B 1 178 ? -7.352 -26.688 -2.639 1 46.75 178 LYS B O 1
ATOM 3073 N N . GLY B 1 179 ? -6.875 -28 -4.25 1 49.88 179 GLY B N 1
ATOM 3074 C CA . GLY B 1 179 ? -5.902 -27.453 -5.188 1 49.88 179 GLY B CA 1
ATOM 3075 C C . GLY B 1 179 ? -5.996 -25.953 -5.332 1 49.88 179 GLY B C 1
ATOM 3076 O O . GLY B 1 179 ? -6.949 -25.328 -4.859 1 49.88 179 GLY B O 1
ATOM 3077 N N . ASN B 1 180 ? -4.809 -25.281 -5.656 1 61.81 180 ASN B N 1
ATOM 3078 C CA . ASN B 1 180 ? -4.812 -23.891 -6.094 1 61.81 180 ASN B CA 1
ATOM 3079 C C . ASN B 1 180 ? -5.723 -23.688 -7.301 1 61.81 180 ASN B C 1
ATOM 3081 O O . ASN B 1 180 ? -5.465 -24.219 -8.375 1 61.81 180 ASN B O 1
ATOM 3085 N N . ALA B 1 181 ? -6.797 -23.062 -7.113 1 63.16 181 ALA B N 1
ATOM 3086 C CA . ALA B 1 181 ? -7.828 -22.906 -8.133 1 63.16 181 ALA B CA 1
ATOM 3087 C C . ALA B 1 181 ? -7.242 -22.328 -9.422 1 63.16 181 ALA B C 1
ATOM 3089 O O . ALA B 1 181 ? -7.574 -22.781 -10.523 1 63.16 181 ALA B O 1
ATOM 3090 N N . SER B 1 182 ? -6.348 -21.438 -9.266 1 67.31 182 SER B N 1
ATOM 3091 C CA . SER B 1 182 ? -5.77 -20.828 -10.461 1 67.31 182 SER B CA 1
ATOM 3092 C C . SER B 1 182 ? -4.902 -21.828 -11.227 1 67.31 182 SER B C 1
ATOM 3094 O O . SER B 1 182 ? -5.023 -21.953 -12.445 1 67.31 182 SER B O 1
ATOM 3096 N N . SER B 1 183 ? -4.121 -22.531 -10.492 1 70.62 183 SER B N 1
ATOM 3097 C CA . SER B 1 183 ? -3.279 -23.531 -11.125 1 70.62 183 SER B CA 1
ATOM 3098 C C . SER B 1 183 ? -4.121 -24.656 -11.742 1 70.62 183 SER B C 1
ATOM 3100 O O . SER B 1 183 ? -3.793 -25.172 -12.812 1 70.62 183 SER B O 1
ATOM 3102 N N . LEU B 1 184 ? -5.207 -25 -11.031 1 70 184 LEU B N 1
ATOM 3103 C CA . LEU B 1 184 ? -6.102 -26.031 -11.547 1 70 184 LEU B CA 1
ATOM 3104 C C . LEU B 1 184 ? -6.734 -25.594 -12.867 1 70 184 LEU B C 1
ATOM 3106 O O . LEU B 1 184 ? -6.742 -26.344 -13.836 1 70 184 LEU B O 1
ATOM 3110 N N . GLN B 1 185 ? -7.152 -24.359 -12.906 1 71.75 185 GLN B N 1
ATOM 3111 C CA . GLN B 1 185 ? -7.75 -23.844 -14.133 1 71.75 185 GLN B CA 1
ATOM 3112 C C . GLN B 1 185 ? -6.734 -23.812 -15.266 1 71.75 185 GLN B C 1
ATOM 3114 O O . GLN B 1 185 ? -7.059 -24.156 -16.406 1 71.75 185 GLN B O 1
ATOM 3119 N N . LYS B 1 186 ? -5.562 -23.516 -14.914 1 71.06 186 LYS B N 1
ATOM 3120 C CA . LYS B 1 186 ? -4.508 -23.453 -15.922 1 71.06 186 LYS B CA 1
ATOM 3121 C C . LYS B 1 186 ? -4.113 -24.859 -16.391 1 71.06 186 LYS B C 1
ATOM 3123 O O . LYS B 1 186 ? -3.871 -25.078 -17.578 1 71.06 186 LYS B O 1
ATOM 3128 N N . LEU B 1 187 ? -4.121 -25.703 -15.516 1 72.69 187 LEU B N 1
ATOM 3129 C CA . LEU B 1 187 ? -3.846 -27.109 -15.828 1 72.69 187 LEU B CA 1
ATOM 3130 C C . LEU B 1 187 ? -4.922 -27.688 -16.734 1 72.69 187 LEU B C 1
ATOM 3132 O O . LEU B 1 187 ? -4.613 -28.344 -17.734 1 72.69 187 LEU B O 1
ATOM 3136 N N . LEU B 1 188 ? -6.141 -27.375 -16.484 1 74.38 188 LEU B N 1
ATOM 3137 C CA . LEU B 1 188 ? -7.258 -27.859 -17.297 1 74.38 188 LEU B CA 1
ATOM 3138 C C . LEU B 1 188 ? -7.219 -27.281 -18.688 1 74.38 188 LEU B C 1
ATOM 3140 O O . LEU B 1 188 ? -7.418 -27.984 -19.672 1 74.38 188 LEU B O 1
ATOM 3144 N N . LYS B 1 189 ? -6.848 -26.047 -18.719 1 74.75 189 LYS B N 1
ATOM 3145 C CA . LYS B 1 189 ? -6.703 -25.406 -20.031 1 74.75 189 LYS B CA 1
ATOM 3146 C C . LYS B 1 189 ? -5.562 -26.031 -20.828 1 74.75 189 LYS B C 1
ATOM 3148 O O . LYS B 1 189 ? -5.688 -26.25 -22.031 1 74.75 189 LYS B O 1
ATOM 3153 N N . LEU B 1 190 ? -4.566 -26.344 -20.141 1 71.81 190 LEU B N 1
ATOM 3154 C CA . LEU B 1 190 ? -3.426 -27 -20.781 1 71.81 190 LEU B CA 1
ATOM 3155 C C . LEU B 1 190 ? -3.816 -28.375 -21.312 1 71.81 190 LEU B C 1
ATOM 3157 O O . LEU B 1 190 ? -3.477 -28.734 -22.438 1 71.81 190 LEU B O 1
ATOM 3161 N N . TYR B 1 191 ? -4.551 -29.141 -20.594 1 81.56 191 TYR B N 1
ATOM 3162 C CA . TYR B 1 191 ? -4.945 -30.484 -21 1 81.56 191 TYR B CA 1
ATOM 3163 C C . TYR B 1 191 ? -5.918 -30.438 -22.172 1 81.56 191 TYR B C 1
ATOM 3165 O O . TYR B 1 191 ? -5.844 -31.266 -23.078 1 81.56 191 TYR B O 1
ATOM 3173 N N . LEU B 1 192 ? -6.766 -29.5 -22.172 1 80.25 192 LEU B N 1
ATOM 3174 C CA . LEU B 1 192 ? -7.68 -29.312 -23.297 1 80.25 192 LEU B CA 1
ATOM 3175 C C . LEU B 1 192 ? -6.914 -28.984 -24.578 1 80.25 192 LEU B C 1
ATOM 3177 O O . LEU B 1 192 ? -7.18 -29.562 -25.625 1 80.25 192 LEU B O 1
ATOM 3181 N N . LYS B 1 193 ? -5.918 -28.203 -24.422 1 74.62 193 LYS B N 1
ATOM 3182 C CA . LYS B 1 193 ? -5.102 -27.797 -25.562 1 74.62 193 LYS B CA 1
ATOM 3183 C C . LYS B 1 193 ? -4.297 -28.984 -26.109 1 74.62 193 LYS B C 1
ATOM 3185 O O . LYS B 1 193 ? -4.078 -29.078 -27.312 1 74.62 193 LYS B O 1
ATOM 3190 N N . GLN B 1 194 ? -4.004 -29.797 -25.172 1 81.56 194 GLN B N 1
ATOM 3191 C CA . GLN B 1 194 ? -3.139 -30.922 -25.547 1 81.56 194 GLN B CA 1
ATOM 3192 C C . GLN B 1 194 ? -3.957 -32.156 -25.922 1 81.56 194 GLN B C 1
ATOM 3194 O O . GLN B 1 194 ? -3.402 -33.156 -26.344 1 81.56 194 GLN B O 1
ATOM 3199 N N . GLY B 1 195 ? -5.297 -32.094 -25.734 1 81.94 195 GLY B N 1
ATOM 3200 C CA . GLY B 1 195 ? -6.168 -33.219 -26.031 1 81.94 195 GLY B CA 1
ATOM 3201 C C . GLY B 1 195 ? -6.016 -34.375 -25.031 1 81.94 195 GLY B C 1
ATOM 3202 O O . GLY B 1 195 ? -6.285 -35.531 -25.359 1 81.94 195 GLY B O 1
ATOM 3203 N N . LYS B 1 196 ? -5.43 -34 -23.859 1 82.69 196 LYS B N 1
ATOM 3204 C CA . LYS B 1 196 ? -5.277 -35.031 -22.812 1 82.69 196 LYS B CA 1
ATOM 3205 C C . LYS B 1 196 ? -6.566 -35.188 -22.016 1 82.69 196 LYS B C 1
ATOM 3207 O O . LYS B 1 196 ? -6.656 -34.75 -20.875 1 82.69 196 LYS B O 1
ATOM 3212 N N . THR B 1 197 ? -7.523 -35.938 -22.562 1 87.75 197 THR B N 1
ATOM 3213 C CA . THR B 1 197 ? -8.883 -36.031 -22.047 1 87.75 197 THR B CA 1
ATOM 3214 C C . THR B 1 197 ? -8.906 -36.75 -20.703 1 87.75 197 THR B C 1
ATOM 3216 O O . THR B 1 197 ? -9.617 -36.344 -19.781 1 87.75 197 THR B O 1
ATOM 3219 N N . ALA B 1 198 ? -8.18 -37.812 -20.594 1 87.31 198 ALA B N 1
ATOM 3220 C CA . ALA B 1 198 ? -8.156 -38.562 -19.344 1 87.31 198 ALA B CA 1
ATOM 3221 C C . ALA B 1 198 ? -7.656 -37.719 -18.188 1 87.31 198 ALA B C 1
ATOM 3223 O O . ALA B 1 198 ? -8.258 -37.688 -17.109 1 87.31 198 ALA B O 1
ATOM 3224 N N . GLN B 1 199 ? -6.598 -37.062 -18.422 1 82.75 199 GLN B N 1
ATOM 3225 C CA . GLN B 1 199 ? -6.043 -36.156 -17.406 1 82.75 199 GLN B CA 1
ATOM 3226 C C . GLN B 1 199 ? -6.988 -35 -17.109 1 82.75 199 GLN B C 1
ATOM 3228 O O . GLN B 1 199 ? -7.148 -34.594 -15.953 1 82.75 199 GLN B O 1
ATOM 3233 N N . TYR B 1 200 ? -7.562 -34.406 -18.172 1 82.38 200 TYR B N 1
ATOM 3234 C CA . TYR B 1 200 ? -8.547 -33.344 -18 1 82.38 200 TYR B CA 1
ATOM 3235 C C . TYR B 1 200 ? -9.672 -33.812 -17.078 1 82.38 200 TYR B C 1
ATOM 3237 O O . TYR B 1 200 ? -10 -33.094 -16.125 1 82.38 200 TYR B O 1
ATOM 3245 N N . ASN B 1 201 ? -10.234 -34.938 -17.375 1 82.12 201 ASN B N 1
ATOM 3246 C CA . ASN B 1 201 ? -11.367 -35.438 -16.578 1 82.12 201 ASN B CA 1
ATOM 3247 C C . ASN B 1 201 ? -10.961 -35.688 -15.141 1 82.12 201 ASN B C 1
ATOM 3249 O O . ASN B 1 201 ? -11.742 -35.438 -14.219 1 82.12 201 ASN B O 1
ATOM 3253 N N . LYS B 1 202 ? -9.844 -36.188 -14.938 1 81.19 202 LYS B N 1
ATOM 3254 C CA . LYS B 1 202 ? -9.336 -36.469 -13.594 1 81.19 202 LYS B CA 1
ATOM 3255 C C . LYS B 1 202 ? -9.281 -35.188 -12.75 1 81.19 202 LYS B C 1
ATOM 3257 O O . LYS B 1 202 ? -9.742 -35.188 -11.602 1 81.19 202 LYS B O 1
ATOM 3262 N N . TYR B 1 203 ? -8.773 -34.219 -13.375 1 77.94 203 TYR B N 1
ATOM 3263 C CA . TYR B 1 203 ? -8.555 -33 -12.602 1 77.94 203 TYR B CA 1
ATOM 3264 C C . TYR B 1 203 ? -9.805 -32.156 -12.594 1 77.94 203 TYR B C 1
ATOM 3266 O O . TYR B 1 203 ? -10 -31.328 -11.688 1 77.94 203 TYR B O 1
ATOM 3274 N N . LYS B 1 204 ? -10.648 -32.281 -13.586 1 78.75 204 LYS B N 1
ATOM 3275 C CA . LYS B 1 204 ? -11.906 -31.547 -13.594 1 78.75 204 LYS B CA 1
ATOM 3276 C C . LYS B 1 204 ? -12.773 -31.906 -12.391 1 78.75 204 LYS B C 1
ATOM 3278 O O . LYS B 1 204 ? -13.539 -31.078 -11.891 1 78.75 204 LYS B O 1
ATOM 3283 N N . ARG B 1 205 ? -12.508 -33.094 -11.938 1 74 205 ARG B N 1
ATOM 3284 C CA . ARG B 1 205 ? -13.25 -33.562 -10.781 1 74 205 ARG B CA 1
ATOM 3285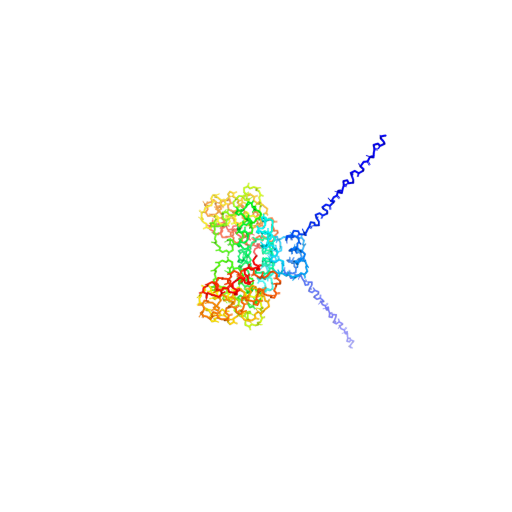 C C . ARG B 1 205 ? -12.867 -32.812 -9.523 1 74 205 ARG B C 1
ATOM 3287 O O . ARG B 1 205 ? -13.609 -32.812 -8.539 1 74 205 ARG B O 1
ATOM 3294 N N . LEU B 1 206 ? -11.75 -32.156 -9.633 1 66.25 206 LEU B N 1
ATOM 3295 C CA . LEU B 1 206 ? -11.273 -31.422 -8.469 1 66.25 206 LEU B CA 1
ATOM 3296 C C . LEU B 1 206 ? -11.859 -30.016 -8.445 1 66.25 206 LEU B C 1
ATOM 3298 O O . LEU B 1 206 ? -11.781 -29.328 -7.43 1 66.25 206 LEU B O 1
ATOM 3302 N N . GLU B 1 207 ? -12.391 -29.531 -9.555 1 63.44 207 GLU B N 1
ATOM 3303 C CA . GLU B 1 207 ? -13.016 -28.219 -9.609 1 63.44 207 GLU B CA 1
ATOM 3304 C C . GLU B 1 207 ? -14.266 -28.156 -8.734 1 63.44 207 GLU B C 1
ATOM 3306 O O . GLU B 1 207 ? -15.062 -29.094 -8.727 1 63.44 207 GLU B O 1
#

Secondary structure (DSSP, 8-state):
----------------------HHHHHHHHHHHT-HHHHHHHHHHHHHTT-HHHHHHHHHHHHHTT-HHHHHHHHHHHHHTT-THHHHHHHHHHHHTT-HHHHHHHHHHHHHTT-GGGHHHHHHHHHHTT-HHHHHHHHTT-SS-HHHHHHHHHHHHHHT-HHHHHHHHHHHHHTSSS--HHHHHHHHHHHHHHT-HHHHHHHHTT-/----------------------HHHHHHHHHHHT-HHHHHHHHHHHHHTT-HHHHHHHHHHHHHTT-HHHHHHHHHHHHHTT-THHHHHHHHHHHHTT-HHHHHHHHHHHHHTT-GGGHHHHHHHHHHTT-HHHHHHHHTT--S-HHHHHHHHHHHHHHT-HHHHHHHHHHHHHTSSS--HHHHHHHHHHHHHHT-HHHHHHHHTT-

InterPro domains:
  IPR011990 Tetratricopeptide-like helical domain superfamily [G3DSA:1.25.40.10] (20-121)
  IPR011990 Tetratricopeptide-like helical domain superfamily [G3DSA:1.25.40.10] (122-206)
  IPR019734 Tetratricopeptide repeat [PF00515] (120-140)
  IPR019734 Tetratricopeptide repeat [PF13181] (26-48)
  IPR019734 Tetratricopeptide repeat [SM00028] (52-85)
  IPR019734 Tetratricopeptide repeat [SM00028] (116-145)
  IPR019734 Tetratricopeptide repeat [SM00028] (146-179)
  IPR050767 Sel1/AlgK [PTHR11102] (30-188)

Organism: Cellulophaga lytica (strain ATCC 23178 / DSM 7489 / JCM 8516 / NBRC 14961 / NCIMB 1423 / VKM B-1433 / Cy l20) (NCBI:txid867900)